Protein 6SYV (pdb70)

B-factor: mean 20.27, std 9.72, range [7.86, 78.39]

Secondary structure (DSSP, 8-state):
-----PPPTTB-TTSPBP-SHHHIIIIIHHHHHHHHIIIII-B---SSPTT-EEEEEEEEEEEGGGTEEEEEEEEESSSSTTS-EEEEEEEEEHHHHHTT-PEEEEEEEESS-GGGS---TTSPPP-S---TTSTT-BTTB--GGGTTTTGGG--HHHHHHTT-EEEEEEGGGTS-SSTTGGGGSHHHHSS--SSSSPPTTB--HHHHHHHHHHHHHHHHTT-TTEEEEEEEEEEETHHHHHHHHHHHH-TT-SEEEEES--BTTTB-GGG--SS-HHHHHHH-TTTS-GGGGGGTT-GGG-S--HHHHHHTTTTS-EEEEEETT-GGG-HHHHHHHHHHHHHHHHHTT----SSSSPPPTT--B-SSEEEEEESSSSS--HHHHHHHHHHHHHH-PPP---

Nearest PDB structures (foldseek):
  6syv-assembly1_A  TM=1.002E+00  e=1.118E-93  Opitutus terrae PB90-1
  6syr-assembly1_A  TM=9.988E-01  e=2.246E-89  Opitutus terrae PB90-1
  6grw-assembly1_A  TM=9.996E-01  e=5.288E-89  Opitutus terrae PB90-1
  6sz0-assembly1_A  TM=9.994E-01  e=6.900E-88  Opitutus terrae PB90-1
  6szo-assembly1_A  TM=9.961E-01  e=2.233E-75  Opitutus terrae PB90-1

InterPro domains:
  IPR029058 Alpha/Beta hydrolase fold [G3DSA:3.40.50.1820] (14-435)
  IPR029058 Alpha/Beta hydrolase fold [SSF53474] (236-431)
  IPR054579 4-O-methyl-glucuronoyl methylesterase-like domain [PF22244] (233-379)

Organism: Opitutus terrae (strain DSM 11246 / JCM 15787 / PB90-1) (NCBI:txid452637)

Solvent-accessible surface area: 15807 Å² total; per-residue (Å²): 168,75,98,55,122,47,39,59,7,21,42,9,84,94,52,85,115,9,138,60,120,62,43,1,72,141,130,11,32,58,44,0,33,105,27,0,10,107,20,1,0,0,113,41,33,52,40,124,8,169,15,14,25,51,109,76,84,58,80,66,122,63,5,38,93,33,52,0,2,16,12,14,2,27,0,37,1,8,172,78,116,122,8,40,17,0,62,1,1,0,0,0,3,30,69,9,47,87,138,96,93,160,0,11,0,0,0,0,6,0,30,44,0,13,1,1,0,28,86,14,103,55,1,64,55,23,92,77,45,4,16,81,135,8,52,89,39,48,144,74,114,18,34,108,69,5,40,16,36,11,35,151,50,15,26,0,92,69,0,8,91,98,19,8,0,2,0,0,0,4,3,2,14,0,0,10,23,49,89,84,0,20,125,64,7,4,15,61,122,11,92,58,92,93,79,126,149,54,50,72,41,20,12,0,0,0,0,0,0,1,6,0,0,11,10,0,0,4,7,1,89,77,5,105,33,5,27,17,77,27,0,0,0,4,1,12,12,68,1,0,9,0,0,0,2,1,0,0,54,19,89,83,0,20,0,0,0,0,0,2,1,2,6,0,0,0,4,7,9,12,31,95,69,14,19,17,0,17,120,0,7,104,91,41,42,5,6,1,1,72,21,1,96,161,10,37,110,99,9,127,61,9,55,1,0,3,0,1,0,0,0,0,0,7,48,31,13,0,0,0,0,0,0,92,95,11,84,131,7,3,14,71,0,0,0,34,0,0,31,23,0,19,40,0,0,132,42,14,58,36,82,7,2,93,42,135,94,42,27,194,53,54,98,49,20,23,16,0,0,31,0,0,13,7,60,19,94,87,12,11,50,60,70,0,1,40,35,0,0,49,0,0,60,87,77,8,155,65,89,150,134,168

Foldseek 3Di:
DPPADADALQQAPVGRGNQADVCCVPPSLVVVLVLCLQFKFFPPPDAQAPAWDKAWPDWDCQPPNRQWIKIKIWTFRHNPPPGATWIKIKTFGVVQVVVVHAFFAEEFEDQFFPQQQALRQPPDFDQFFGDPPQPPDDPRGDDNVNGNVQNQQHVQSVCSVLGYMYMYIHLVSAFNQDLPRCCVHPLNVVDPPDPDDDDQSHGFSLSRSLSVRSSVLVVQVVDSRHDSQRYEYEYAASRLLSQLSNLLVDVSHQAYERHLNADSRQFWQRPPWAAHLQNCCVRRVRRHGNSNCVCNVNSNPRNHTNLSSVLSNPPHFYEYEEEPVARNRPRFRNVQSLVSSQVSNVSVVFWEFDDDGADDALDWGGQSYIYHYHYDYGDRHPSNVVVVSVNSVVRRDDDDDD

Sequence (402 aa):
HSAYTLPDPLVGADGTRVHDRATWQQHRRRRRPELLQLFAREVYGRRTPLGRPEGMMVFKVTTMEHAALGGAATRKEVTVRFGRDPNAPSMQLLLYVPNAVIARAERAPVFLGLNFYGNHTVHTDPAIALSARWIIPAEAPNGANHRATEAARGSDAQKWPVEQILARGYAVATVYCGDLCPDRPDGLNASVASWWLLDDAAAAAGDQRAPDAWGAIGVWAWGLSRALDYLETDPLVDASRVAVHGHARLGKAALWAGAQDDRFALVISNESGCGGAALSKRRIIHGETVARINTVFPHWFARNFRRYDDHEEALPVDQHELLALVAPRPLYVASAEDDDWADPRRGEFLAVKAAEPVFRLFGQTTGPSGEDVPRRVNEPSGGALRYHIRPGPHGMTAQDWAFYLAFADEWLKSALPA

Structure (mmCIF, N/CA/C/O backbone):
data_6SYV
#
_entry.id   6SYV
#
_cell.length_a   43.507
_cell.length_b   44.497
_cell.length_c   50.367
_cell.angle_alpha   76.433
_cell.angle_beta   66.963
_cell.angle_gamma   70.218
#
_symmetry.space_group_name_H-M   'P 1'
#
loop_
_entity.id
_entity.type
_entity.pdbx_description
1 polymer 'glucuronoyl esterase OtCE15A'
2 non-polymer 'MAGNESIUM ION'
3 non-polymer 1,2-ETHANEDIOL
4 non-polymer 'alpha-D-glucopyranuronic acid'
5 non-polymer 'beta-D-glucopyranuronic acid'
6 non-polymer DI(HYDROXYETHYL)ETHER
7 water water
#
loop_
_atom_site.group_PDB
_atom_site.id
_atom_site.type_symbol
_atom_site.label_atom_id
_atom_site.label_alt_id
_atom_site.label_comp_id
_atom_site.label_asym_id
_atom_site.label_entity_id
_atom_site.label_seq_id
_atom_site.pdbx_PDB_ins_code
_atom_site.Cartn_x
_atom_site.Cartn_y
_atom_site.Cartn_z
_atom_site.occupancy
_atom_site.B_iso_or_equiv
_atom_site.auth_seq_id
_atom_site.auth_comp_id
_atom_site.auth_asym_id
_atom_site.auth_atom_id
_atom_site.pdbx_PDB_model_num
ATOM 1 N N . HIS A 1 20 ? 22.66300 16.19100 -4.71500 1.000 43.75000 31 HIS A N 1
ATOM 2 C CA . HIS A 1 20 ? 23.28900 14.88200 -4.59800 1.000 40.06000 31 HIS A CA 1
ATOM 3 C C . HIS A 1 20 ? 24.68500 14.99000 -4.00000 1.000 41.77000 31 HIS A C 1
ATOM 4 O O . HIS A 1 20 ? 25.02000 14.27600 -3.05500 1.000 40.25000 31 HIS A O 1
ATOM 11 N N . SER A 1 21 ? 25.50000 15.87600 -4.56200 1.000 26.95000 32 SER A N 1
ATOM 12 C CA . SER A 1 21 ? 26.83100 16.18000 -4.05400 1.000 29.02000 32 SER A CA 1
ATOM 13 C C . SER A 1 21 ? 26.97800 17.68100 -3.83200 1.000 23.40000 32 SER A C 1
ATOM 14 O O . SER A 1 21 ? 27.90400 18.31900 -4.33700 1.000 21.78000 32 SER A O 1
ATOM 21 N N . ALA A 1 22 ? 26.08100 18.26200 -3.04000 1.000 21.40000 33 ALA A N 1
ATOM 22 C CA . ALA A 1 22 ? 26.01300 19.71900 -2.91200 1.000 20.12000 33 ALA A CA 1
ATOM 23 C C . ALA A 1 22 ? 26.78500 20.25000 -1.71200 1.000 23.92000 33 ALA A C 1
ATOM 24 O O . ALA A 1 22 ? 26.27000 21.05500 -0.93400 1.000 23.46000 33 ALA A O 1
ATOM 31 N N . TYR A 1 23 ? 28.04100 19.84000 -1.57700 1.000 21.06000 34 TYR A N 1
ATOM 32 C CA . TYR A 1 23 ? 28.86300 20.25800 -0.44900 1.000 27.06000 34 TYR A CA 1
ATOM 33 C C . TYR A 1 23 ? 30.32000 20.08500 -0.84700 1.000 23.14000 34 TYR A C 1
ATOM 34 O O . TYR A 1 23 ? 30.64200 19.39700 -1.82200 1.000 22.61000 34 TYR A O 1
ATOM 52 N N . THR A 1 24 ? 31.20500 20.68100 -0.04900 1.000 24.75000 35 THR A N 1
ATOM 53 C CA . THR A 1 24 ? 32.63800 20.49600 -0.23400 1.000 23.42000 35 THR A CA 1
ATOM 54 C C . THR A 1 24 ? 33.28600 20.31200 1.12400 1.000 18.48000 35 THR A C 1
ATOM 55 O O . THR A 1 24 ? 33.04800 21.10200 2.04100 1.000 21.01000 35 THR A O 1
ATOM 66 N N . LEU A 1 25 ? 34.09800 19.27400 1.25000 1.000 18.98000 36 LEU A N 1
ATOM 67 C CA . LEU A 1 25 ? 34.62600 18.94600 2.56800 1.000 15.88000 36 LEU A CA 1
ATOM 68 C C . LEU A 1 25 ? 35.96500 19.63300 2.81200 1.000 16.84000 36 LEU A C 1
ATOM 69 O O . LEU A 1 25 ? 36.77300 19.75500 1.88800 1.000 17.68000 36 LEU A O 1
ATOM 85 N N . PRO A 1 26 ? 36.23100 20.04200 4.06000 1.000 15.57000 37 PRO A N 1
ATOM 86 C CA . PRO A 1 26 ? 37.59000 20.47400 4.41500 1.000 16.19000 37 PRO A CA 1
ATOM 87 C C . PRO A 1 26 ? 38.54300 19.29200 4.31500 1.000 16.66000 37 PRO A C 1
ATOM 88 O O . PRO A 1 26 ? 38.15500 18.14300 4.55000 1.000 16.44000 37 PRO A O 1
ATOM 99 N N . ASP A 1 27 ? 39.76900 19.56700 3.88700 1.000 17.51000 38 ASP A N 1
ATOM 100 C CA . ASP A 1 27 ? 40.78400 18.52300 3.73600 1.000 16.09000 38 ASP A CA 1
ATOM 101 C C . ASP A 1 27 ? 41.43300 18.22000 5.08600 1.000 13.99000 38 ASP A C 1
ATOM 102 O O . ASP A 1 27 ? 42.02300 19.12000 5.69700 1.000 15.85000 38 ASP A O 1
ATOM 111 N N . PRO A 1 28 ? 41.34700 16.98100 5.59400 1.000 14.33000 39 PRO A N 1
ATOM 112 C CA . PRO A 1 28 ? 42.01800 16.69000 6.87400 1.000 13.87000 39 PRO A CA 1
ATOM 113 C C . PRO A 1 28 ? 43.50500 16.98700 6.85000 1.000 13.69000 39 PRO A C 1
ATOM 114 O O . PRO A 1 28 ? 44.08600 17.27700 7.90400 1.000 13.87000 39 PRO A O 1
ATOM 125 N N . LEU A 1 29 ? 44.14900 16.87000 5.68400 1.000 12.94000 40 LEU A N 1
ATOM 126 C CA . LEU A 1 29 ? 45.58800 17.05300 5.53300 1.000 12.33000 40 LEU A CA 1
ATOM 127 C C . LEU A 1 29 ? 45.97900 18.47200 5.12400 1.000 15.88000 40 LEU A C 1
ATOM 128 O O . LEU A 1 29 ? 47.10900 18.70100 4.67900 1.000 16.41000 40 LEU A O 1
ATOM 144 N N . VAL A 1 30 ? 45.08300 19.43000 5.29100 1.000 13.59000 41 VAL A N 1
ATOM 145 C CA . VAL A 1 30 ? 45.44100 20.83400 5.18000 1.000 13.87000 41 VAL A CA 1
ATOM 146 C C . VAL A 1 30 ? 45.21900 21.46000 6.54900 1.000 13.45000 41 VAL A C 1
ATOM 147 O O . VAL A 1 30 ? 44.10900 21.40700 7.09500 1.000 13.49000 41 VAL A O 1
ATOM 160 N N . GLY A 1 31 ? 46.29100 21.99600 7.12700 1.000 13.28000 42 GLY A N 1
ATOM 161 C CA . GLY A 1 31 ? 46.18700 22.65100 8.41000 1.000 15.53000 42 GLY A CA 1
ATOM 162 C C . GLY A 1 31 ? 45.28400 23.87200 8.38400 1.000 13.52000 42 GLY A C 1
ATOM 163 O O . GLY A 1 31 ? 44.95700 24.44200 7.33800 1.000 13.86000 42 GLY A O 1
ATOM 167 N N . ALA A 1 32 ? 44.90800 24.29900 9.59400 1.000 15.60000 43 ALA A N 1
ATOM 168 C CA . ALA A 1 32 ? 44.03800 25.46600 9.71800 1.000 16.11000 43 ALA A CA 1
ATOM 169 C C . ALA A 1 32 ? 44.64700 26.70600 9.07000 1.000 16.13000 43 ALA A C 1
ATOM 170 O O . ALA A 1 32 ? 43.90300 27.57800 8.60900 1.000 17.27000 43 ALA A O 1
ATOM 177 N N . ASP A 1 33 ? 45.98100 26.80100 9.00900 1.000 14.30000 44 ASP A N 1
ATOM 178 C CA . ASP A 1 33 ? 46.66600 27.91900 8.36300 1.000 15.49000 44 ASP A CA 1
ATOM 179 C C . ASP A 1 33 ? 46.96300 27.66900 6.88700 1.000 16.51000 44 ASP A C 1
ATOM 180 O O . ASP A 1 33 ? 47.65000 28.47400 6.24800 1.000 16.06000 44 ASP A O 1
ATOM 189 N N . GLY A 1 34 ? 46.45500 26.58200 6.32600 1.000 15.61000 45 GLY A N 1
ATOM 190 C CA . GLY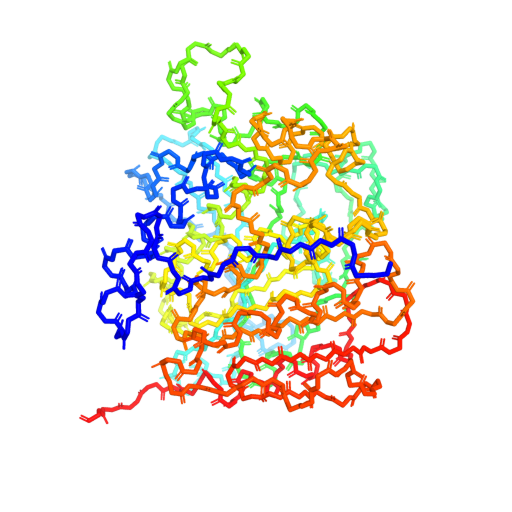 A 1 34 ? 46.61900 26.31300 4.92000 1.000 18.28000 45 GLY A CA 1
ATOM 191 C C . GLY A 1 34 ? 47.79900 25.43400 4.57400 1.000 16.61000 45 GLY A C 1
ATOM 192 O O . GLY A 1 34 ? 47.88500 24.97300 3.43400 1.000 19.49000 45 GLY A O 1
ATOM 196 N N . THR A 1 35 ? 48.67800 25.13600 5.51700 1.000 15.75000 46 THR A N 1
ATOM 197 C CA . THR A 1 35 ? 49.85600 24.32800 5.22400 1.000 16.34000 46 THR A CA 1
ATOM 198 C C . THR A 1 35 ? 49.49800 22.84400 5.16200 1.000 17.54000 46 THR A C 1
ATOM 199 O O . THR A 1 35 ? 48.81900 22.31100 6.04700 1.000 17.09000 46 THR A O 1
ATOM 210 N N . ARG A 1 36 ? 49.99400 22.16300 4.12900 1.000 17.01000 47 ARG A N 1
ATOM 211 C CA . ARG A 1 36 ? 49.68500 20.75300 3.95500 1.000 17.61000 47 ARG A CA 1
ATOM 212 C C . ARG A 1 36 ? 50.43200 19.90100 4.97400 1.000 18.80000 47 ARG A C 1
ATOM 213 O O . ARG A 1 36 ? 51.56800 20.19600 5.33600 1.000 21.73000 47 ARG A O 1
ATOM 234 N N . VAL A 1 37 ? 49.77200 18.84500 5.44800 1.000 15.69000 48 VAL A N 1
ATOM 235 C CA . VAL A 1 37 ? 50.36400 17.88700 6.37400 1.000 16.41000 48 VAL A CA 1
ATOM 236 C C . VAL A 1 37 ? 50.96300 16.76900 5.52700 1.000 17.76000 48 VAL A C 1
ATOM 237 O O . VAL A 1 37 ? 50.23800 16.08800 4.79700 1.000 20.73000 48 VAL A O 1
ATOM 250 N N . HIS A 1 38 ? 52.28900 16.60800 5.60200 1.000 20.59000 49 HIS A N 1
ATOM 251 C CA . HIS A 1 38 ? 53.02400 15.67700 4.75300 1.000 24.84000 49 HIS A CA 1
ATOM 252 C C . HIS A 1 38 ? 53.55500 14.46700 5.49800 1.000 18.09000 49 HIS A C 1
ATOM 253 O O . HIS A 1 38 ? 54.10200 13.56800 4.85500 1.000 20.46000 49 HIS A O 1
ATOM 267 N N . ASP A 1 39 ? 53.46600 14.44200 6.82400 1.000 16.27000 50 ASP A N 1
ATOM 268 C CA . ASP A 1 39 ? 54.15600 13.42300 7.58400 1.000 13.89000 50 ASP A CA 1
ATOM 269 C C . ASP A 1 39 ? 53.40200 13.11400 8.86500 1.000 14.03000 50 ASP A C 1
ATOM 270 O O . ASP A 1 39 ? 52.59600 13.91900 9.36100 1.000 13.63000 50 ASP A O 1
ATOM 279 N N . ARG A 1 40 ? 53.67000 11.92200 9.38800 1.000 13.17000 51 ARG A N 1
ATOM 280 C CA . ARG A 1 40 ? 52.94300 11.40900 10.53300 1.000 14.22000 51 ARG A CA 1
ATOM 281 C C . ARG A 1 40 ? 53.17200 12.25400 11.77800 1.000 14.16000 51 ARG A C 1
ATOM 282 O O . ARG A 1 40 ? 52.28900 12.32600 12.63700 1.000 13.76000 51 ARG A O 1
ATOM 303 N N . ALA A 1 41 ? 54.35300 12.86200 11.91900 1.000 13.75000 52 ALA A N 1
ATOM 304 C CA . ALA A 1 41 ? 54.63800 13.62700 13.12500 1.000 14.63000 52 ALA A CA 1
ATOM 305 C C . ALA A 1 41 ? 53.85300 14.93100 13.13700 1.000 13.21000 52 ALA A C 1
ATOM 306 O O . ALA A 1 41 ? 53.32300 15.33700 14.17300 1.000 14.61000 52 ALA A O 1
ATOM 313 N N . THR A 1 42 ? 53.75400 15.58700 11.99000 1.000 13.40000 53 THR A N 1
ATOM 314 C CA . THR A 1 42 ? 52.93300 16.78700 11.90700 1.000 12.72000 53 THR A CA 1
ATOM 315 C C . THR A 1 42 ? 51.46800 16.45500 12.16400 1.000 13.54000 53 THR A C 1
ATOM 316 O O . THR A 1 42 ? 50.76500 17.20700 12.85700 1.000 14.35000 53 THR A O 1
ATOM 327 N N . TRP A 1 43 ? 50.98400 15.34200 11.60300 1.000 11.99000 54 TRP A N 1
ATOM 328 C CA . TRP A 1 43 ? 49.63200 14.90400 11.92300 1.000 12.12000 54 TRP A CA 1
ATOM 329 C C . TRP A 1 43 ? 49.45600 14.72300 13.43200 1.000 13.69000 54 TRP A C 1
ATOM 330 O O . TRP A 1 43 ? 48.55000 15.30000 14.04800 1.000 13.04000 54 TRP A O 1
ATOM 351 N N A GLN A 1 44 ? 50.33800 13.95100 14.05800 0.400 12.18000 55 GLN A N 1
ATOM 352 N N B GLN A 1 44 ? 50.33400 13.94800 14.05600 0.600 12.11000 55 GLN A N 1
ATOM 353 C CA A GLN A 1 44 ? 50.07700 13.56400 15.43600 0.400 13.54000 55 GLN A CA 1
ATOM 354 C CA B GLN A 1 44 ? 50.10000 13.57200 15.44200 0.600 13.52000 55 GLN A CA 1
ATOM 355 C C A GLN A 1 44 ? 50.25300 14.72100 16.40800 0.400 15.58000 55 GLN A C 1
ATOM 356 C C B GLN A 1 44 ? 50.21100 14.76800 16.37100 0.600 15.59000 55 GLN A C 1
ATOM 357 O O A GLN A 1 44 ? 49.55000 14.78200 17.42300 0.400 15.76000 55 GLN A O 1
ATOM 358 O O B GLN A 1 44 ? 49.41900 14.91300 17.30700 0.600 15.60000 55 GLN A O 1
ATOM 385 N N . HIS A 1 45 ? 51.18800 15.62800 16.14000 1.000 14.13000 56 HIS A N 1
ATOM 386 C CA . HIS A 1 45 ? 51.52500 16.65600 17.10300 1.000 14.56000 56 HIS A CA 1
ATOM 387 C C . HIS A 1 45 ? 50.94900 18.01700 16.78800 1.000 14.04000 56 HIS A C 1
ATOM 388 O O . HIS A 1 45 ? 50.89500 18.85900 17.68400 1.000 17.20000 56 HIS A O 1
ATOM 402 N N A ARG A 1 46 ? 50.44700 18.23700 15.57400 0.440 13.49000 57 ARG A N 1
ATOM 403 N N B ARG A 1 46 ? 50.50600 18.27000 15.56500 0.560 13.26000 57 ARG A N 1
ATOM 404 C CA A ARG A 1 46 ? 49.89500 19.54200 15.21000 0.440 14.18000 57 ARG A CA 1
ATOM 405 C CA B ARG A 1 46 ? 49.84800 19.54300 15.28400 0.560 14.20000 57 ARG A CA 1
ATOM 406 C C A ARG A 1 46 ? 48.46400 19.45300 14.70000 0.440 12.85000 57 ARG A C 1
ATOM 407 C C B ARG A 1 46 ? 48.42700 19.36500 14.77100 0.560 12.87000 57 ARG A C 1
ATOM 408 O O A ARG A 1 46 ? 47.58000 20.14600 15.21000 0.440 12.48000 57 ARG A O 1
ATOM 409 O O B ARG A 1 46 ? 47.50000 19.92300 15.35800 0.560 13.99000 57 ARG A O 1
ATOM 450 N N . ARG A 1 47 ? 48.22500 18.64000 13.67100 1.000 12.01000 58 ARG A N 1
ATOM 451 C CA . ARG A 1 47 ? 46.88900 18.57300 13.09000 1.000 11.43000 58 ARG A CA 1
ATOM 452 C C . ARG A 1 47 ? 45.88600 17.87200 14.00600 1.000 12.03000 58 ARG A C 1
ATOM 453 O O . ARG A 1 47 ? 44.73900 18.32400 14.12800 1.000 11.37000 58 ARG A O 1
ATOM 474 N N A ARG A 1 48 ? 46.28200 16.78400 14.66600 0.570 11.96000 59 ARG A N 1
ATOM 475 N N B ARG A 1 48 ? 46.27300 16.77400 14.64900 0.430 12.05000 59 ARG A N 1
ATOM 476 C CA A ARG A 1 48 ? 45.35900 16.08600 15.55900 0.570 14.38000 59 ARG A CA 1
ATOM 477 C CA B ARG A 1 48 ? 45.32900 16.11600 15.54800 0.430 14.35000 59 ARG A CA 1
ATOM 478 C C A ARG A 1 48 ? 44.85700 16.99200 16.67500 0.570 13.17000 59 ARG A C 1
ATOM 479 C C B ARG A 1 48 ? 44.84200 17.05900 16.63000 0.430 13.22000 59 ARG A C 1
ATOM 480 O O A ARG A 1 48 ? 43.63700 17.04000 16.90800 0.570 12.43000 59 ARG A O 1
ATOM 481 O O B ARG A 1 48 ? 43.61600 17.19300 16.80100 0.430 12.26000 59 ARG A O 1
ATOM 522 N N . PRO A 1 49 ? 45.71800 17.72400 17.38800 1.000 13.25000 60 PRO A N 1
ATOM 523 C CA . PRO A 1 49 ? 45.22600 18.67100 18.39800 1.000 14.76000 60 PRO A CA 1
ATOM 524 C C . PRO A 1 49 ? 44.32200 19.71900 17.80700 1.000 11.48000 60 PRO A C 1
ATOM 525 O O . PRO A 1 49 ? 43.30400 20.05800 18.42200 1.000 13.78000 60 PRO A O 1
ATOM 536 N N . GLU A 1 50 ? 44.63200 20.22900 16.61300 1.000 12.57000 61 GLU A N 1
ATOM 537 C CA . GLU A 1 50 ? 43.75300 21.20800 15.96900 1.000 14.84000 61 GLU A CA 1
ATOM 538 C C . GLU A 1 50 ? 42.35100 20.64700 15.80500 1.000 12.24000 61 GLU A C 1
ATOM 539 O O . GLU A 1 50 ? 41.34500 21.31000 16.11100 1.000 12.63000 61 GLU A O 1
ATOM 551 N N . LEU A 1 51 ? 42.26800 19.44800 15.23900 1.000 11.70000 62 LEU A N 1
ATOM 552 C CA . LEU A 1 51 ? 40.97300 18.86400 14.95900 1.000 11.83000 62 LEU A CA 1
ATOM 553 C C . LEU A 1 51 ? 40.23200 18.50500 16.23000 1.000 10.61000 62 LEU A C 1
ATOM 554 O O . LEU A 1 51 ? 39.01900 18.72700 16.31500 1.000 11.52000 62 LEU A O 1
ATOM 570 N N . LEU A 1 52 ? 40.92800 17.97800 17.23500 1.000 11.62000 63 LEU A N 1
ATOM 571 C CA . LEU A 1 52 ? 40.28200 17.65300 18.50700 1.000 13.68000 63 LEU A CA 1
ATOM 572 C C . LEU A 1 52 ? 39.65400 18.89300 19.13000 1.000 12.69000 63 LEU A C 1
ATOM 573 O O . LEU A 1 52 ? 38.52200 18.85000 19.62000 1.000 12.89000 63 LEU A O 1
ATOM 589 N N . GLN A 1 53 ? 40.35100 20.02600 19.06100 1.000 11.08000 64 GLN A N 1
ATOM 590 C CA . GLN A 1 53 ? 39.81700 21.27600 19.59100 1.000 13.13000 64 GLN A CA 1
ATOM 591 C C . GLN A 1 53 ? 38.61800 21.75900 18.79000 1.000 13.90000 64 GLN A C 1
ATOM 592 O O . GLN A 1 53 ? 37.65500 22.27500 19.36500 1.000 13.25000 64 GLN A O 1
ATOM 606 N N . LEU A 1 54 ? 38.64400 21.58900 17.46800 1.000 13.45000 65 LEU A N 1
ATOM 607 C CA . LEU A 1 54 ? 37.48900 21.96200 16.66100 1.000 14.18000 65 LEU A CA 1
ATOM 608 C C . LEU A 1 54 ? 36.27200 21.11900 17.00400 1.000 13.37000 65 LEU A C 1
ATOM 609 O O . LEU A 1 54 ? 35.17500 21.65900 17.18300 1.000 11.94000 65 LEU A O 1
ATOM 625 N N . PHE A 1 55 ? 36.43500 19.80100 17.14200 1.000 11.54000 66 PHE A N 1
ATOM 626 C CA . PHE A 1 55 ? 35.27600 18.99700 17.51200 1.000 11.25000 66 PHE A CA 1
ATOM 627 C C . PHE A 1 55 ? 34.80100 19.29400 18.92800 1.000 11.42000 66 PHE A C 1
ATOM 628 O O . PHE A 1 55 ? 33.58900 19.26100 19.19700 1.000 10.99000 66 PHE A O 1
ATOM 645 N N . ALA A 1 56 ? 35.72500 19.57000 19.83700 1.000 11.11000 67 ALA A N 1
ATOM 646 C CA . ALA A 1 56 ? 35.33000 19.89600 21.20100 1.000 12.55000 67 ALA A CA 1
ATOM 647 C C . ALA A 1 56 ? 34.55400 21.20500 21.24000 1.000 11.43000 67 ALA A C 1
ATOM 648 O O . ALA A 1 56 ? 33.46400 21.28100 21.81400 1.000 14.06000 67 ALA A O 1
ATOM 655 N N . ARG A 1 57 ? 35.03300 22.21000 20.53300 1.000 11.17000 68 ARG A N 1
ATOM 656 C CA . ARG A 1 57 ? 34.40600 23.51500 20.64300 1.000 13.72000 68 ARG A CA 1
ATOM 657 C C . ARG A 1 57 ? 33.08400 23.56600 19.89200 1.000 13.23000 68 ARG A C 1
ATOM 658 O O . ARG A 1 57 ? 32.09900 24.13300 20.38600 1.000 14.66000 68 ARG A O 1
ATOM 679 N N . GLU A 1 58 ? 33.03500 22.96300 18.70600 1.000 12.04000 69 GLU A N 1
ATOM 680 C CA . GLU A 1 58 ? 31.96900 23.20300 17.75100 1.000 12.80000 69 GLU A CA 1
ATOM 681 C C . GLU A 1 58 ? 30.92400 22.09800 17.69900 1.000 12.89000 69 GLU A C 1
ATOM 682 O O . GLU A 1 58 ? 29.81400 22.36500 17.22300 1.000 12.94000 69 GLU A O 1
ATOM 694 N N . VAL A 1 59 ? 31.22200 20.88700 18.18300 1.000 11.93000 70 VAL A N 1
ATOM 695 C CA . VAL A 1 59 ? 30.34000 19.74400 17.97500 1.000 10.07000 70 VAL A CA 1
ATOM 696 C C . VAL A 1 59 ? 29.97600 19.11800 19.31500 1.000 9.47000 70 VAL A C 1
ATOM 697 O O . VAL A 1 59 ? 28.84500 19.28700 19.78000 1.000 10.43000 70 VAL A O 1
ATOM 710 N N . TYR A 1 60 ? 30.92500 18.46700 19.98100 1.000 9.42000 71 TYR A N 1
ATOM 711 C CA . TYR A 1 60 ? 30.60100 17.66600 21.15900 1.000 9.74000 71 TYR A CA 1
ATOM 712 C C . TYR A 1 60 ? 30.61000 18.46800 22.44700 1.000 9.90000 71 TYR A C 1
ATOM 713 O O . TYR A 1 60 ? 30.03000 18.02700 23.44000 1.000 10.68000 71 TYR A O 1
ATOM 731 N N . GLY A 1 61 ? 31.34200 19.56100 22.48300 1.000 10.19000 72 GLY A N 1
ATOM 732 C CA . GLY A 1 61 ? 31.66500 20.23000 23.72100 1.000 10.18000 72 GLY A CA 1
ATOM 733 C C . GLY A 1 61 ? 32.97000 19.73400 24.32200 1.000 11.03000 72 GLY A C 1
ATOM 734 O O . GLY A 1 61 ? 33.47200 18.65700 24.01500 1.000 11.46000 72 GLY A O 1
ATOM 738 N N A ARG A 1 62 ? 33.51700 20.55000 25.21100 0.560 11.09000 73 ARG A N 1
ATOM 739 N N B ARG A 1 62 ? 33.53600 20.54800 25.19800 0.440 11.16000 73 ARG A N 1
ATOM 740 C CA A ARG A 1 62 ? 34.80700 20.26000 25.82200 0.560 11.24000 73 ARG A CA 1
ATOM 741 C CA B ARG A 1 62 ? 34.85500 20.25700 25.73800 0.440 11.35000 73 ARG A CA 1
ATOM 742 C C A ARG A 1 62 ? 34.71300 19.10700 26.82100 0.560 11.30000 73 ARG A C 1
ATOM 743 C C B ARG A 1 62 ? 34.78000 19.20900 26.84000 0.440 11.41000 73 ARG A C 1
ATOM 744 O O A ARG A 1 62 ? 33.81100 19.05000 27.65800 0.560 13.86000 73 ARG A O 1
ATOM 745 O O B ARG A 1 62 ? 33.96900 19.31800 27.76300 0.440 14.59000 73 ARG A O 1
ATOM 786 N N . THR A 1 63 ? 35.64600 18.20200 26.74500 1.000 11.22000 74 THR A N 1
ATOM 787 C CA . THR A 1 63 ? 35.78000 17.24400 27.81800 1.000 11.46000 74 THR A CA 1
ATOM 788 C C . THR A 1 63 ? 36.60500 17.95900 28.87400 1.000 12.00000 74 THR A C 1
ATOM 789 O O . THR A 1 63 ? 37.76600 18.26700 28.60700 1.000 14.44000 74 THR A O 1
ATOM 800 N N . PRO A 1 64 ? 36.06100 18.24100 30.04800 1.000 12.07000 75 PRO A N 1
ATOM 801 C CA . PRO A 1 64 ? 36.75400 19.17800 30.94100 1.000 13.30000 75 PRO A CA 1
ATOM 802 C C . PRO A 1 64 ? 37.94000 18.57400 31.65600 1.000 16.34000 75 PRO A C 1
ATOM 803 O O . PRO A 1 64 ? 38.85300 19.31900 32.03400 1.000 18.07000 75 PRO A O 1
ATOM 814 N N . LEU A 1 65 ? 37.97400 17.26100 31.82400 1.000 13.57000 76 LEU A N 1
ATOM 815 C CA . LEU A 1 65 ? 39.11600 16.57600 32.40200 1.000 16.07000 76 LEU A CA 1
ATOM 816 C C . LEU A 1 65 ? 39.00900 15.12800 31.95700 1.000 14.16000 76 LEU A C 1
ATOM 817 O O . LEU A 1 65 ? 37.96100 14.69000 31.49500 1.000 14.18000 76 LEU A O 1
ATOM 833 N N . GLY A 1 66 ? 40.12000 14.41600 32.05300 1.000 14.44000 77 GLY A N 1
ATOM 834 C CA . GLY A 1 66 ? 40.16300 12.99200 31.79800 1.000 14.39000 77 GLY A CA 1
ATOM 835 C C . GLY A 1 66 ? 39.88000 12.22100 33.07000 1.000 13.66000 77 GLY A C 1
ATOM 836 O O . GLY A 1 66 ? 38.81200 12.37800 33.66200 1.000 13.86000 77 GLY A O 1
ATOM 840 N N . ARG A 1 67 ? 40.83400 11.43800 33.52300 1.000 14.16000 78 ARG A N 1
ATOM 841 C CA . ARG A 1 67 ? 40.65600 10.67900 34.73700 1.000 15.79000 78 ARG A CA 1
ATOM 842 C C . ARG A 1 67 ? 40.54100 11.62100 35.92700 1.000 13.83000 78 ARG A C 1
ATOM 843 O O . ARG A 1 67 ? 41.46000 12.42200 36.16400 1.000 16.54000 78 ARG A O 1
ATOM 864 N N . PRO A 1 68 ? 39.44600 11.58200 36.68200 1.000 13.82000 79 PRO A N 1
ATOM 865 C CA . PRO A 1 68 ? 39.37200 12.39200 37.90600 1.000 17.00000 79 PRO A CA 1
ATOM 866 C C . PRO A 1 68 ? 40.26100 11.81100 38.99600 1.000 17.56000 79 PRO A C 1
ATOM 867 O O . PRO A 1 68 ? 40.50600 10.60400 39.05300 1.000 17.41000 79 PRO A O 1
ATOM 878 N N . GLU A 1 69 ? 40.77600 12.68200 39.86500 1.000 17.32000 80 GLU A N 1
ATOM 879 C CA . GLU A 1 69 ? 41.53900 12.15500 40.98500 1.000 18.91000 80 GLU A CA 1
ATOM 880 C C . GLU A 1 69 ? 40.59000 11.35500 41.87800 1.000 16.65000 80 GLU A C 1
ATOM 881 O O . GLU A 1 69 ? 39.39300 11.63800 41.96500 1.000 20.82000 80 GLU A O 1
ATOM 893 N N . GLY A 1 70 ? 41.11700 10.33500 42.52300 1.000 18.86000 81 GLY A N 1
ATOM 894 C CA . GLY A 1 70 ? 40.27000 9.66700 43.48100 1.000 19.73000 81 GLY A CA 1
ATOM 895 C C . GLY A 1 70 ? 39.25600 8.73400 42.87500 1.000 16.72000 81 GLY A C 1
ATOM 896 O O . GLY A 1 70 ? 38.25500 8.41200 43.51900 1.000 14.20000 81 GLY A O 1
ATOM 900 N N . MET A 1 71 ? 39.48000 8.27200 41.65300 1.000 19.22000 82 MET A N 1
ATOM 901 C CA A MET A 1 71 ? 38.65200 7.19500 41.13900 0.490 14.04000 82 MET A CA 1
ATOM 902 C CA B MET A 1 71 ? 38.64500 7.19800 41.14400 0.510 14.03000 82 MET A CA 1
ATOM 903 C C . MET A 1 71 ? 38.85800 5.96000 42.00700 1.000 15.90000 82 MET A C 1
ATOM 904 O O . MET A 1 71 ? 39.98600 5.63500 42.40800 1.000 16.56000 82 MET A O 1
ATOM 930 N N . VAL A 1 72 ? 37.77100 5.28500 42.32700 1.000 13.90000 83 VAL A N 1
ATOM 931 C CA . VAL A 1 72 ? 37.80400 4.10300 43.17400 1.000 13.58000 83 VAL A CA 1
ATOM 932 C C . VAL A 1 72 ? 37.10300 2.98000 42.43400 1.000 14.14000 83 VAL A C 1
ATOM 933 O O . VAL A 1 72 ? 36.02100 3.18200 41.87300 1.000 13.24000 83 VAL A O 1
ATOM 946 N N . PHE A 1 73 ? 37.69600 1.79300 42.46200 1.000 13.51000 84 PHE A N 1
ATOM 947 C CA . PHE A 1 73 ? 37.15200 0.61600 41.79900 1.000 12.21000 84 PHE A CA 1
ATOM 948 C C . PHE A 1 73 ? 36.75700 -0.40300 42.85300 1.000 14.33000 84 PHE A C 1
ATOM 949 O O . PHE A 1 73 ? 37.59200 -0.78900 43.67600 1.000 17.49000 84 PHE A O 1
ATOM 966 N N . LYS A 1 74 ? 35.49900 -0.81700 42.86500 1.000 14.32000 85 LYS A N 1
ATOM 967 C CA . LYS A 1 74 ? 35.00200 -1.79200 43.83600 1.000 14.65000 85 LYS A CA 1
ATOM 968 C C . LYS A 1 74 ? 34.39300 -2.96200 43.07100 1.000 16.22000 85 LYS A C 1
ATOM 969 O O . LYS A 1 74 ? 33.38300 -2.79200 42.37800 1.000 16.99000 85 LYS A O 1
ATOM 988 N N . VAL A 1 75 ? 34.97000 -4.15200 43.20500 1.000 15.03000 86 VAL A N 1
ATOM 989 C CA . VAL A 1 75 ? 34.36300 -5.34900 42.62700 1.000 13.96000 86 VAL A CA 1
ATOM 990 C C . VAL A 1 75 ? 33.25800 -5.78600 43.57400 1.000 17.70000 86 VAL A C 1
ATOM 991 O O . VAL A 1 75 ? 33.53700 -6.16800 44.71600 1.000 26.85000 86 VAL A O 1
ATOM 1004 N N . THR A 1 76 ? 32.00400 -5.69700 43.12200 1.000 16.00000 87 THR A N 1
ATOM 1005 C CA . THR A 1 76 ? 30.84900 -6.01000 43.95100 1.000 16.84000 87 THR A CA 1
ATOM 1006 C C . THR A 1 76 ? 30.41600 -7.46800 43.85300 1.000 21.55000 87 THR A C 1
ATOM 1007 O O . THR A 1 76 ? 29.88700 -8.01700 44.82500 1.000 21.69000 87 THR A O 1
ATOM 1018 N N . THR A 1 77 ? 30.63300 -8.11700 42.71300 1.000 16.82000 88 THR A N 1
ATOM 1019 C CA . THR A 1 77 ? 30.31200 -9.53100 42.57600 1.000 17.39000 88 THR A CA 1
ATOM 1020 C C . THR A 1 77 ? 31.34100 -10.16300 41.66000 1.000 15.92000 88 THR A C 1
ATOM 1021 O O . THR A 1 77 ? 31.89300 -9.50800 40.77500 1.000 15.46000 88 THR A O 1
ATOM 1032 N N . MET A 1 78 ? 31.59400 -11.45100 41.87300 1.000 17.28000 89 MET A N 1
ATOM 1033 C CA . MET A 1 78 ? 32.56200 -12.17100 41.06100 1.000 17.56000 89 MET A CA 1
ATOM 1034 C C . MET A 1 78 ? 32.09800 -13.61600 40.99400 1.000 18.80000 89 MET A C 1
ATOM 1035 O O . MET A 1 78 ? 31.94100 -14.25300 42.03400 1.000 24.02000 89 MET A O 1
ATOM 1049 N N . GLU A 1 79 ? 31.89600 -14.13300 39.79100 1.000 16.59000 90 GLU A N 1
ATOM 1050 C CA . GLU A 1 79 ? 31.42200 -15.50200 39.58500 1.000 14.45000 90 GLU A CA 1
ATOM 1051 C C . GLU A 1 79 ? 32.36600 -16.18400 38.60400 1.000 16.51000 90 GLU A C 1
ATOM 1052 O O . GLU A 1 79 ? 32.47100 -15.74900 37.45700 1.000 18.19000 90 GLU A O 1
ATOM 1064 N N . HIS A 1 80 ? 33.03900 -17.25600 39.02700 1.000 15.61000 91 HIS A N 1
ATOM 1065 C CA . HIS A 1 80 ? 34.02300 -17.90600 38.17000 1.000 16.76000 91 HIS A CA 1
ATOM 1066 C C . HIS A 1 80 ? 33.41400 -18.94500 37.23600 1.000 16.04000 91 HIS A C 1
ATOM 1067 O O . HIS A 1 80 ? 34.12500 -19.47600 36.37600 1.000 19.29000 91 HIS A O 1
ATOM 1081 N N . ALA A 1 81 ? 32.14100 -19.26900 37.40200 1.000 15.60000 92 ALA A N 1
ATOM 1082 C CA . ALA A 1 81 ? 31.49300 -20.29300 36.59000 1.000 18.22000 92 ALA A CA 1
ATOM 1083 C C . ALA A 1 81 ? 30.19600 -19.78400 35.98600 1.000 20.29000 92 ALA A C 1
ATOM 1084 O O . ALA A 1 81 ? 29.19500 -20.50100 35.91900 1.000 20.48000 92 ALA A O 1
ATOM 1091 N N . ALA A 1 82 ? 30.19000 -18.53900 35.52800 1.000 18.55000 93 ALA A N 1
ATOM 1092 C CA . ALA A 1 82 ? 29.02000 -18.00200 34.85400 1.000 14.75000 93 ALA A CA 1
ATOM 1093 C C . ALA A 1 82 ? 28.82000 -18.64400 33.48500 1.000 14.91000 93 ALA A C 1
ATOM 1094 O O . ALA A 1 82 ? 29.72100 -19.23700 32.89300 1.000 17.00000 93 ALA A O 1
ATOM 1101 N N . LEU A 1 83 ? 27.59500 -18.49700 32.98500 1.000 18.29000 94 LEU A N 1
ATOM 1102 C CA . LEU A 1 83 ? 27.20100 -19.00700 31.67900 1.000 15.97000 94 LEU A CA 1
ATOM 1103 C C . LEU A 1 83 ? 27.56900 -20.47600 31.53800 1.000 18.87000 94 LEU A C 1
ATOM 1104 O O . LEU A 1 83 ? 28.26000 -20.87700 30.60400 1.000 18.55000 94 LEU A O 1
ATOM 1120 N N . GLY A 1 84 ? 27.14300 -21.27200 32.51600 1.000 18.98000 95 GLY A N 1
ATOM 1121 C CA . GLY A 1 84 ? 27.42100 -22.70000 32.47300 1.000 20.33000 95 GLY A CA 1
ATOM 1122 C C . GLY A 1 84 ? 28.88400 -23.07200 32.53100 1.000 24.55000 95 GLY A C 1
ATOM 1123 O O . GLY A 1 84 ? 29.24600 -24.17000 32.09500 1.000 27.54000 95 GLY A O 1
ATOM 1127 N N . GLY A 1 85 ? 29.73400 -22.20400 33.08400 1.000 20.00000 96 GLY A N 1
ATOM 1128 C CA . GLY A 1 85 ? 31.15200 -22.43500 33.18100 1.000 19.34000 96 GLY A CA 1
ATOM 1129 C C . GLY A 1 85 ? 31.97200 -21.74900 32.11500 1.000 17.32000 96 GLY A C 1
ATOM 1130 O O . GLY A 1 85 ? 33.21000 -21.80000 32.17300 1.000 19.72000 96 GLY A O 1
ATOM 1134 N N . ALA A 1 86 ? 31.32100 -21.11200 31.14200 1.000 18.65000 97 ALA A N 1
ATOM 1135 C CA . ALA A 1 86 ? 32.04500 -20.53000 30.02700 1.000 18.78000 97 ALA A CA 1
ATOM 1136 C C . ALA A 1 86 ? 32.76400 -19.24700 30.41900 1.000 18.46000 97 ALA A C 1
ATOM 1137 O O . ALA A 1 86 ? 33.74300 -18.87400 29.76200 1.000 16.90000 97 ALA A O 1
ATOM 1144 N N . ALA A 1 87 ? 32.30700 -18.55500 31.46100 1.000 17.30000 98 ALA A N 1
ATOM 1145 C CA . ALA A 1 87 ? 32.86400 -17.24600 31.73800 1.000 15.76000 98 ALA A CA 1
ATOM 1146 C C . ALA A 1 87 ? 33.04400 -16.99700 33.22300 1.000 13.80000 98 ALA A C 1
ATOM 1147 O O . ALA A 1 87 ? 32.33300 -17.54400 34.06900 1.000 14.97000 98 ALA A O 1
ATOM 1154 N N . THR A 1 88 ? 33.97900 -16.09800 33.50500 1.000 14.49000 99 THR A N 1
ATOM 1155 C CA . THR A 1 88 ? 34.04200 -15.37800 34.76800 1.000 14.10000 99 THR A CA 1
ATOM 1156 C C . THR A 1 88 ? 33.29900 -14.06000 34.58000 1.000 15.00000 99 THR A C 1
ATOM 1157 O O . THR A 1 88 ? 33.54600 -13.34400 33.60800 1.000 16.07000 99 THR A O 1
ATOM 1168 N N . ARG A 1 89 ? 32.35800 -13.78700 35.46700 1.000 14.52000 100 ARG A N 1
ATOM 1169 C CA . ARG A 1 89 ? 31.54500 -12.57600 35.40200 1.000 14.01000 100 ARG A CA 1
ATOM 1170 C C . ARG A 1 89 ? 31.89600 -11.72500 36.60600 1.000 13.90000 100 ARG A C 1
ATOM 1171 O O . ARG A 1 89 ? 31.79800 -12.18800 37.74300 1.000 14.81000 100 ARG A O 1
ATOM 1192 N N . LYS A 1 90 ? 32.29800 -10.49100 36.36700 1.000 13.20000 101 LYS A N 1
ATOM 1193 C CA . LYS A 1 90 ? 32.59400 -9.55900 37.43200 1.000 13.73000 101 LYS A CA 1
ATOM 1194 C C . LYS A 1 90 ? 31.68600 -8.34900 37.26800 1.000 14.34000 101 LYS A C 1
ATOM 1195 O O . LYS A 1 90 ? 31.47300 -7.87800 36.14000 1.000 14.52000 101 LYS A O 1
ATOM 1214 N N . GLU A 1 91 ? 31.17800 -7.82000 38.37600 1.000 14.25000 102 GLU A N 1
ATOM 1215 C CA . GLU A 1 91 ? 30.52900 -6.51500 38.38500 1.000 13.33000 102 GLU A CA 1
ATOM 1216 C C . GLU A 1 91 ? 31.37500 -5.56700 39.21800 1.000 15.19000 102 GLU A C 1
ATOM 1217 O O . GLU A 1 91 ? 31.78700 -5.91500 40.33000 1.000 14.62000 102 GLU A O 1
ATOM 1229 N N . VAL A 1 92 ? 31.65500 -4.38800 38.66600 1.000 13.24000 103 VAL A N 1
ATOM 1230 C CA . VAL A 1 92 ? 32.56200 -3.42600 39.27700 1.000 11.79000 103 VAL A CA 1
ATOM 1231 C C . VAL A 1 92 ? 31.87400 -2.07800 39.33800 1.000 14.17000 103 VAL A C 1
ATOM 1232 O O . VAL A 1 92 ? 31.41000 -1.57100 38.31000 1.000 13.01000 103 VAL A O 1
ATOM 1245 N N . THR A 1 93 ? 31.87300 -1.46300 40.50500 1.000 13.19000 104 THR A N 1
ATOM 1246 C CA . THR A 1 93 ? 31.45800 -0.07300 40.62700 1.000 13.70000 104 THR A CA 1
ATOM 1247 C C . THR A 1 93 ? 32.69400 0.79300 40.45300 1.000 12.75000 104 THR A C 1
ATOM 1248 O O . THR A 1 93 ? 33.70100 0.59300 41.14900 1.000 13.75000 104 THR A O 1
ATOM 1259 N N . VAL A 1 94 ? 32.65200 1.68600 39.47600 1.000 12.13000 105 VAL A N 1
ATOM 1260 C CA . VAL A 1 94 ? 33.71100 2.64200 39.21000 1.000 11.65000 105 VAL A CA 1
ATOM 1261 C C . VAL A 1 94 ? 33.20200 3.97200 39.74200 1.000 10.66000 105 VAL A C 1
ATOM 1262 O O . VAL A 1 94 ? 32.27500 4.55600 39.16100 1.000 11.36000 105 VAL A O 1
ATOM 1275 N N . ARG A 1 95 ? 33.72700 4.40100 40.89700 1.000 10.01000 106 ARG A N 1
ATOM 1276 C CA . ARG A 1 95 ? 33.26000 5.60000 41.56300 1.000 10.02000 106 ARG A CA 1
ATOM 1277 C C . ARG A 1 95 ? 34.23300 6.72100 41.24000 1.000 12.80000 106 ARG A C 1
ATOM 1278 O O . ARG A 1 95 ? 35.44900 6.53000 41.28000 1.000 12.01000 106 ARG A O 1
ATOM 1299 N N . PHE A 1 96 ? 33.70200 7.88300 40.88500 1.000 10.14000 107 PHE A N 1
ATOM 1300 C CA . PHE A 1 96 ? 34.53400 8.91900 40.29500 1.000 12.11000 107 PHE A CA 1
ATOM 1301 C C . PHE A 1 96 ? 35.17900 9.85600 41.30000 1.000 13.48000 107 PHE A C 1
ATOM 1302 O O . PHE A 1 96 ? 35.77200 10.85400 40.88100 1.000 18.52000 107 PHE A O 1
ATOM 1319 N N . GLY A 1 97 ? 35.10900 9.53300 42.58900 1.000 13.13000 108 GLY A N 1
ATOM 1320 C CA . GLY A 1 97 ? 35.72800 10.29000 43.66400 1.000 11.75000 108 GLY A CA 1
ATOM 1321 C C . GLY A 1 97 ? 35.77200 9.37300 44.86400 1.000 11.70000 108 GLY A C 1
ATOM 1322 O O . GLY A 1 97 ? 35.09900 8.33900 44.91800 1.000 13.29000 108 GLY A O 1
ATOM 1326 N N . ARG A 1 98 ? 36.59000 9.76300 45.84200 1.000 12.48000 109 ARG A N 1
ATOM 1327 C CA . ARG A 1 98 ? 36.79500 8.89500 46.99200 1.000 13.93000 109 ARG A CA 1
ATOM 1328 C C . ARG A 1 98 ? 35.59600 8.88000 47.92200 1.000 11.56000 109 ARG A C 1
ATOM 1329 O O . ARG A 1 98 ? 35.37100 7.89000 48.62000 1.000 13.28000 109 ARG A O 1
ATOM 1350 N N . ASP A 1 99 ? 34.89900 9.98200 48.04500 1.000 12.71000 110 ASP A N 1
ATOM 1351 C CA . ASP A 1 99 ? 33.75900 10.00300 48.94400 1.000 15.71000 110 ASP A CA 1
ATOM 1352 C C . ASP A 1 99 ? 32.73000 8.95700 48.50600 1.000 13.23000 110 ASP A C 1
ATOM 1353 O O . ASP A 1 99 ? 32.37900 8.89700 47.31800 1.000 14.89000 110 ASP A O 1
ATOM 1362 N N . PRO A 1 100 ? 32.22000 8.12900 49.42400 1.000 14.90000 111 PRO A N 1
ATOM 1363 C CA . PRO A 1 100 ? 31.23100 7.11000 49.03900 1.000 20.17000 111 PRO A CA 1
ATOM 1364 C C . PRO A 1 100 ? 30.00100 7.68500 48.38300 1.000 20.75000 111 PRO A C 1
ATOM 1365 O O . PRO A 1 100 ? 29.27100 6.93300 47.72700 1.000 22.26000 111 PRO A O 1
ATOM 1376 N N . ASN A 1 101 ? 29.76600 8.98600 48.48900 1.000 23.95000 112 ASN A N 1
ATOM 1377 C CA . ASN A 1 101 ? 28.60900 9.59600 47.84900 1.000 22.11000 112 ASN A CA 1
ATOM 1378 C C . ASN A 1 101 ? 28.88700 10.02000 46.41500 1.000 25.73000 112 ASN A C 1
ATOM 1379 O O . ASN A 1 101 ? 27.97800 10.50000 45.73000 1.000 26.93000 112 ASN A O 1
ATOM 1390 N N . ALA A 1 102 ? 30.11200 9.84700 45.93500 1.000 17.29000 113 ALA A N 1
ATOM 1391 C CA . ALA A 1 102 ? 30.44900 10.41200 44.64800 1.000 14.58000 113 ALA A CA 1
ATOM 1392 C C . ALA A 1 102 ? 29.72400 9.65000 43.54500 1.000 13.66000 113 ALA A C 1
ATOM 1393 O O . ALA A 1 102 ? 29.36900 8.48800 43.71000 1.000 15.94000 113 ALA A O 1
ATOM 1400 N N . PRO A 1 103 ? 29.51700 10.26100 42.39200 1.000 14.38000 114 PRO A N 1
ATOM 1401 C CA . PRO A 1 103 ? 28.84200 9.52800 41.31800 1.000 14.75000 114 PRO A CA 1
ATOM 1402 C C . PRO A 1 103 ? 29.65900 8.33200 40.85700 1.000 11.96000 114 PRO A C 1
ATOM 1403 O O . PRO A 1 103 ? 30.88500 8.31900 40.94100 1.000 12.09000 114 PRO A O 1
ATOM 1414 N N . SER A 1 104 ? 28.95600 7.34900 40.28900 1.000 11.39000 115 SER A N 1
ATOM 1415 C CA . SER A 1 104 ? 29.62900 6.14400 39.83400 1.000 11.07000 115 SER A CA 1
ATOM 1416 C C . SER A 1 104 ? 28.92700 5.53100 38.63800 1.000 11.37000 115 SER A C 1
ATOM 1417 O O . SER A 1 104 ? 27.82800 5.94600 38.25300 1.000 13.27000 115 SER A O 1
ATOM 1425 N N . MET A 1 105 ? 29.57200 4.51100 38.06200 1.000 11.08000 116 MET A N 1
ATOM 1426 C CA . MET A 1 105 ? 28.97900 3.70100 37.01200 1.000 11.05000 116 MET A CA 1
ATOM 1427 C C . MET A 1 105 ? 29.22700 2.24400 37.34300 1.000 12.28000 116 MET A C 1
ATOM 1428 O O . MET A 1 105 ? 30.19100 1.90600 38.03300 1.000 11.77000 116 MET A O 1
ATOM 1442 N N . GLN A 1 106 ? 28.35400 1.38900 36.83900 1.000 12.93000 117 GLN A N 1
ATOM 1443 C CA . GLN A 1 106 ? 28.40000 -0.04700 37.11100 1.000 11.89000 117 GLN A CA 1
ATOM 1444 C C . GLN A 1 106 ? 28.83900 -0.79000 35.85600 1.000 11.57000 117 GLN A C 1
ATOM 1445 O O . GLN A 1 106 ? 28.10700 -0.82300 34.86200 1.000 11.53000 117 GLN A O 1
ATOM 1459 N N . LEU A 1 107 ? 30.02200 -1.38300 35.89900 1.000 11.69000 118 LEU A N 1
ATOM 1460 C CA . LEU A 1 107 ? 30.59600 -2.09200 34.77100 1.000 12.23000 118 LEU A CA 1
ATOM 1461 C C . LEU A 1 107 ? 30.34500 -3.58300 34.92400 1.000 10.20000 118 LEU A C 1
ATOM 1462 O O . LEU A 1 107 ? 30.52600 -4.13100 36.01600 1.000 12.96000 118 LEU A O 1
ATOM 1478 N N . LEU A 1 108 ? 29.88000 -4.21600 33.85200 1.000 10.71000 119 LEU A N 1
ATOM 1479 C CA . LEU A 1 108 ? 29.71400 -5.66300 33.78700 1.000 11.43000 119 LEU A CA 1
ATOM 1480 C C . LEU A 1 108 ? 30.76000 -6.21900 32.84500 1.000 11.92000 119 LEU A C 1
ATOM 1481 O O . LEU A 1 108 ? 30.93200 -5.71100 31.73600 1.000 11.44000 119 LEU A O 1
ATOM 1497 N N . LEU A 1 109 ? 31.45500 -7.26100 33.28000 1.000 11.66000 120 LEU A N 1
ATOM 1498 C CA . LEU A 1 109 ? 32.55000 -7.85400 32.52900 1.000 11.83000 120 LEU A CA 1
ATOM 1499 C C . LEU A 1 109 ? 32.37500 -9.36200 32.52800 1.000 11.49000 120 LEU A C 1
ATOM 1500 O O . LEU A 1 109 ? 32.27300 -9.99200 33.58800 1.000 13.57000 120 LEU A O 1
ATOM 1516 N N . TYR A 1 110 ? 32.30300 -9.93900 31.34400 1.000 11.76000 121 TYR A N 1
ATOM 1517 C CA . TYR A 1 110 ? 32.41900 -11.37100 31.16800 1.000 11.82000 121 TYR A CA 1
ATOM 1518 C C . TYR A 1 110 ? 33.77100 -11.65600 30.51200 1.000 11.05000 121 TYR A C 1
ATOM 1519 O O . TYR A 1 110 ? 34.10400 -11.01300 29.50200 1.000 12.24000 121 TYR A O 1
ATOM 1537 N N . VAL A 1 111 ? 34.51200 -12.57400 31.05900 1.000 12.14000 122 VAL A N 1
ATOM 1538 C CA . VAL A 1 111 ? 35.84600 -12.94700 30.56600 1.000 13.30000 122 VAL A CA 1
ATOM 1539 C C . VAL A 1 111 ? 35.78900 -14.42600 30.23000 1.000 12.22000 122 VAL A C 1
ATOM 1540 O O . VAL A 1 111 ? 35.31300 -15.21900 31.04600 1.000 13.16000 122 VAL A O 1
ATOM 1553 N N . PRO A 1 112 ? 36.26600 -14.85200 29.05600 1.000 12.45000 123 PRO A N 1
ATOM 1554 C CA . PRO A 1 112 ? 36.18800 -16.28100 28.68900 1.000 13.88000 123 PRO A CA 1
ATOM 1555 C C . PRO A 1 112 ? 37.09900 -17.11400 29.58300 1.000 14.40000 123 PRO A C 1
ATOM 1556 O O . PRO A 1 112 ? 38.29300 -16.85100 29.67800 1.000 14.13000 123 PRO A O 1
ATOM 1567 N N . ASN A 1 113 ? 36.53700 -18.14800 30.21400 1.000 15.58000 124 ASN A N 1
ATOM 1568 C CA . ASN A 1 113 ? 37.31800 -18.97800 31.13100 1.000 16.66000 124 ASN A CA 1
ATOM 1569 C C . ASN A 1 113 ? 38.38800 -19.78300 30.41200 1.000 16.18000 124 ASN A C 1
ATOM 1570 O O . ASN A 1 113 ? 39.40500 -20.13200 31.01800 1.000 17.51000 124 ASN A O 1
ATOM 1581 N N . ALA A 1 114 ? 38.19100 -20.08200 29.13100 1.000 16.50000 125 ALA A N 1
ATOM 1582 C CA . ALA A 1 114 ? 39.22800 -20.78100 28.38500 1.000 15.95000 125 ALA A CA 1
ATOM 1583 C C . ALA A 1 114 ? 40.51100 -19.96200 28.32400 1.000 19.81000 125 ALA A C 1
ATOM 1584 O O . ALA A 1 114 ? 41.61000 -20.51700 28.37000 1.000 22.22000 125 ALA A O 1
ATOM 1591 N N . VAL A 1 115 ? 40.39700 -18.63800 28.26300 1.000 15.50000 126 VAL A N 1
ATOM 1592 C CA . VAL A 1 115 ? 41.58100 -17.79200 28.18300 1.000 16.05000 126 VAL A CA 1
ATOM 1593 C C . VAL A 1 115 ? 42.21500 -17.63800 29.55700 1.000 16.34000 126 VAL A C 1
ATOM 1594 O O . VAL A 1 115 ? 43.43800 -17.75900 29.70600 1.000 16.34000 126 VAL A O 1
ATOM 1607 N N . ILE A 1 116 ? 41.37900 -17.40700 30.57300 1.000 15.23000 127 ILE A N 1
ATOM 1608 C CA . ILE A 1 116 ? 41.83800 -17.30100 31.96000 1.000 17.29000 127 ILE A CA 1
ATOM 1609 C C . ILE A 1 116 ? 42.57100 -18.57100 32.36200 1.000 20.14000 127 ILE A C 1
ATOM 1610 O O . ILE A 1 116 ? 43.61200 -18.52600 33.02200 1.000 18.70000 127 ILE A O 1
ATOM 1626 N N . ALA A 1 117 ? 41.98700 -19.72300 32.03600 1.000 18.49000 128 ALA A N 1
ATOM 1627 C CA . ALA A 1 117 ? 42.57400 -20.99800 32.44100 1.000 21.79000 128 ALA A CA 1
ATOM 1628 C C . ALA A 1 117 ? 43.97100 -21.17800 31.86800 1.000 19.96000 128 ALA A C 1
ATOM 1629 O O . ALA A 1 117 ? 44.81300 -21.84300 32.48100 1.000 19.67000 128 ALA A O 1
ATOM 1636 N N . ARG A 1 118 ? 44.22200 -20.65000 30.67500 1.000 19.71000 129 ARG A N 1
ATOM 1637 C CA . ARG A 1 118 ? 45.54300 -20.71000 30.07300 1.000 20.11000 129 ARG A CA 1
ATOM 1638 C C . ARG A 1 118 ? 46.49100 -19.69400 30.66800 1.000 21.11000 129 ARG A C 1
ATOM 1639 O O . ARG A 1 118 ? 47.61700 -19.56400 30.18100 1.000 20.55000 129 ARG A O 1
ATOM 1660 N N . ALA A 1 119 ? 46.04000 -18.92400 31.65700 1.000 19.17000 130 ALA A N 1
ATOM 1661 C CA . ALA A 1 119 ? 46.84300 -17.85700 32.24700 1.000 19.75000 130 ALA A CA 1
ATOM 1662 C C . ALA A 1 119 ? 47.28500 -16.83600 31.20200 1.000 18.25000 130 ALA A C 1
ATOM 1663 O O . ALA A 1 119 ? 48.45600 -16.47300 31.11300 1.000 18.70000 130 ALA A O 1
ATOM 1670 N N . GLU A 1 120 ? 46.33700 -16.40000 30.38200 1.000 15.58000 131 GLU A N 1
ATOM 1671 C CA . GLU A 1 120 ? 46.56300 -15.34800 29.41200 1.000 16.78000 131 GLU A CA 1
ATOM 1672 C C . GLU A 1 120 ? 45.53900 -14.26100 29.67500 1.000 15.12000 131 GLU A C 1
ATOM 1673 O O . GLU A 1 120 ? 44.40100 -14.53800 30.05900 1.000 19.70000 131 GLU A O 1
ATOM 1685 N N . ARG A 1 121 ? 45.94100 -13.03200 29.42900 1.000 15.11000 132 ARG A N 1
ATOM 1686 C CA . ARG A 1 121 ? 45.01600 -11.91500 29.52500 1.000 15.41000 132 ARG A CA 1
ATOM 1687 C C . ARG A 1 121 ? 44.18200 -11.79600 28.25500 1.000 14.24000 132 ARG A C 1
ATOM 1688 O O . ARG A 1 121 ? 44.69400 -11.86700 27.14000 1.000 17.53000 132 ARG A O 1
ATOM 1709 N N . ALA A 1 122 ? 42.89800 -11.57700 28.43000 1.000 13.72000 133 ALA A N 1
ATOM 1710 C CA . ALA A 1 122 ? 42.00200 -11.55100 27.28400 1.000 14.16000 133 ALA A CA 1
ATOM 1711 C C . ALA A 1 122 ? 41.87300 -10.13800 26.70000 1.000 12.09000 133 ALA A C 1
ATOM 1712 O O . ALA A 1 122 ? 41.81300 -9.16100 27.45500 1.000 12.68000 133 ALA A O 1
ATOM 1719 N N . PRO A 1 123 ? 41.81700 -10.02300 25.36900 1.000 13.02000 134 PRO A N 1
ATOM 1720 C CA . PRO A 1 123 ? 41.40500 -8.75700 24.73900 1.000 14.62000 134 PRO A CA 1
ATOM 1721 C C . PRO A 1 123 ? 39.93200 -8.52500 25.03000 1.000 12.63000 134 PRO A C 1
ATOM 1722 O O . PRO A 1 123 ? 39.22900 -9.41600 25.50700 1.000 11.65000 134 PRO A O 1
ATOM 1733 N N . VAL A 1 124 ? 39.47700 -7.28900 24.82000 1.000 12.70000 135 VAL A N 1
ATOM 1734 C CA . VAL A 1 124 ? 38.18000 -6.87000 25.33900 1.000 13.32000 135 VAL A CA 1
ATOM 1735 C C . VAL A 1 124 ? 37.41600 -6.11500 24.27000 1.000 10.90000 135 VAL A C 1
ATOM 1736 O O . VAL A 1 124 ? 37.96800 -5.22300 23.62300 1.000 13.00000 135 VAL A O 1
ATOM 1749 N N . PHE A 1 125 ? 36.12900 -6.41400 24.13300 1.000 10.88000 136 PHE A N 1
ATOM 1750 C CA . PHE A 1 125 ? 35.18800 -5.50700 23.48600 1.000 10.89000 136 PHE A CA 1
ATOM 1751 C C . PHE A 1 125 ? 34.47700 -4.72600 24.59300 1.000 11.90000 136 PHE A C 1
ATOM 1752 O O . PHE A 1 125 ? 33.91400 -5.33100 25.50800 1.000 12.60000 136 PHE A O 1
ATOM 1769 N N . LEU A 1 126 ? 34.49900 -3.39300 24.50900 1.000 10.38000 137 LEU A N 1
ATOM 1770 C CA . LEU A 1 126 ? 33.87400 -2.49400 25.48100 1.000 9.85000 137 LEU A CA 1
ATOM 1771 C C . LEU A 1 126 ? 32.87100 -1.59500 24.76200 1.000 8.65000 137 LEU A C 1
ATOM 1772 O O . LEU A 1 126 ? 33.23800 -0.92500 23.79700 1.000 9.81000 137 LEU A O 1
ATOM 1788 N N . GLY A 1 127 ? 31.61700 -1.54800 25.23600 1.000 10.78000 138 GLY A N 1
ATOM 1789 C CA . GLY A 1 127 ? 30.63800 -0.62900 24.67800 1.000 11.33000 138 GLY A CA 1
ATOM 1790 C C . GLY A 1 127 ? 29.55500 -0.34000 25.68400 1.000 9.05000 138 GLY A C 1
ATOM 1791 O O . GLY A 1 127 ? 29.32000 -1.13000 26.59900 1.000 10.40000 138 GLY A O 1
ATOM 1795 N N . LEU A 1 128 ? 28.91900 0.81200 25.52800 1.000 9.00000 139 LEU A N 1
ATOM 1796 C CA . LEU A 1 128 ? 27.78800 1.17800 26.35400 1.000 11.15000 139 LEU A CA 1
ATOM 1797 C C . LEU A 1 128 ? 26.54100 0.46400 25.86700 1.000 9.94000 139 LEU A C 1
ATOM 1798 O O . LEU A 1 128 ? 26.43400 0.09400 24.69300 1.000 11.68000 139 LEU A O 1
ATOM 1814 N N . ASN A 1 129 ? 25.59900 0.23800 26.77700 1.000 9.91000 140 ASN A N 1
ATOM 1815 C CA . ASN A 1 129 ? 24.30800 -0.33200 26.42900 1.000 10.39000 140 ASN A CA 1
ATOM 1816 C C . ASN A 1 129 ? 23.19300 0.67900 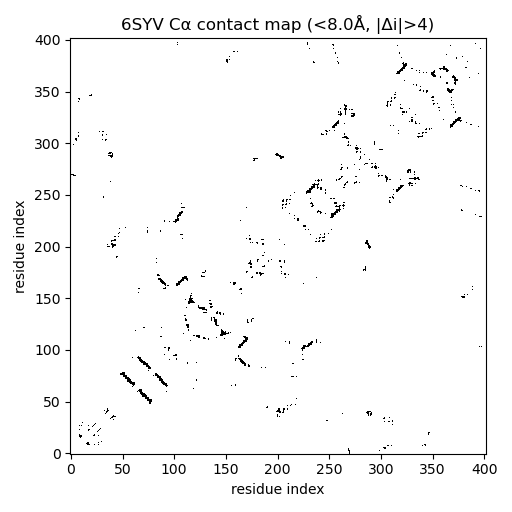26.66000 1.000 10.53000 140 ASN A C 1
ATOM 1817 O O . ASN A 1 129 ? 23.35100 1.69000 27.36700 1.000 10.37000 140 ASN A O 1
ATOM 1828 N N . PHE A 1 130 ? 22.06600 0.41600 25.98500 1.000 10.46000 141 PHE A N 1
ATOM 1829 C CA . PHE A 1 130 ? 20.97300 1.37500 25.91600 1.000 11.66000 141 PHE A CA 1
ATOM 1830 C C . PHE A 1 130 ? 20.09000 1.34900 27.15100 1.000 11.32000 141 PHE A C 1
ATOM 1831 O O . PHE A 1 130 ? 19.57000 2.39100 27.54800 1.000 11.97000 141 PHE A O 1
ATOM 1848 N N . TYR A 1 131 ? 19.85200 0.18200 27.73800 1.000 11.20000 142 TYR A N 1
ATOM 1849 C CA . TYR A 1 131 ? 18.75300 0.02400 28.67500 1.000 11.91000 142 TYR A CA 1
ATOM 1850 C C . TYR A 1 131 ? 19.13300 -0.65400 29.98700 1.000 12.82000 142 TYR A C 1
ATOM 1851 O O . TYR A 1 131 ? 18.24100 -0.90800 30.81200 1.000 13.61000 142 TYR A O 1
ATOM 1869 N N . GLY A 1 132 ? 20.40600 -0.94700 30.20100 1.000 11.71000 143 GLY A N 1
ATOM 1870 C CA . GLY A 1 132 ? 20.87000 -1.44000 31.48600 1.000 12.15000 143 GLY A CA 1
ATOM 1871 C C . GLY A 1 132 ? 21.67100 -2.71200 31.30500 1.000 11.69000 143 GLY A C 1
ATOM 1872 O O . GLY A 1 132 ? 21.46700 -3.48200 30.36400 1.000 11.26000 143 GLY A O 1
ATOM 1876 N N . ASN A 1 133 ? 22.61500 -2.93700 32.21300 1.000 11.74000 144 ASN A N 1
ATOM 1877 C CA . ASN A 1 133 ? 23.46900 -4.10600 32.05500 1.000 12.40000 144 ASN A CA 1
ATOM 1878 C C . ASN A 1 133 ? 22.63900 -5.38200 32.00800 1.000 11.25000 144 ASN A C 1
ATOM 1879 O O . ASN A 1 133 ? 23.01800 -6.35700 31.33800 1.000 12.66000 144 ASN A O 1
ATOM 1890 N N . HIS A 1 134 ? 21.53700 -5.41400 32.75400 1.000 12.40000 145 HIS A N 1
ATOM 1891 C CA . HIS A 1 134 ? 20.71800 -6.62300 32.82800 1.000 13.81000 145 HIS A CA 1
ATOM 1892 C C . HIS A 1 134 ? 20.01200 -6.93200 31.51900 1.000 12.75000 145 HIS A C 1
ATOM 1893 O O . HIS A 1 134 ? 19.50000 -8.05000 31.36400 1.000 14.42000 145 HIS A O 1
ATOM 1900 N N . THR A 1 135 ? 20.01000 -5.99900 30.57100 1.000 12.79000 146 THR A N 1
ATOM 1901 C CA . THR A 1 135 ? 19.38800 -6.24800 29.28100 1.000 13.22000 146 THR A CA 1
ATOM 1902 C C . THR A 1 135 ? 20.30500 -6.93100 28.27700 1.000 13.40000 146 THR A C 1
ATOM 1903 O O . THR A 1 135 ? 19.80100 -7.46000 27.28000 1.000 12.65000 146 THR A O 1
ATOM 1914 N N . VAL A 1 136 ? 21.61700 -6.99600 28.51500 1.000 11.90000 147 VAL A N 1
ATOM 1915 C CA . VAL A 1 136 ? 22.52100 -7.52100 27.50400 1.000 13.26000 147 VAL A CA 1
ATOM 1916 C C . VAL A 1 136 ? 22.51600 -9.04700 27.45700 1.000 12.85000 147 VAL A C 1
ATOM 1917 O O . VAL A 1 136 ? 22.96700 -9.62100 26.46600 1.000 13.98000 147 VAL A O 1
ATOM 1930 N N . HIS A 1 137 ? 22.09600 -9.70700 28.53600 1.000 12.49000 148 HIS A N 1
ATOM 1931 C CA . HIS A 1 137 ? 22.04800 -11.16400 28.64800 1.000 15.77000 148 HIS A CA 1
ATOM 1932 C C . HIS A 1 137 ? 20.94900 -11.51800 29.64500 1.000 14.40000 148 HIS A C 1
ATOM 1933 O O . HIS A 1 137 ? 20.67500 -10.75700 30.58100 1.000 14.22000 148 HIS A O 1
ATOM 1947 N N . THR A 1 138 ? 20.33400 -12.69000 29.44400 1.000 15.06000 149 THR A N 1
ATOM 1948 C CA . THR A 1 138 ? 19.28700 -13.15900 30.34200 1.000 14.52000 149 THR A CA 1
ATOM 1949 C C . THR A 1 138 ? 19.81200 -13.44000 31.74200 1.000 13.37000 149 THR A C 1
ATOM 1950 O O . THR A 1 138 ? 19.04100 -13.37700 32.70300 1.000 16.64000 149 THR A O 1
ATOM 1961 N N . ASP A 1 139 ? 21.08600 -13.76100 31.87200 1.000 13.92000 150 ASP A N 1
ATOM 1962 C CA . ASP A 1 139 ? 21.73600 -14.12900 33.12500 1.000 16.97000 150 ASP A CA 1
ATOM 1963 C C . ASP A 1 139 ? 21.07700 -13.48000 34.33600 1.000 16.32000 150 ASP A C 1
ATOM 1964 O O . ASP A 1 139 ? 21.19200 -12.26200 34.55600 1.000 16.06000 150 ASP A O 1
ATOM 1973 N N . PRO A 1 140 ? 20.39600 -14.27300 35.16900 1.000 16.03000 151 PRO A N 1
ATOM 1974 C CA . PRO A 1 140 ? 19.62400 -13.68400 36.26800 1.000 17.26000 151 PRO A CA 1
ATOM 1975 C C . PRO A 1 140 ? 20.48400 -13.12000 37.37700 1.000 16.15000 151 PRO A C 1
ATOM 1976 O O . PRO A 1 140 ? 19.94700 -12.46800 38.28100 1.000 17.74000 151 PRO A O 1
ATOM 1987 N N . ALA A 1 141 ? 21.78800 -13.35600 37.34900 1.000 17.45000 152 ALA A N 1
ATOM 1988 C CA . ALA A 1 141 ? 22.65000 -12.85600 38.40500 1.000 16.44000 152 ALA A CA 1
ATOM 1989 C C . ALA A 1 141 ? 23.13600 -11.43700 38.15500 1.000 17.32000 152 ALA A C 1
ATOM 1990 O O . ALA A 1 141 ? 23.69400 -10.82900 39.07100 1.000 20.92000 152 ALA A O 1
ATOM 1997 N N . ILE A 1 142 ? 22.95300 -10.88700 36.94900 1.000 16.70000 153 ILE A N 1
ATOM 1998 C CA . ILE A 1 142 ? 23.35500 -9.50400 36.71300 1.000 14.40000 153 ILE A CA 1
ATOM 1999 C C . ILE A 1 142 ? 22.49000 -8.59600 37.56700 1.000 15.61000 153 ILE A C 1
ATOM 2000 O O . ILE A 1 142 ? 21.27100 -8.77400 37.64900 1.000 17.71000 153 ILE A O 1
ATOM 2016 N N . ALA A 1 143 ? 23.10700 -7.60100 38.20900 1.000 15.58000 154 ALA A N 1
ATOM 2017 C CA . ALA A 1 143 ? 22.32800 -6.67700 39.02400 1.000 16.01000 154 ALA A CA 1
ATOM 2018 C C . ALA A 1 143 ? 21.34100 -5.90500 38.15400 1.000 15.00000 154 ALA A C 1
ATOM 2019 O O . ALA A 1 143 ? 21.70600 -5.38200 37.10100 1.000 15.50000 154 ALA A O 1
ATOM 2026 N N . LEU A 1 144 ? 20.08700 -5.82800 38.58400 1.000 17.89000 155 LEU A N 1
ATOM 2027 C CA . LEU A 1 144 ? 19.13800 -4.96600 37.89400 1.000 17.76000 155 LEU A CA 1
ATOM 2028 C C . LEU A 1 144 ? 19.51200 -3.51600 38.13500 1.000 20.18000 155 LEU A C 1
ATOM 2029 O O . LEU A 1 144 ? 19.69400 -3.10400 39.27500 1.000 22.92000 155 LEU A O 1
ATOM 2045 N N . SER A 1 145 ? 19.61400 -2.72800 37.07300 1.000 17.97000 156 SER A N 1
ATOM 2046 C CA . SER A 1 145 ? 19.89000 -1.31200 37.25500 1.000 18.42000 156 SER A CA 1
ATOM 2047 C C . SER A 1 145 ? 18.82800 -0.67900 38.14500 1.000 22.16000 156 SER A C 1
ATOM 2048 O O . SER A 1 145 ? 17.63800 -0.95000 37.99900 1.000 22.18000 156 SER A O 1
ATOM 2056 N N . ALA A 1 146 ? 19.27100 0.15300 39.08500 1.000 24.49000 157 ALA A N 1
ATOM 2057 C CA . ALA A 1 146 ? 18.38600 0.97800 39.90500 1.000 31.90000 157 ALA A CA 1
ATOM 2058 C C . ALA A 1 146 ? 18.21200 2.37400 39.32100 1.000 28.56000 157 ALA A C 1
ATOM 2059 O O . ALA A 1 146 ? 17.57500 3.22800 39.94800 1.000 30.26000 157 ALA A O 1
ATOM 2066 N N . ARG A 1 147 ? 18.76600 2.62800 38.14300 1.000 17.59000 158 ARG A N 1
ATOM 2067 C CA . ARG A 1 147 ? 18.76300 3.97200 37.58700 1.000 17.18000 158 ARG A CA 1
ATOM 2068 C C . ARG A 1 147 ? 17.54500 4.17100 36.70100 1.000 18.17000 158 ARG A C 1
ATOM 2069 O O . ARG A 1 147 ? 16.89400 3.21800 36.27000 1.000 17.98000 158 ARG A O 1
ATOM 2090 N N . TRP A 1 148 ? 17.27700 5.42500 36.38000 1.000 15.21000 159 TRP A N 1
ATOM 2091 C CA . TRP A 1 148 ? 16.21000 5.72000 35.43800 1.000 15.51000 159 TRP A CA 1
ATOM 2092 C C . TRP A 1 148 ? 16.47800 5.04400 34.09600 1.000 14.80000 159 TRP A C 1
ATOM 2093 O O . TRP A 1 148 ? 17.59900 5.07200 33.58400 1.000 13.74000 159 TRP A O 1
ATOM 2114 N N . ILE A 1 149 ? 15.42600 4.48800 33.50700 1.000 15.47000 160 ILE A N 1
ATOM 2115 C CA A ILE A 1 149 ? 15.47100 3.85200 32.19300 0.500 18.05000 160 ILE A CA 1
ATOM 2116 C CA B ILE A 1 149 ? 15.48400 3.86400 32.18500 0.500 18.05000 160 ILE A CA 1
ATOM 2117 C C . ILE A 1 149 ? 14.41600 4.49200 31.29900 1.000 15.22000 160 ILE A C 1
ATOM 2118 O O . ILE A 1 149 ? 13.33600 4.87000 31.78500 1.000 17.82000 160 ILE A O 1
ATOM 2147 N N . PRO A 1 150 ? 14.67900 4.66600 30.01400 1.000 17.53000 161 PRO A N 1
ATOM 2148 C CA . PRO A 1 150 ? 13.70300 5.35600 29.16900 1.000 18.21000 161 PRO A CA 1
ATOM 2149 C C . PRO A 1 150 ? 12.44700 4.52400 28.96400 1.000 19.94000 161 PRO A C 1
ATOM 2150 O O . PRO A 1 150 ? 12.43900 3.29600 29.12100 1.000 17.67000 161 PRO A O 1
ATOM 2161 N N . ALA A 1 151 ? 11.36500 5.24000 28.63400 1.000 22.98000 162 ALA A N 1
ATOM 2162 C CA . ALA A 1 151 ? 10.09200 4.59800 28.32600 1.000 26.01000 162 ALA A CA 1
ATOM 2163 C C . ALA A 1 151 ? 10.21300 3.60000 27.18400 1.000 23.93000 162 ALA A C 1
ATOM 2164 O O . ALA A 1 151 ? 9.47900 2.60800 27.14900 1.000 26.94000 162 ALA A O 1
ATOM 2171 N N . GLU A 1 152 ? 11.13600 3.83200 26.25300 1.000 26.22000 163 GLU A N 1
ATOM 2172 C CA . GLU A 1 152 ? 11.29200 2.94400 25.11100 1.000 25.83000 163 GLU A CA 1
ATOM 2173 C C . GLU A 1 152 ? 11.94700 1.61100 25.47200 1.000 28.80000 163 GLU A C 1
ATOM 2174 O O . GLU A 1 152 ? 11.93400 0.69000 24.64500 1.000 29.88000 163 GLU A O 1
ATOM 2186 N N . ALA A 1 153 ? 12.50300 1.47900 26.67300 1.000 21.51000 164 ALA A N 1
ATOM 2187 C CA . ALA A 1 153 ? 13.14100 0.23200 27.06400 1.000 19.34000 164 ALA A CA 1
ATOM 2188 C C . ALA A 1 153 ? 12.10700 -0.88600 27.14000 1.000 22.78000 164 ALA A C 1
ATOM 2189 O O . ALA A 1 153 ? 11.05200 -0.71600 27.76800 1.000 24.84000 164 ALA A O 1
ATOM 2196 N N . PRO A 1 154 ? 12.35300 -2.02800 26.51900 1.000 20.78000 165 PRO A N 1
ATOM 2197 C CA . PRO A 1 154 ? 11.39800 -3.13500 26.63500 1.000 23.46000 165 PRO A CA 1
ATOM 2198 C C . PRO A 1 154 ? 11.13600 -3.50600 28.09100 1.000 28.59000 165 PRO A C 1
ATOM 2199 O O . PRO A 1 154 ? 12.03100 -3.45800 28.93800 1.000 28.51000 165 PRO A O 1
ATOM 2210 N N . ASN A 1 155 ? 9.87300 -3.83500 28.38400 1.000 24.01000 166 ASN A N 1
ATOM 2211 C CA . ASN A 1 155 ? 9.47900 -4.43000 29.66600 1.000 30.85000 166 ASN A CA 1
ATOM 2212 C C . ASN A 1 155 ? 9.90500 -3.57700 30.85600 1.000 29.01000 166 ASN A C 1
ATOM 2213 O O . ASN A 1 155 ? 10.10500 -4.07900 31.96500 1.000 38.04000 166 ASN A O 1
ATOM 2224 N N . GLY A 1 156 ? 10.03800 -2.27400 30.63700 1.000 34.31000 167 GLY A N 1
ATOM 2225 C CA . GLY A 1 156 ? 10.21400 -1.36400 31.74500 1.000 31.46000 167 GLY A CA 1
ATOM 2226 C C . GLY A 1 156 ? 8.90400 -1.04700 32.43900 1.000 33.18000 167 GLY A C 1
ATOM 2227 O O . GLY A 1 156 ? 7.81700 -1.25500 31.90900 1.000 34.50000 167 GLY A O 1
ATOM 2231 N N . ALA A 1 157 ? 9.01000 -0.55000 33.66600 1.000 30.07000 168 ALA A N 1
ATOM 2232 C CA . ALA A 1 157 ? 7.83900 -0.18700 34.45700 1.000 36.66000 168 ALA A CA 1
ATOM 2233 C C . ALA A 1 157 ? 8.14000 1.12500 35.15700 1.000 30.66000 168 ALA A C 1
ATOM 2234 O O . ALA A 1 157 ? 9.05400 1.19000 35.98400 1.000 27.98000 168 ALA A O 1
ATOM 2241 N N . ASN A 1 158 ? 7.37600 2.16000 34.82000 1.000 26.97000 169 ASN A N 1
ATOM 2242 C CA . ASN A 1 158 ? 7.56700 3.50500 35.35500 1.000 29.75000 169 ASN A CA 1
ATOM 2243 C C . ASN A 1 158 ? 9.04300 3.87400 35.42300 1.000 25.79000 169 ASN A C 1
ATOM 2244 O O . ASN A 1 158 ? 9.56100 4.31000 36.45300 1.000 27.57000 169 ASN A O 1
ATOM 2255 N N . HIS A 1 159 ? 9.73000 3.67100 34.30300 1.000 22.59000 170 HIS A N 1
ATOM 2256 C CA . HIS A 1 159 ? 11.10700 4.10300 34.13200 1.000 18.95000 170 HIS A CA 1
ATOM 2257 C C . HIS A 1 159 ? 12.07600 3.38200 35.05600 1.000 18.92000 170 HIS A C 1
ATOM 2258 O O . HIS A 1 159 ? 13.13900 3.91800 35.37800 1.000 20.44000 170 HIS A O 1
ATOM 2272 N N . ARG A 1 160 ? 11.73300 2.19200 35.52200 1.000 20.21000 171 ARG A N 1
ATOM 2273 C CA . ARG A 1 160 ? 12.65400 1.39200 36.31300 1.000 21.51000 171 ARG A CA 1
ATOM 2274 C C . ARG A 1 160 ? 12.73700 -0.00900 35.72600 1.000 26.48000 171 ARG A C 1
ATOM 2275 O O . ARG A 1 160 ? 11.80300 -0.49700 35.08600 1.000 26.03000 171 ARG A O 1
ATOM 2296 N N . ALA A 1 161 ? 13.89400 -0.62500 35.91700 1.000 25.24000 172 ALA A N 1
ATOM 2297 C CA . ALA A 1 161 ? 14.12300 -1.97000 35.43300 1.000 31.33000 172 ALA A CA 1
ATOM 2298 C C . ALA A 1 161 ? 13.22800 -2.95000 36.17800 1.000 30.82000 172 ALA A C 1
ATOM 2299 O O . ALA A 1 161 ? 12.93300 -2.77700 37.36500 1.000 26.59000 172 ALA A O 1
ATOM 2306 N N . THR A 1 162 ? 12.78900 -3.97700 35.45800 1.000 31.63000 173 THR A N 1
ATOM 2307 C CA . THR A 1 162 ? 12.03600 -5.08700 36.01000 1.000 27.25000 173 THR A CA 1
ATOM 2308 C C . THR A 1 162 ? 12.75800 -6.37400 35.63900 1.000 22.66000 173 THR A C 1
ATOM 2309 O O . THR A 1 162 ? 13.58000 -6.40200 34.71300 1.000 23.02000 173 THR A O 1
ATOM 2320 N N . GLU A 1 163 ? 12.47100 -7.44200 36.38900 1.000 23.49000 174 GLU A N 1
ATOM 2321 C CA . GLU A 1 163 ? 13.02200 -8.73600 36.01100 1.000 24.82000 174 GLU A CA 1
ATOM 2322 C C . GLU A 1 163 ? 12.60500 -9.13300 34.59300 1.000 21.49000 174 GLU A C 1
ATOM 2323 O O . GLU A 1 163 ? 13.33300 -9.86500 33.91300 1.000 21.92000 174 GLU A O 1
ATOM 2335 N N . ALA A 1 164 ? 11.45900 -8.64200 34.10900 1.000 22.85000 175 ALA A N 1
ATOM 2336 C CA . ALA A 1 164 ? 11.04100 -8.97200 32.75500 1.000 24.42000 175 ALA A CA 1
ATOM 2337 C C . ALA A 1 164 ? 11.96000 -8.37000 31.70000 1.000 19.54000 175 ALA A C 1
ATOM 2338 O O . ALA A 1 164 ? 11.92900 -8.81200 30.54400 1.000 21.74000 175 ALA A O 1
ATOM 2345 N N . ALA A 1 165 ? 12.76400 -7.36800 32.06400 1.000 17.41000 176 ALA A N 1
ATOM 2346 C CA . ALA A 1 165 ? 13.66100 -6.71400 31.12400 1.000 15.44000 176 ALA A CA 1
ATOM 2347 C C . ALA A 1 165 ? 14.96800 -7.47900 30.94400 1.000 16.55000 176 ALA A C 1
ATOM 2348 O O . ALA A 1 165 ? 15.78400 -7.10700 30.09100 1.000 15.47000 176 ALA A O 1
ATOM 2355 N N . ARG A 1 166 ? 15.19300 -8.53500 31.71100 1.000 14.68000 177 ARG A N 1
ATOM 2356 C CA . ARG A 1 166 ? 16.45300 -9.25500 31.56400 1.000 15.00000 177 ARG A CA 1
ATOM 2357 C C . ARG A 1 166 ? 16.58500 -9.84300 30.16500 1.000 16.07000 177 ARG A C 1
ATOM 2358 O O . ARG A 1 166 ? 15.66400 -10.48600 29.64500 1.000 15.86000 177 ARG A O 1
ATOM 2379 N N . GLY A 1 167 ? 17.75500 -9.63800 29.56300 1.000 14.01000 178 GLY A N 1
ATOM 2380 C CA . GLY A 1 167 ? 18.02300 -10.10200 28.22900 1.000 14.49000 178 GLY A CA 1
ATOM 2381 C C . GLY A 1 167 ? 17.22200 -9.42200 27.14900 1.000 13.97000 178 GLY A C 1
ATOM 2382 O O . GLY A 1 167 ? 17.22000 -9.90200 26.01400 1.000 15.93000 178 GLY A O 1
ATOM 2386 N N . SER A 1 168 ? 16.53900 -8.31800 27.45800 1.000 14.33000 179 SER A N 1
ATOM 2387 C CA . SER A 1 168 ? 15.65900 -7.69600 26.47400 1.000 13.61000 179 SER A CA 1
ATOM 2388 C C . SER A 1 168 ? 16.39800 -7.05000 25.30600 1.000 16.02000 179 SER A C 1
ATOM 2389 O O . SER A 1 168 ? 15.74500 -6.73500 24.30600 1.000 15.98000 179 SER A O 1
ATOM 2397 N N . ASP A 1 169 ? 17.72500 -6.85800 25.39000 1.000 13.56000 180 ASP A N 1
ATOM 2398 C CA . ASP A 1 169 ? 18.53600 -6.30700 24.30600 1.000 13.25000 180 ASP A CA 1
ATOM 2399 C C . ASP A 1 169 ? 19.63900 -7.27900 23.90200 1.000 12.73000 180 ASP A C 1
ATOM 2400 O O . ASP A 1 169 ? 20.65400 -6.89400 23.31600 1.000 14.96000 180 ASP A O 1
ATOM 2409 N N . ALA A 1 170 ? 19.40300 -8.57400 24.11000 1.000 14.16000 181 ALA A N 1
ATOM 2410 C CA . ALA A 1 170 ? 20.47800 -9.53700 23.92800 1.000 13.91000 181 ALA A CA 1
ATOM 2411 C C . ALA A 1 170 ? 20.85600 -9.74400 22.46500 1.000 14.81000 181 ALA A C 1
ATOM 2412 O O . ALA A 1 170 ? 21.98100 -10.17300 22.19000 1.000 14.72000 181 ALA A O 1
ATOM 2419 N N . GLN A 1 171 ? 19.97600 -9.43300 21.51000 1.000 15.18000 182 GLN A N 1
ATOM 2420 C CA . GLN A 1 171 ? 20.36000 -9.64300 20.11900 1.000 18.42000 182 GLN A CA 1
ATOM 2421 C C . GLN A 1 171 ? 21.53500 -8.75800 19.72500 1.000 17.34000 182 GLN A C 1
ATOM 2422 O O . GLN A 1 171 ? 22.34400 -9.13000 18.86300 1.000 19.61000 182 GLN A O 1
ATOM 2436 N N . LYS A 1 172 ? 21.66600 -7.59700 20.35600 1.000 14.26000 183 LYS A N 1
ATOM 2437 C CA . LYS A 1 172 ? 22.78400 -6.71200 20.06400 1.000 14.63000 183 LYS A CA 1
ATOM 2438 C C . LYS A 1 172 ? 24.06700 -7.16800 20.73900 1.000 12.62000 183 LYS A C 1
ATOM 2439 O O . LYS A 1 172 ? 25.12800 -6.57600 20.51300 1.000 14.15000 183 LYS A O 1
ATOM 2458 N N . TRP A 1 173 ? 23.99000 -8.19800 21.56800 1.000 12.86000 184 TRP A N 1
ATOM 2459 C CA . TRP A 1 173 ? 25.09600 -8.59400 22.42900 1.000 13.08000 184 TRP A CA 1
ATOM 2460 C C . TRP A 1 173 ? 25.29500 -10.10800 22.37000 1.000 11.55000 184 TRP A C 1
ATOM 2461 O O . TRP A 1 173 ? 24.89000 -10.83400 23.28600 1.000 14.48000 184 TRP A O 1
ATOM 2482 N N . PRO A 1 174 ? 25.98100 -10.62000 21.33800 1.000 12.32000 185 PRO A N 1
ATOM 2483 C CA . PRO A 1 174 ? 26.19000 -12.09300 21.25200 1.000 15.36000 185 PRO A CA 1
ATOM 2484 C C . PRO A 1 174 ? 27.34500 -12.54400 22.14000 1.000 12.49000 185 PRO A C 1
ATOM 2485 O O . PRO A 1 174 ? 28.42500 -12.92200 21.67900 1.000 13.35000 185 PRO A O 1
ATOM 2496 N N . VAL A 1 175 ? 27.08700 -12.48900 23.45600 1.000 13.81000 186 VAL A N 1
ATOM 2497 C CA . VAL A 1 175 ? 28.13100 -12.65000 24.46800 1.000 14.75000 186 VAL A CA 1
ATOM 2498 C C . VAL A 1 175 ? 28.82600 -13.99500 24.31300 1.000 13.90000 186 VAL A C 1
ATOM 2499 O O . VAL A 1 175 ? 30.05500 -14.08200 24.30500 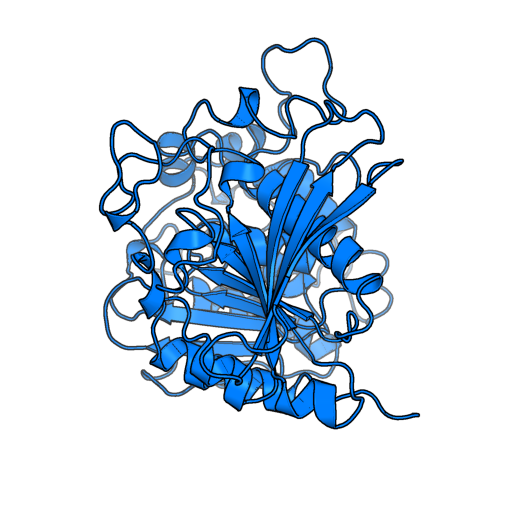1.000 12.86000 186 VAL A O 1
ATOM 2512 N N . GLU A 1 176 ? 28.04500 -15.06500 24.17200 1.000 13.37000 187 GLU A N 1
ATOM 2513 C CA . GLU A 1 176 ? 28.62900 -16.40300 24.12800 1.000 17.06000 187 GLU A CA 1
ATOM 2514 C C . GLU A 1 176 ? 29.54500 -16.56700 22.92900 1.000 14.48000 187 GLU A C 1
ATOM 2515 O O . GLU A 1 176 ? 30.62400 -17.14700 23.03700 1.000 14.46000 187 GLU A O 1
ATOM 2527 N N . GLN A 1 177 ? 29.15400 -16.02500 21.78000 1.000 13.53000 188 GLN A N 1
ATOM 2528 C CA . GLN A 1 177 ? 30.02100 -16.07600 20.60900 1.000 15.48000 188 GLN A CA 1
ATOM 2529 C C . GLN A 1 177 ? 31.29800 -15.25600 20.78000 1.000 14.79000 188 GLN A C 1
ATOM 2530 O O . GLN A 1 177 ? 32.37700 -15.70900 20.38100 1.000 13.94000 188 GLN A O 1
ATOM 2544 N N . ILE A 1 178 ? 31.19400 -14.03800 21.32300 1.000 12.87000 189 ILE A N 1
ATOM 2545 C CA . ILE A 1 178 ? 32.37900 -13.20300 21.52500 1.000 12.85000 189 ILE A CA 1
ATOM 2546 C C . ILE A 1 178 ? 33.36200 -13.91200 22.45000 1.000 11.45000 189 ILE A C 1
ATOM 2547 O O . ILE A 1 178 ? 34.56500 -13.96600 22.17800 1.000 11.83000 189 ILE A O 1
ATOM 2563 N N . LEU A 1 179 ? 32.84500 -14.50300 23.53000 1.000 10.98000 190 LEU A N 1
ATOM 2564 C CA . LEU A 1 179 ? 33.67400 -15.23400 24.47700 1.000 13.83000 190 LEU A CA 1
ATOM 2565 C C . LEU A 1 179 ? 34.30500 -16.44800 23.82500 1.000 13.53000 190 LEU A C 1
ATOM 2566 O O . LEU A 1 179 ? 35.49700 -16.71500 24.02300 1.000 15.05000 190 LEU A O 1
ATOM 2582 N N . ALA A 1 180 ? 33.52300 -17.19400 23.03400 1.000 14.43000 191 ALA A N 1
ATOM 2583 C CA . ALA A 1 180 ? 34.04600 -18.38300 22.35400 1.000 13.87000 191 ALA A CA 1
ATOM 2584 C C . ALA A 1 180 ? 35.18600 -18.01500 21.41600 1.000 16.62000 191 ALA A C 1
ATOM 2585 O O . ALA A 1 180 ? 36.10000 -18.82800 21.18500 1.000 17.91000 191 ALA A O 1
ATOM 2592 N N . ARG A 1 181 ? 35.15600 -16.79600 20.87300 1.000 13.15000 192 ARG A N 1
ATOM 2593 C CA . ARG A 1 181 ? 36.20400 -16.29800 19.99600 1.000 13.28000 192 ARG A CA 1
ATOM 2594 C C . ARG A 1 181 ? 37.39300 -15.70900 20.74700 1.000 13.09000 192 ARG A C 1
ATOM 2595 O O . ARG A 1 181 ? 38.37600 -15.32400 20.10000 1.000 14.48000 192 ARG A O 1
ATOM 2616 N N . GLY A 1 182 ? 37.36800 -15.70900 22.08000 1.000 13.09000 193 GLY A N 1
ATOM 2617 C CA . GLY A 1 182 ? 38.53000 -15.35400 22.87300 1.000 12.98000 193 GLY A CA 1
ATOM 2618 C C . GLY A 1 182 ? 38.54400 -13.94700 23.42100 1.000 11.50000 193 GLY A C 1
ATOM 2619 O O . GLY A 1 182 ? 39.58000 -13.51000 23.93000 1.000 12.43000 193 GLY A O 1
ATOM 2623 N N . TYR A 1 183 ? 37.41800 -13.24800 23.36700 1.000 12.58000 194 TYR A N 1
ATOM 2624 C CA . TYR A 1 183 ? 37.32400 -11.86700 23.80900 1.000 12.45000 194 TYR A CA 1
ATOM 2625 C C . TYR A 1 183 ? 36.43400 -11.75200 25.03600 1.000 13.53000 194 TYR A C 1
ATOM 2626 O O . TYR A 1 183 ? 35.39600 -12.41900 25.15200 1.000 13.54000 194 TYR A O 1
ATOM 2644 N N . ALA A 1 184 ? 36.84300 -10.88200 25.94300 1.000 12.59000 195 ALA A N 1
ATOM 2645 C CA . ALA A 1 184 ? 35.98100 -10.45900 27.02300 1.000 11.45000 195 ALA A CA 1
ATOM 2646 C C . ALA A 1 184 ? 34.97800 -9.42700 26.50400 1.000 10.04000 195 ALA A C 1
ATOM 2647 O O . ALA A 1 184 ? 35.18700 -8.77200 25.47100 1.000 11.02000 195 ALA A O 1
ATOM 2654 N N . VAL A 1 185 ? 33.89600 -9.28400 27.24800 1.000 11.63000 196 VAL A N 1
ATOM 2655 C CA . VAL A 1 185 ? 32.81800 -8.34700 26.95100 1.000 11.55000 196 VAL A CA 1
ATOM 2656 C C . VAL A 1 185 ? 32.64100 -7.47200 28.18300 1.000 11.27000 196 VAL A C 1
ATOM 2657 O O . VAL A 1 185 ? 32.35100 -7.98600 29.27200 1.000 11.93000 196 VAL A O 1
ATOM 2670 N N . ALA A 1 186 ? 32.80900 -6.16400 28.01400 1.000 11.65000 197 ALA A N 1
ATOM 2671 C CA . ALA A 1 186 ? 32.59300 -5.20800 29.08200 1.000 10.65000 197 ALA A CA 1
ATOM 2672 C C . ALA A 1 186 ? 31.52300 -4.22800 28.64000 1.000 10.57000 197 ALA A C 1
ATOM 2673 O O . ALA A 1 186 ? 31.53600 -3.75400 27.50200 1.000 11.07000 197 ALA A O 1
ATOM 2680 N N . THR A 1 187 ? 30.64600 -3.85500 29.55700 1.000 11.08000 198 THR A N 1
ATOM 2681 C CA . THR A 1 187 ? 29.60700 -2.89600 29.22400 1.000 9.83000 198 THR A CA 1
ATOM 2682 C C . THR A 1 187 ? 29.22700 -2.09600 30.45800 1.000 10.91000 198 THR A C 1
ATOM 2683 O O . THR A 1 187 ? 29.37200 -2.54500 31.59500 1.000 9.98000 198 THR A O 1
ATOM 2694 N N . VAL A 1 188 ? 28.63900 -0.93600 30.19100 1.000 10.53000 199 VAL A N 1
ATOM 2695 C CA . VAL A 1 188 ? 28.08900 -0.04000 31.19000 1.000 10.09000 199 VAL A CA 1
ATOM 2696 C C . VAL A 1 188 ? 26.83300 0.56800 30.57100 1.000 9.07000 199 VAL A C 1
ATOM 2697 O O . VAL A 1 188 ? 26.82400 0.89700 29.38200 1.000 9.99000 199 VAL A O 1
ATOM 2710 N N . TYR A 1 189 ? 25.79600 0.76400 31.37800 1.000 9.99000 200 TYR A N 1
ATOM 2711 C CA . TYR A 1 189 ? 24.57500 1.43400 30.93600 1.000 10.60000 200 TYR A CA 1
ATOM 2712 C C . TYR A 1 189 ? 24.85800 2.91400 30.70400 1.000 9.93000 200 TYR A C 1
ATOM 2713 O O . TYR A 1 189 ? 25.36300 3.60500 31.59800 1.000 10.28000 200 TYR A O 1
ATOM 2731 N N . CYS A 1 190 ? 24.51300 3.42900 29.52800 1.000 9.15000 201 CYS A N 1
ATOM 2732 C CA . CYS A 1 190 ? 24.81200 4.83400 29.23500 1.000 10.60000 201 CYS A CA 1
ATOM 2733 C C . CYS A 1 190 ? 24.18200 5.77800 30.24200 1.000 11.07000 201 CYS A C 1
ATOM 2734 O O . CYS A 1 190 ? 24.76000 6.82500 30.56300 1.000 10.28000 201 CYS A O 1
ATOM 2742 N N . GLY A 1 191 ? 23.01500 5.41100 30.77700 1.000 10.82000 202 GLY A N 1
ATOM 2743 C CA . GLY A 1 191 ? 22.27900 6.21900 31.71700 1.000 11.47000 202 GLY A CA 1
ATOM 2744 C C . GLY A 1 191 ? 22.92800 6.32000 33.06600 1.000 11.82000 202 GLY A C 1
ATOM 2745 O O . GLY A 1 191 ? 22.52300 7.17300 33.86900 1.000 12.62000 202 GLY A O 1
ATOM 2749 N N . ASP A 1 192 ? 23.96700 5.51300 33.31900 1.000 10.73000 203 ASP A N 1
ATOM 2750 C CA . ASP A 1 192 ? 24.73100 5.71500 34.54300 1.000 11.50000 203 ASP A CA 1
ATOM 2751 C C . ASP A 1 192 ? 25.51600 7.00200 34.44800 1.000 11.50000 203 ASP A C 1
ATOM 2752 O O . ASP A 1 192 ? 25.81800 7.60100 35.48300 1.000 15.21000 203 ASP A O 1
ATOM 2761 N N . LEU A 1 193 ? 25.84700 7.44300 33.23400 1.000 11.22000 204 LEU A N 1
ATOM 2762 C CA . LEU A 1 193 ? 26.71200 8.57900 32.97200 1.000 12.79000 204 LEU A CA 1
ATOM 2763 C C . LEU A 1 193 ? 25.90500 9.81700 32.61400 1.000 11.11000 204 LEU A C 1
ATOM 2764 O O . LEU A 1 193 ? 26.09000 10.87700 33.21300 1.000 13.18000 204 LEU A O 1
ATOM 2780 N N . CYS A 1 194 ? 24.97200 9.68900 31.69800 1.000 12.67000 205 CYS A N 1
ATOM 2781 C CA . CYS A 1 194 ? 23.97600 10.72300 31.45200 1.000 13.44000 205 CYS A CA 1
ATOM 2782 C C . CYS A 1 194 ? 22.69700 10.01200 31.04500 1.000 12.46000 205 CYS A C 1
ATOM 2783 O O . CYS A 1 194 ? 22.67400 9.34600 29.99700 1.000 11.44000 205 CYS A O 1
ATOM 2791 N N . PRO A 1 195 ? 21.62800 10.08600 31.84900 1.000 12.35000 206 PRO A N 1
ATOM 2792 C CA . PRO A 1 195 ? 20.32400 9.54900 31.42300 1.000 11.64000 206 PRO A CA 1
ATOM 2793 C C . PRO A 1 195 ? 19.92500 10.13300 30.08600 1.000 11.42000 206 PRO A C 1
ATOM 2794 O O . PRO A 1 195 ? 20.07500 11.33300 29.85500 1.000 13.24000 206 PRO A O 1
ATOM 2805 N N . ASP A 1 196 ? 19.42100 9.28800 29.19500 1.000 11.33000 207 ASP A N 1
ATOM 2806 C CA . ASP A 1 196 ? 19.15900 9.75300 27.83200 1.000 12.52000 207 ASP A CA 1
ATOM 2807 C C . ASP A 1 196 ? 17.76100 10.34800 27.75700 1.000 14.29000 207 ASP A C 1
ATOM 2808 O O . ASP A 1 196 ? 16.81000 9.73000 27.29900 1.000 15.87000 207 ASP A O 1
ATOM 2817 N N . ARG A 1 197 ? 17.65300 11.57500 28.22500 1.000 14.88000 208 ARG A N 1
ATOM 2818 C CA . ARG A 1 197 ? 16.41400 12.33100 28.19900 1.000 16.20000 208 ARG A CA 1
ATOM 2819 C C . ARG A 1 197 ? 16.86100 13.77600 28.16100 1.000 21.26000 208 ARG A C 1
ATOM 2820 O O . ARG A 1 197 ? 17.96300 14.08000 28.63000 1.000 16.85000 208 ARG A O 1
ATOM 2841 N N . PRO A 1 198 ? 16.08600 14.67700 27.55500 1.000 21.98000 209 PRO A N 1
ATOM 2842 C CA . PRO A 1 198 ? 16.58000 16.05400 27.38300 1.000 23.90000 209 PRO A CA 1
ATOM 2843 C C . PRO A 1 198 ? 16.99300 16.74800 28.67600 1.000 20.24000 209 PRO A C 1
ATOM 2844 O O . PRO A 1 198 ? 17.79900 17.68600 28.64900 1.000 29.23000 209 PRO A O 1
ATOM 2855 N N . ASP A 1 199 ? 16.46700 16.31000 29.82000 1.000 19.91000 210 ASP A N 1
ATOM 2856 C CA . ASP A 1 199 ? 16.84900 16.85500 31.11600 1.000 25.16000 210 ASP A CA 1
ATOM 2857 C C . ASP A 1 199 ? 17.95000 16.05300 31.81300 1.000 24.71000 210 ASP A C 1
ATOM 2858 O O . ASP A 1 199 ? 18.28300 16.33700 32.97100 1.000 23.41000 210 ASP A O 1
ATOM 2867 N N . GLY A 1 200 ? 18.55600 15.08800 31.12100 1.000 20.03000 211 GLY A N 1
ATOM 2868 C CA . GLY A 1 200 ? 19.48300 14.16700 31.76300 1.000 19.16000 211 GLY A CA 1
ATOM 2869 C C . GLY A 1 200 ? 20.78600 14.78500 32.22300 1.000 17.23000 211 GLY A C 1
ATOM 2870 O O . GLY A 1 200 ? 21.41200 14.26600 33.15000 1.000 15.67000 211 GLY A O 1
ATOM 2874 N N . LEU A 1 201 ? 21.22100 15.87900 31.59700 1.000 16.08000 212 LEU A N 1
ATOM 2875 C CA . LEU A 1 201 ? 22.50500 16.45900 31.98900 1.000 15.37000 212 LEU A CA 1
ATOM 2876 C C . LEU A 1 201 ? 22.50500 16.94300 33.43100 1.000 16.81000 212 LEU A C 1
ATOM 2877 O O . LEU A 1 201 ? 23.55800 16.97000 34.07400 1.000 17.33000 212 LEU A O 1
ATOM 2893 N N . ASN A 1 202 ? 21.35200 17.34500 33.95500 1.000 17.89000 213 ASN A N 1
ATOM 2894 C CA . ASN A 1 202 ? 21.32000 17.82300 35.33200 1.000 19.33000 213 ASN A CA 1
ATOM 2895 C C . ASN A 1 202 ? 21.43300 16.69600 36.34500 1.000 20.65000 213 ASN A C 1
ATOM 2896 O O . ASN A 1 202 ? 21.78100 16.95400 37.49800 1.000 25.60000 213 ASN A O 1
ATOM 2907 N N . ALA A 1 203 ? 21.20800 15.45300 35.93100 1.000 23.01000 214 ALA A N 1
ATOM 2908 C CA . ALA A 1 203 ? 21.40400 14.28300 36.77500 1.000 26.68000 214 ALA A CA 1
ATOM 2909 C C . ALA A 1 203 ? 22.60200 13.46500 36.30600 1.000 27.39000 214 ALA A C 1
ATOM 2910 O O . ALA A 1 203 ? 22.67300 12.26000 36.54300 1.000 33.58000 214 ALA A O 1
ATOM 2917 N N . SER A 1 204 ? 23.53800 14.10100 35.62100 1.000 21.96000 215 SER A N 1
ATOM 2918 C CA . SER A 1 204 ? 24.66800 13.42600 35.00800 1.000 20.71000 215 SER A CA 1
ATOM 2919 C C . SER A 1 204 ? 25.97100 13.74000 35.74000 1.000 28.55000 215 SER A C 1
ATOM 2920 O O . SER A 1 204 ? 26.04400 14.61900 36.60400 1.000 26.02000 215 SER A O 1
ATOM 2928 N N . VAL A 1 205 ? 27.01900 12.99700 35.37700 1.000 26.31000 216 VAL A N 1
ATOM 2929 C CA . VAL A 1 205 ? 28.35900 13.29600 35.86000 1.000 25.00000 216 VAL A CA 1
ATOM 2930 C C . VAL A 1 205 ? 28.83000 14.68700 35.43100 1.000 25.62000 216 VAL A C 1
ATOM 2931 O O . VAL A 1 205 ? 29.61700 15.31200 36.15400 1.000 23.36000 216 VAL A O 1
ATOM 2944 N N . ALA A 1 206 ? 28.25400 15.25900 34.36900 1.000 23.32000 217 ALA A N 1
ATOM 2945 C CA . ALA A 1 206 ? 28.58900 16.63600 34.01100 1.000 24.90000 217 ALA A CA 1
ATOM 2946 C C . ALA A 1 206 ? 28.14400 17.61600 35.08300 1.000 30.35000 217 ALA A C 1
ATOM 2947 O O . ALA A 1 206 ? 28.80800 18.63500 35.30600 1.000 35.79000 217 ALA A O 1
ATOM 2954 N N . SER A 1 207 ? 27.03700 17.32400 35.76300 1.000 20.93000 218 SER A N 1
ATOM 2955 C CA . SER A 1 207 ? 26.54800 18.23400 36.79200 1.000 26.66000 218 SER A CA 1
ATOM 2956 C C . SER A 1 207 ? 27.51800 18.34200 37.96400 1.000 30.64000 218 SER A C 1
ATOM 2957 O O . SER A 1 207 ? 27.65700 19.42000 38.54200 1.000 31.64000 218 SER A O 1
ATOM 2965 N N A TRP A 1 208 ? 28.32700 17.29000 38.15600 0.600 31.34000 219 TRP A N 1
ATOM 2966 N N B TRP A 1 208 ? 28.05700 17.24500 38.46000 0.400 31.00000 219 TRP A N 1
ATOM 2967 C CA A TRP A 1 208 ? 29.36500 17.13700 39.17200 0.600 23.81000 219 TRP A CA 1
ATOM 2968 C CA B TRP A 1 208 ? 28.82800 17.44000 39.68000 0.400 28.94000 219 TRP A CA 1
ATOM 2969 C C A TRP A 1 208 ? 30.75400 17.55200 38.68400 0.600 28.76000 219 TRP A C 1
ATOM 2970 C C B TRP A 1 208 ? 30.26600 17.82200 39.42300 0.400 28.87000 219 TRP A C 1
ATOM 2971 O O A TRP A 1 208 ? 31.55200 18.05800 39.47900 0.600 32.54000 219 TRP A O 1
ATOM 2972 O O B TRP A 1 208 ? 30.92900 18.32700 40.33400 0.400 31.41000 219 TRP A O 1
ATOM 3013 N N A LEU A 1 209 ? 31.07100 17.38900 37.40100 0.600 28.93000 220 LEU A N 1
ATOM 3014 N N B LEU A 1 209 ? 30.77700 17.54400 38.23000 0.400 28.31000 220 LEU A N 1
ATOM 3015 C CA A LEU A 1 209 ? 32.44600 17.53000 36.92800 0.600 27.22000 220 LEU A CA 1
ATOM 3016 C CA B LEU A 1 209 ? 32.09900 18.03400 37.87800 0.400 31.04000 220 LEU A CA 1
ATOM 3017 C C A LEU A 1 209 ? 32.71300 18.93800 36.39500 0.600 33.50000 220 LEU A C 1
ATOM 3018 C C B LEU A 1 209 ? 32.10800 19.54500 37.75100 0.400 32.70000 220 LEU A C 1
ATOM 3019 O O A LEU A 1 209 ? 32.11100 19.36200 35.40000 0.600 35.53000 220 LEU A O 1
ATOM 3020 O O B LEU A 1 209 ? 33.15200 20.17900 37.94000 0.400 36.01000 220 LEU A O 1
ATOM 3051 N N A ASP A 1 210 ? 33.65500 19.63700 37.03600 0.600 32.36000 221 ASP A N 1
ATOM 3052 N N B ASP A 1 210 ? 30.96200 20.13800 37.44500 0.400 30.44000 221 ASP A N 1
ATOM 3053 C CA A ASP A 1 210 ? 34.12300 20.96700 36.61100 0.600 34.01000 221 ASP A CA 1
ATOM 3054 C CA B ASP A 1 210 ? 30.89700 21.56200 37.11600 0.400 36.11000 221 ASP A CA 1
ATOM 3055 C C A ASP A 1 210 ? 32.98500 21.91300 36.24600 0.600 33.55000 221 ASP A C 1
ATOM 3056 C C B ASP A 1 210 ? 30.85700 22.38000 38.40600 0.400 38.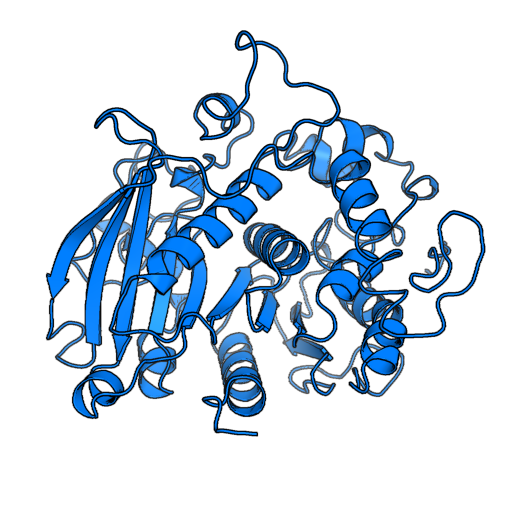38000 221 ASP A C 1
ATOM 3057 O O A ASP A 1 210 ? 33.12300 22.74800 35.34900 0.600 28.48000 221 ASP A O 1
ATOM 3058 O O B ASP A 1 210 ? 29.79700 22.57000 39.01400 0.400 36.78000 221 ASP A O 1
ATOM 3067 N N A ALA A 1 211 ? 31.85900 21.80900 36.93700 0.600 37.46000 222 ALA A N 1
ATOM 3068 N N B ALA A 1 211 ? 32.02100 22.88600 38.81600 0.400 38.88000 222 ALA A N 1
ATOM 3069 C CA A ALA A 1 211 ? 30.76000 22.72600 36.69500 0.600 41.33000 222 ALA A CA 1
ATOM 3070 C CA B ALA A 1 211 ? 32.08300 23.83000 39.92300 0.400 42.04000 222 ALA A CA 1
ATOM 3071 C C A ALA A 1 211 ? 30.85400 23.91700 37.64300 0.600 40.39000 222 ALA A C 1
ATOM 3072 C C B ALA A 1 211 ? 31.36200 25.13400 39.61400 0.400 42.41000 222 ALA A C 1
ATOM 3073 O O A ALA A 1 211 ? 31.41000 23.82000 38.74100 0.600 40.59000 222 ALA A O 1
ATOM 3074 O O B ALA A 1 211 ? 31.09800 25.90900 40.53900 0.400 38.47000 222 ALA A O 1
ATOM 3077 N N A ALA A 1 212 ? 30.33000 25.05400 37.19300 0.600 42.81000 223 ALA A N 1
ATOM 3078 N N B ALA A 1 212 ? 31.03300 25.39200 38.34900 0.400 42.06000 223 ALA A N 1
ATOM 3079 C CA A ALA A 1 212 ? 30.17400 26.22500 38.04100 0.600 46.00000 223 ALA A CA 1
ATOM 3080 C CA B ALA A 1 212 ? 30.24800 26.57000 37.99400 0.400 45.98000 223 ALA A CA 1
ATOM 3081 C C A ALA A 1 212 ? 28.80300 26.15400 38.71200 0.600 49.33000 223 ALA A C 1
ATOM 3082 C C B ALA A 1 212 ? 28.81300 26.37600 38.46600 0.400 48.95000 223 ALA A C 1
ATOM 3083 O O A ALA A 1 212 ? 28.11000 25.13500 38.62400 0.600 48.86000 223 ALA A O 1
ATOM 3084 O O B ALA A 1 212 ? 28.11000 25.47300 37.99800 0.400 48.80000 223 ALA A O 1
ATOM 3087 N N . ALA A 1 213 ? 28.39000 27.22900 39.39700 1.000 51.97000 224 ALA A N 1
ATOM 3088 C CA . ALA A 1 213 ? 27.05400 27.23500 39.99300 1.000 59.63000 224 ALA A CA 1
ATOM 3089 C C . ALA A 1 213 ? 25.97100 26.73800 39.03600 1.000 63.55000 224 ALA A C 1
ATOM 3090 O O . ALA A 1 213 ? 25.62100 27.42600 38.06800 1.000 60.78000 224 ALA A O 1
ATOM 3092 N N . GLY A 1 214 ? 25.42100 25.55300 39.32700 1.000 61.35000 225 GLY A N 1
ATOM 3093 C CA . GLY A 1 214 ? 24.49600 24.83400 38.45100 1.000 57.01000 225 GLY A CA 1
ATOM 3094 C C . GLY A 1 214 ? 23.38700 25.69200 37.84200 1.000 67.46000 225 GLY A C 1
ATOM 3095 O O . GLY A 1 214 ? 22.30500 25.83200 38.42700 1.000 60.92000 225 GLY A O 1
ATOM 3096 N N . ASP A 1 215 ? 23.63700 26.23100 36.64500 1.000 63.95000 226 ASP A N 1
ATOM 3097 C CA . ASP A 1 215 ? 22.63100 26.96700 35.88400 1.000 54.81000 226 ASP A CA 1
ATOM 3098 C C . ASP A 1 215 ? 22.62800 26.48000 34.43200 1.000 42.80000 226 ASP A C 1
ATOM 3099 O O . ASP A 1 215 ? 22.72800 25.27200 34.19500 1.000 44.87000 226 ASP A O 1
ATOM 3104 N N . GLN A 1 216 ? 22.50700 27.38200 33.45200 1.000 31.14000 227 GLN A N 1
ATOM 3105 C CA . GLN A 1 216 ? 22.53200 26.97200 32.04500 1.000 27.29000 227 GLN A CA 1
ATOM 3106 C C . GLN A 1 216 ? 23.96000 26.61400 31.64500 1.000 17.38000 227 GLN A C 1
ATOM 3107 O O . GLN A 1 216 ? 24.89700 27.34400 31.97000 1.000 20.31000 227 GLN A O 1
ATOM 3121 N N . ARG A 1 217 ? 24.15100 25.49500 30.94600 1.000 15.45000 228 ARG A N 1
ATOM 3122 C CA . ARG A 1 217 ? 25.52200 25.11300 30.60700 1.000 16.47000 228 ARG A CA 1
ATOM 3123 C C . ARG A 1 217 ? 26.11200 26.08800 29.58100 1.000 14.49000 228 ARG A C 1
ATOM 3124 O O . ARG A 1 217 ? 25.40200 26.75500 28.82100 1.000 16.61000 228 ARG A O 1
ATOM 3145 N N . ALA A 1 218 ? 27.43600 26.16600 29.57800 1.000 15.82000 229 ALA A N 1
ATOM 3146 C CA . ALA A 1 218 ? 28.14800 27.09600 28.73800 1.000 17.58000 229 ALA A CA 1
ATOM 3147 C C . ALA A 1 218 ? 28.02300 26.70900 27.27100 1.000 13.37000 229 ALA A C 1
ATOM 3148 O O . ALA A 1 218 ? 27.71500 25.55900 26.93700 1.000 14.23000 229 ALA A O 1
ATOM 3155 N N . PRO A 1 219 ? 28.31900 27.62600 26.36500 1.000 13.44000 230 PRO A N 1
ATOM 3156 C CA . PRO A 1 219 ? 28.15300 27.30500 24.93700 1.000 15.05000 230 PRO A CA 1
ATOM 3157 C C . PRO A 1 219 ? 28.97600 26.11400 24.44600 1.000 12.02000 230 PRO A C 1
ATOM 3158 O O . PRO A 1 219 ? 28.53400 25.36400 23.56500 1.000 12.98000 230 PRO A O 1
ATOM 3169 N N . ASP A 1 220 ? 30.18000 25.94400 24.99400 1.000 12.21000 231 ASP A N 1
ATOM 3170 C CA . ASP A 1 220 ? 31.09300 24.87600 24.61400 1.000 13.30000 231 ASP A CA 1
ATOM 3171 C C . ASP A 1 220 ? 31.06500 23.73400 25.60300 1.000 12.26000 231 ASP A C 1
ATOM 3172 O O . ASP A 1 220 ? 31.95800 22.88100 25.55900 1.000 12.82000 231 ASP A O 1
ATOM 3181 N N . ALA A 1 221 ? 30.04200 23.65900 26.44300 1.000 11.99000 232 ALA A N 1
ATOM 3182 C CA . ALA A 1 221 ? 29.98700 22.60400 27.43800 1.000 14.49000 232 ALA A CA 1
ATOM 3183 C C . ALA A 1 221 ? 29.54600 21.30100 26.79000 1.000 13.87000 232 ALA A C 1
ATOM 3184 O O . ALA A 1 221 ? 28.70300 21.28900 25.90000 1.000 11.56000 232 ALA A O 1
ATOM 3191 N N . TRP A 1 222 ? 30.14000 20.21100 27.24300 1.000 11.60000 233 TRP A N 1
ATOM 3192 C CA . TRP A 1 222 ? 29.78100 18.92200 26.71300 1.000 11.50000 233 TRP A CA 1
ATOM 3193 C C . TRP A 1 222 ? 28.35100 18.54000 27.04500 1.000 11.06000 233 TRP A C 1
ATOM 3194 O O . TRP A 1 222 ? 27.70200 19.08700 27.93800 1.000 12.29000 233 TRP A O 1
ATOM 3215 N N . GLY A 1 223 ? 27.84600 17.61200 26.25300 1.000 10.90000 234 GLY A N 1
ATOM 3216 C CA . GLY A 1 223 ? 26.54700 17.04500 26.46400 1.000 12.40000 234 GLY A CA 1
ATOM 3217 C C . GLY A 1 223 ? 26.66400 15.54900 26.60200 1.000 11.54000 234 GLY A C 1
ATOM 3218 O O . GLY A 1 223 ? 27.73300 15.04400 26.95300 1.000 10.13000 234 GLY A O 1
ATOM 3222 N N . ALA A 1 224 ? 25.57800 14.83900 26.31200 1.000 10.08000 235 ALA A N 1
ATOM 3223 C CA . ALA A 1 224 ? 25.53300 13.41900 26.60200 1.000 9.74000 235 ALA A CA 1
ATOM 3224 C C . ALA A 1 224 ? 26.59600 12.64900 25.84600 1.000 10.23000 235 ALA A C 1
ATOM 3225 O O . ALA A 1 224 ? 27.16800 11.72100 26.40800 1.000 10.31000 235 ALA A O 1
ATOM 3232 N N . ILE A 1 225 ? 26.82800 12.96800 24.56700 1.000 9.22000 236 ILE A N 1
ATOM 3233 C CA . ILE A 1 225 ? 27.79100 12.17200 23.80800 1.000 9.04000 236 ILE A CA 1
ATOM 3234 C C . ILE A 1 225 ? 29.18100 12.29700 24.42100 1.000 10.96000 236 ILE A C 1
ATOM 3235 O O . ILE A 1 225 ? 29.90400 11.31200 24.56800 1.000 9.75000 236 ILE A O 1
ATOM 3251 N N . GLY A 1 226 ? 29.55900 13.51500 24.79800 1.000 9.79000 237 GLY A N 1
ATOM 3252 C CA . GLY A 1 226 ? 30.83400 13.70200 25.45700 1.000 9.36000 237 GLY A CA 1
ATOM 3253 C C . GLY A 1 226 ? 30.91600 12.95800 26.77700 1.000 9.01000 237 GLY A C 1
ATOM 3254 O O . GLY A 1 226 ? 31.94500 12.35500 27.10300 1.000 9.68000 237 GLY A O 1
ATOM 3258 N N . VAL A 1 227 ? 29.84700 13.00800 27.56800 1.000 8.83000 238 VAL A N 1
ATOM 3259 C CA . VAL A 1 227 ? 29.83600 12.31900 28.85500 1.000 8.96000 238 VAL A CA 1
ATOM 3260 C C . VAL A 1 227 ? 29.90500 10.80400 28.67000 1.000 9.34000 238 VAL A C 1
ATOM 3261 O O . VAL A 1 227 ? 30.64900 10.12300 29.37200 1.000 9.84000 238 VAL A O 1
ATOM 3274 N N . TRP A 1 228 ? 29.11200 10.26000 27.74900 1.000 9.82000 239 TRP A N 1
ATOM 3275 C CA . TRP A 1 228 ? 29.14200 8.82200 27.46100 1.000 9.05000 239 TRP A CA 1
ATOM 3276 C C . TRP A 1 228 ? 30.53500 8.39700 27.00000 1.000 9.16000 239 TRP A C 1
ATOM 3277 O O . TRP A 1 228 ? 31.06900 7.38100 27.44900 1.000 10.67000 239 TRP A O 1
ATOM 3298 N N . ALA A 1 229 ? 31.15600 9.22100 26.15600 1.000 9.12000 240 ALA A N 1
ATOM 3299 C CA . ALA A 1 229 ? 32.50500 8.92900 25.68500 1.000 9.37000 240 ALA A CA 1
ATOM 3300 C C . ALA A 1 229 ? 33.50200 8.92800 26.84600 1.000 10.49000 240 ALA A C 1
ATOM 3301 O O . ALA A 1 229 ? 34.38100 8.07200 26.92400 1.000 10.83000 240 ALA A O 1
ATOM 3308 N N . TRP A 1 230 ? 33.41700 9.90100 27.73900 1.000 10.14000 241 TRP A N 1
ATOM 3309 C CA . TRP A 1 230 ? 34.28100 9.93600 28.91900 1.000 10.04000 241 TRP A CA 1
ATOM 3310 C C . TRP A 1 230 ? 34.10000 8.68800 29.77500 1.000 10.12000 241 TRP A C 1
ATOM 3311 O O . TRP A 1 230 ? 35.07500 8.12400 30.28400 1.000 10.45000 241 TRP A O 1
ATOM 3332 N N . GLY A 1 231 ? 32.86400 8.22800 29.93300 1.000 10.13000 242 GLY A N 1
ATOM 3333 C CA . GLY A 1 231 ? 32.63700 7.01500 30.68800 1.000 9.74000 242 GLY A CA 1
ATOM 3334 C C . GLY A 1 231 ? 33.34300 5.81800 30.09000 1.000 10.74000 242 GLY A C 1
ATOM 3335 O O . GLY A 1 231 ? 33.82800 4.95300 30.81600 1.000 10.52000 242 GLY A O 1
ATOM 3339 N N . LEU A 1 232 ? 33.41900 5.76300 28.76000 1.000 8.97000 243 LEU A N 1
ATOM 3340 C CA . LEU A 1 232 ? 34.15400 4.67700 28.12000 1.000 9.89000 243 LEU A CA 1
ATOM 3341 C C . LEU A 1 232 ? 35.63400 4.71900 28.47700 1.000 11.54000 243 LEU A C 1
ATOM 3342 O O . LEU A 1 232 ? 36.24600 3.68400 28.76000 1.000 10.84000 243 LEU A O 1
ATOM 3358 N N . SER A 1 233 ? 36.21300 5.90600 28.50200 1.000 9.40000 244 SER A N 1
ATOM 3359 C CA . SER A 1 233 ? 37.60600 6.03700 28.91900 1.000 10.51000 244 SER A CA 1
ATOM 3360 C C . SER A 1 233 ? 37.79200 5.69000 30.39600 1.000 10.91000 244 SER A C 1
ATOM 3361 O O . SER A 1 233 ? 38.82800 5.12700 30.75200 1.000 10.84000 244 SER A O 1
ATOM 3369 N N . ARG A 1 234 ? 36.81500 5.99300 31.26100 1.000 11.51000 245 ARG A N 1
ATOM 3370 C CA . ARG A 1 234 ? 36.92100 5.57200 32.66500 1.000 10.71000 245 ARG A CA 1
ATOM 3371 C C . ARG A 1 234 ? 36.82400 4.06200 32.80400 1.000 12.30000 245 ARG A C 1
ATOM 3372 O O . ARG A 1 234 ? 37.49600 3.47300 33.65400 1.000 11.59000 245 ARG A O 1
ATOM 3393 N N . ALA A 1 235 ? 36.01600 3.41800 31.96800 1.000 11.60000 246 ALA A N 1
ATOM 3394 C CA . ALA A 1 235 ? 35.99000 1.96400 31.96000 1.000 12.21000 246 ALA A CA 1
ATOM 3395 C C . ALA A 1 235 ? 37.34100 1.40700 31.55000 1.000 11.40000 246 ALA A C 1
ATOM 3396 O O . ALA A 1 235 ? 37.80800 0.42700 32.12900 1.000 12.09000 246 ALA A O 1
ATOM 3403 N N . LEU A 1 236 ? 37.97200 2.01400 30.55300 1.000 10.77000 247 LEU A N 1
ATOM 3404 C CA . LEU A 1 236 ? 39.32500 1.61100 30.19200 1.000 10.07000 247 LEU A CA 1
ATOM 3405 C C . LEU A 1 236 ? 40.28400 1.78100 31.38000 1.000 13.53000 247 LEU A C 1
ATOM 3406 O O . LEU A 1 236 ? 41.11900 0.90700 31.63000 1.000 13.09000 247 LEU A O 1
ATOM 3422 N N . ASP A 1 237 ? 40.16700 2.87400 32.14800 1.000 11.37000 248 ASP A N 1
ATOM 3423 C CA . ASP A 1 237 ? 41.00100 3.03300 33.34100 1.000 13.00000 248 ASP A CA 1
ATOM 3424 C C . ASP A 1 237 ? 40.83700 1.83200 34.27000 1.000 13.83000 248 ASP A C 1
ATOM 3425 O O . ASP A 1 237 ? 41.82400 1.31600 34.82700 1.000 14.46000 248 ASP A O 1
ATOM 3434 N N . TYR A 1 238 ? 39.60500 1.36400 34.44800 1.000 11.96000 249 TYR A N 1
ATOM 3435 C CA . TYR A 1 238 ? 39.38900 0.19300 35.28900 1.000 13.09000 249 TYR A CA 1
ATOM 3436 C C . TYR A 1 238 ? 40.04400 -1.04700 34.68200 1.000 14.91000 249 TYR A C 1
ATOM 3437 O O . TYR A 1 238 ? 40.73300 -1.81300 35.38000 1.000 13.31000 249 TYR A O 1
ATOM 3455 N N . LEU A 1 239 ? 39.83900 -1.26200 33.37700 1.000 12.62000 250 LEU A N 1
ATOM 3456 C CA . LEU A 1 239 ? 40.38800 -2.44200 32.73300 1.000 13.77000 250 LEU A CA 1
ATOM 3457 C C . LEU A 1 239 ? 41.90200 -2.50700 32.86600 1.000 15.07000 250 LEU A C 1
ATOM 3458 O O . LEU A 1 239 ? 42.47200 -3.60600 32.89900 1.000 14.71000 250 LEU A O 1
ATOM 3474 N N . GLU A 1 240 ? 42.57500 -1.36100 32.94200 1.000 12.60000 251 GLU A N 1
ATOM 3475 C CA . GLU A 1 240 ? 44.02000 -1.38000 33.12400 1.000 14.69000 251 GLU A CA 1
ATOM 3476 C C . GLU A 1 240 ? 44.43700 -1.99200 34.45600 1.000 16.38000 251 GLU A C 1
ATOM 3477 O O . GLU A 1 240 ? 45.58500 -2.42500 34.58600 1.000 22.20000 251 GLU A O 1
ATOM 3489 N N . THR A 1 241 ? 43.55300 -2.02300 35.44600 1.000 14.37000 252 THR A N 1
ATOM 3490 C CA . THR A 1 241 ? 43.84500 -2.61500 36.74800 1.000 14.51000 252 THR A CA 1
ATOM 3491 C C . THR A 1 241 ? 43.37700 -4.06200 36.88500 1.000 16.42000 252 THR A C 1
ATOM 3492 O O . THR A 1 241 ? 43.71400 -4.69900 37.88700 1.000 18.04000 252 THR A O 1
ATOM 3503 N N . ASP A 1 242 ? 42.60600 -4.59300 35.93700 1.000 15.34000 253 ASP A N 1
ATOM 3504 C CA . ASP A 1 242 ? 42.01900 -5.92000 36.08700 1.000 15.54000 253 ASP A CA 1
ATOM 3505 C C . ASP A 1 242 ? 42.98200 -6.96700 35.54300 1.000 14.45000 253 ASP A C 1
ATOM 3506 O O . ASP A 1 242 ? 43.30400 -6.94000 34.34300 1.000 16.07000 253 ASP A O 1
ATOM 3515 N N . PRO A 1 243 ? 43.46100 -7.89400 36.37400 1.000 14.41000 254 PRO A N 1
ATOM 3516 C CA . PRO A 1 243 ? 44.49000 -8.83600 35.91300 1.000 15.65000 254 PRO A CA 1
ATOM 3517 C C . PRO A 1 243 ? 44.00500 -9.82800 34.87200 1.000 15.28000 254 PRO A C 1
ATOM 3518 O O . PRO A 1 243 ? 44.84300 -10.51100 34.26500 1.000 16.60000 254 PRO A O 1
ATOM 3529 N N . LEU A 1 244 ? 42.69900 -9.92600 34.62600 1.000 13.65000 255 LEU A N 1
ATOM 3530 C CA . LEU A 1 244 ? 42.19300 -10.91400 33.68600 1.000 14.01000 255 LEU A CA 1
ATOM 3531 C C . LEU A 1 244 ? 42.23200 -10.42500 32.24900 1.000 14.64000 255 LEU A C 1
ATOM 3532 O O . LEU A 1 244 ? 42.03400 -11.23100 31.33900 1.000 15.06000 255 LEU A O 1
ATOM 3548 N N . VAL A 1 245 ? 42.46400 -9.13900 32.01700 1.000 13.27000 256 VAL A N 1
ATOM 3549 C CA . VAL A 1 245 ? 42.32300 -8.58400 30.68200 1.000 12.56000 256 VAL A CA 1
ATOM 3550 C C . VAL A 1 245 ? 43.59100 -7.86000 30.25800 1.000 14.67000 256 VAL A C 1
ATOM 3551 O O . VAL A 1 245 ? 44.40700 -7.43300 31.07600 1.000 16.01000 256 VAL A O 1
ATOM 3564 N N . ASP A 1 246 ? 43.71600 -7.69100 28.94800 1.000 13.49000 257 ASP A N 1
ATOM 3565 C CA . ASP A 1 246 ? 44.79300 -6.93000 28.33000 1.000 15.08000 257 ASP A CA 1
ATOM 3566 C C . ASP A 1 246 ? 44.20500 -5.59000 27.90900 1.000 15.07000 257 ASP A C 1
ATOM 3567 O O . ASP A 1 246 ? 43.53700 -5.47500 26.87200 1.000 15.15000 257 ASP A O 1
ATOM 3576 N N . ALA A 1 247 ? 44.45100 -4.57600 28.72400 1.000 16.22000 258 ALA A N 1
ATOM 3577 C CA . ALA A 1 247 ? 43.90900 -3.25900 28.45200 1.000 14.88000 258 ALA A CA 1
ATOM 3578 C C . ALA A 1 247 ? 44.60200 -2.54200 27.30500 1.000 14.36000 258 ALA A C 1
ATOM 3579 O O . ALA A 1 247 ? 44.12600 -1.47100 26.91000 1.000 16.19000 258 ALA A O 1
ATOM 3586 N N . SER A 1 248 ? 45.68100 -3.09100 26.74400 1.000 13.62000 259 SER A N 1
ATOM 3587 C CA . SER A 1 248 ? 46.21200 -2.57500 25.49400 1.000 13.67000 259 SER A CA 1
ATOM 3588 C C . SER A 1 248 ? 45.48900 -3.12300 24.27200 1.000 12.72000 259 SER A C 1
ATOM 3589 O O . SER A 1 248 ? 45.82500 -2.72400 23.15700 1.000 14.00000 259 SER A O 1
ATOM 3597 N N . ARG A 1 249 ? 44.51000 -4.01000 24.44200 1.000 12.31000 260 ARG A N 1
ATOM 3598 C CA . ARG A 1 249 ? 43.77200 -4.60100 23.32500 1.000 12.69000 260 ARG A CA 1
ATOM 3599 C C . ARG A 1 249 ? 42.28200 -4.47600 23.58500 1.000 12.70000 260 ARG A C 1
ATOM 3600 O O . ARG A 1 249 ? 41.55300 -5.46000 23.63000 1.000 13.45000 260 ARG A O 1
ATOM 3621 N N . VAL A 1 250 ? 41.82400 -3.24000 23.70600 1.000 13.43000 261 VAL A N 1
ATOM 3622 C CA . VAL A 1 250 ? 40.41900 -2.94000 23.90300 1.000 12.82000 261 VAL A CA 1
ATOM 3623 C C . VAL A 1 250 ? 39.85500 -2.33000 22.62800 1.000 12.11000 261 VAL A C 1
ATOM 3624 O O . VAL A 1 250 ? 40.34300 -1.30000 22.13500 1.000 14.08000 261 VAL A O 1
ATOM 3637 N N . ALA A 1 251 ? 38.83300 -2.99500 22.09600 1.000 11.84000 262 ALA A N 1
ATOM 3638 C CA . ALA A 1 251 ? 38.01500 -2.51200 20.99800 1.000 12.02000 262 ALA A CA 1
ATOM 3639 C C . ALA A 1 251 ? 36.80400 -1.81700 21.60000 1.000 11.53000 262 ALA A C 1
ATOM 3640 O O . ALA A 1 251 ? 36.00000 -2.45200 22.30600 1.000 13.80000 262 ALA A O 1
ATOM 3647 N N . VAL A 1 252 ? 36.70500 -0.52300 21.36000 1.000 11.33000 263 VAL A N 1
ATOM 3648 C CA . VAL A 1 252 ? 35.56200 0.26100 21.79700 1.000 11.17000 263 VAL A CA 1
ATOM 3649 C C . VAL A 1 252 ? 34.56300 0.30100 20.65800 1.000 10.48000 263 VAL A C 1
ATOM 3650 O O . VAL A 1 252 ? 34.91800 0.62500 19.52000 1.000 11.66000 263 VAL A O 1
ATOM 3663 N N . HIS A 1 253 ? 33.31200 -0.00100 20.96900 1.000 9.57000 264 HIS A N 1
ATOM 3664 C CA . HIS A 1 253 ? 32.28800 -0.12400 19.94400 1.000 10.35000 264 HIS A CA 1
ATOM 3665 C C . HIS A 1 253 ? 31.02300 0.53700 20.45900 1.000 10.93000 264 HIS A C 1
ATOM 3666 O O . HIS A 1 253 ? 30.82200 0.66500 21.66900 1.000 10.25000 264 HIS A O 1
ATOM 3680 N N . GLY A 1 254 ? 30.14600 0.90400 19.53200 1.000 9.60000 265 GLY A N 1
ATOM 3681 C CA . GLY A 1 254 ? 28.81600 1.31600 19.92500 1.000 9.45000 265 GLY A CA 1
ATOM 3682 C C . GLY A 1 254 ? 27.86800 1.25400 18.75700 1.000 9.51000 265 GLY A C 1
ATOM 3683 O O . GLY A 1 254 ? 28.27700 1.35600 17.59900 1.000 10.98000 265 GLY A O 1
ATOM 3687 N N . HIS A 1 255 ? 26.58700 1.19900 19.07900 1.000 9.62000 266 HIS A N 1
ATOM 3688 C CA . HIS A 1 255 ? 25.51400 1.24600 18.10100 1.000 9.88000 266 HIS A CA 1
ATOM 3689 C C . HIS A 1 255 ? 24.82300 2.60200 18.15000 1.000 10.65000 266 HIS A C 1
ATOM 3690 O O . HIS A 1 255 ? 24.44300 3.08600 19.22000 1.000 11.13000 266 HIS A O 1
ATOM 3704 N N . ALA A 1 256 ? 24.68200 3.22100 16.99400 1.000 11.09000 267 ALA A N 1
ATOM 3705 C CA . ALA A 1 256 ? 23.80400 4.37700 16.83200 1.000 10.46000 267 ALA A CA 1
ATOM 3706 C C . ALA A 1 256 ? 24.30700 5.47900 17.75800 1.000 10.22000 267 ALA A C 1
ATOM 3707 O O . ALA A 1 256 ? 25.49500 5.82000 17.70000 1.000 10.45000 267 ALA A O 1
ATOM 3714 N N . ARG A 1 257 ? 23.45800 6.09400 18.57600 1.000 10.92000 268 ARG A N 1
ATOM 3715 C CA . ARG A 1 257 ? 23.92300 7.15300 19.46300 1.000 10.56000 268 ARG A CA 1
ATOM 3716 C C . ARG A 1 257 ? 25.09000 6.71900 20.34700 1.000 9.92000 268 ARG A C 1
ATOM 3717 O O . ARG A 1 257 ? 25.94500 7.54200 20.68900 1.000 11.39000 268 ARG A O 1
ATOM 3738 N N . LEU A 1 258 ? 25.14500 5.45200 20.72500 1.000 9.58000 269 LEU A N 1
ATOM 3739 C CA . LEU A 1 258 ? 26.27800 4.97200 21.50300 1.000 9.09000 269 LEU A CA 1
ATOM 3740 C C . LEU A 1 258 ? 27.50300 4.68600 20.64200 1.000 9.31000 269 LEU A C 1
ATOM 3741 O O . LEU A 1 258 ? 28.61100 4.62200 21.17200 1.000 10.67000 269 LEU A O 1
ATOM 3757 N N . GLY A 1 259 ? 27.30900 4.57000 19.32800 1.000 9.94000 270 GLY A N 1
ATOM 3758 C CA . GLY A 1 259 ? 28.41900 4.58300 18.39500 1.000 11.48000 270 GLY A CA 1
ATOM 3759 C C . GLY A 1 259 ? 28.95400 5.97100 18.14600 1.000 11.00000 270 GLY A C 1
ATOM 3760 O O . GLY A 1 259 ? 30.14600 6.12500 17.86400 1.000 10.73000 270 GLY A O 1
ATOM 3764 N N . LYS A 1 260 ? 28.10600 6.99400 18.25000 1.000 10.16000 271 LYS A N 1
ATOM 3765 C CA . LYS A 1 260 ? 28.62500 8.35900 18.20300 1.000 11.34000 271 LYS A CA 1
ATOM 3766 C C . LYS A 1 260 ? 29.56800 8.57100 19.36800 1.000 9.37000 271 LYS A C 1
ATOM 3767 O O . LYS A 1 260 ? 30.68000 9.10300 19.21600 1.000 10.71000 271 LYS A O 1
ATOM 3786 N N . ALA A 1 261 ? 29.19000 8.03900 20.52400 1.000 9.77000 272 ALA A N 1
ATOM 3787 C CA . ALA A 1 261 ? 30.03400 8.14500 21.69400 1.000 9.44000 272 ALA A CA 1
ATOM 3788 C C . ALA A 1 261 ? 31.28800 7.29900 21.55400 1.000 10.31000 272 ALA A C 1
ATOM 3789 O O . ALA A 1 261 ? 32.36200 7.72000 21.98900 1.000 10.43000 272 ALA A O 1
ATOM 3796 N N . ALA A 1 262 ? 31.18000 6.07500 21.02900 1.000 9.89000 273 ALA A N 1
ATOM 3797 C CA . ALA A 1 262 ? 32.37500 5.26100 20.83500 1.000 10.46000 273 ALA A CA 1
ATOM 3798 C C . ALA A 1 262 ? 33.37600 5.94200 19.90700 1.000 8.68000 273 ALA A C 1
ATOM 3799 O O . ALA A 1 262 ? 34.59900 5.87500 20.13100 1.000 10.32000 273 ALA A O 1
ATOM 3806 N N . LEU A 1 263 ? 32.90500 6.59700 18.84900 1.000 9.55000 274 LEU A N 1
ATOM 3807 C CA . LEU A 1 263 ? 33.83600 7.28500 17.96600 1.000 10.47000 274 LEU A CA 1
ATOM 3808 C C . LEU A 1 263 ? 34.54300 8.43900 18.68200 1.000 9.73000 274 LEU A C 1
ATOM 3809 O O . LEU A 1 263 ? 35.75800 8.63200 18.54700 1.000 10.05000 274 LEU A O 1
ATOM 3825 N N . TRP A 1 264 ? 33.78700 9.26800 19.38200 1.000 9.21000 275 TRP A N 1
ATOM 3826 C CA . TRP A 1 264 ? 34.38700 10.39700 20.09300 1.000 9.33000 275 TRP A CA 1
ATOM 3827 C C . TRP A 1 264 ? 35.32500 9.90500 21.19200 1.000 10.44000 275 TRP A C 1
ATOM 3828 O O . TRP A 1 264 ? 36.37600 10.51900 21.43300 1.000 10.37000 275 TRP A O 1
ATOM 3849 N N . ALA A 1 265 ? 35.00700 8.78000 21.83900 1.000 9.33000 276 ALA A N 1
ATOM 3850 C CA . ALA A 1 265 ? 35.92900 8.22300 22.82700 1.000 11.09000 276 ALA A CA 1
ATOM 3851 C C . ALA A 1 265 ? 37.21500 7.74900 22.17100 1.000 10.96000 276 ALA A C 1
ATOM 3852 O O . ALA A 1 265 ? 38.32300 8.05200 22.63800 1.000 11.47000 276 ALA A O 1
ATOM 3859 N N . GLY A 1 266 ? 37.07800 7.01300 21.07500 1.000 10.13000 277 GLY A N 1
ATOM 3860 C CA . GLY A 1 266 ? 38.23600 6.47300 20.40300 1.000 11.30000 277 GLY A CA 1
ATOM 3861 C C . GLY A 1 266 ? 39.09100 7.53400 19.76100 1.000 13.91000 277 GLY A C 1
ATOM 3862 O O . GLY A 1 266 ? 40.31300 7.37100 19.68300 1.000 13.42000 277 GLY A O 1
ATOM 3866 N N . ALA A 1 267 ? 38.47900 8.64400 19.32000 1.000 11.77000 278 ALA A N 1
ATOM 3867 C CA . ALA A 1 267 ? 39.24200 9.74200 18.73400 1.000 12.49000 278 ALA A CA 1
ATOM 3868 C C . ALA A 1 267 ? 40.02100 10.46400 19.81900 1.000 12.03000 278 ALA A C 1
ATOM 3869 O O . ALA A 1 267 ? 41.19100 10.80500 19.63300 1.000 13.46000 278 ALA A O 1
ATOM 3876 N N . GLN A 1 268 ? 39.39000 10.70100 20.96800 1.000 11.01000 279 GLN A N 1
ATOM 3877 C CA . GLN A 1 268 ? 40.06100 11.43900 22.01500 1.000 10.79000 279 GLN A CA 1
ATOM 3878 C C . GLN A 1 268 ? 41.09800 10.61600 22.75800 1.000 13.30000 279 GLN A C 1
ATOM 3879 O O . GLN A 1 268 ? 42.08400 11.18900 23.23500 1.000 15.01000 279 GLN A O 1
ATOM 3893 N N . ASP A 1 269 ? 40.87400 9.31800 22.94900 1.000 12.63000 280 ASP A N 1
ATOM 3894 C CA . ASP A 1 269 ? 41.70300 8.50400 23.83300 1.000 12.80000 280 ASP A CA 1
ATOM 3895 C C . ASP A 1 269 ? 42.40100 7.47300 22.96500 1.000 12.28000 280 ASP A C 1
ATOM 3896 O O . ASP A 1 269 ? 41.82000 6.45600 22.59200 1.000 12.84000 280 ASP A O 1
ATOM 3905 N N . ASP A 1 270 ? 43.65600 7.74400 22.62900 1.000 14.13000 281 ASP A N 1
ATOM 3906 C CA . ASP A 1 270 ? 44.36200 6.84800 21.74300 1.000 14.88000 281 ASP A CA 1
ATOM 3907 C C . ASP A 1 270 ? 44.85000 5.59700 22.43400 1.000 13.94000 281 ASP A C 1
ATOM 3908 O O . ASP A 1 270 ? 45.52100 4.80300 21.78200 1.000 15.44000 281 ASP A O 1
ATOM 3917 N N . ARG A 1 271 ? 44.50500 5.35600 23.70100 1.000 13.21000 282 ARG A N 1
ATOM 3918 C CA . ARG A 1 271 ? 44.75100 4.04400 24.28600 1.000 13.47000 282 ARG A CA 1
ATOM 3919 C C . ARG A 1 271 ? 43.83700 2.97800 23.69900 1.000 14.44000 282 ARG A C 1
ATOM 3920 O O . ARG A 1 271 ? 44.19100 1.79700 23.70800 1.000 13.44000 282 ARG A O 1
ATOM 3941 N N . PHE A 1 272 ? 42.64500 3.33900 23.25000 1.000 11.81000 283 PHE A N 1
ATOM 3942 C CA . PHE A 1 272 ? 41.78100 2.33500 22.65500 1.000 12.84000 283 PHE A CA 1
ATOM 3943 C C . PHE A 1 272 ? 42.42600 1.76600 21.40400 1.000 12.64000 283 PHE A C 1
ATOM 3944 O O . PHE A 1 272 ? 42.83700 2.50900 20.51000 1.000 13.66000 283 PHE A O 1
ATOM 3961 N N . ALA A 1 273 ? 42.48800 0.43700 21.31600 1.000 12.31000 284 ALA A N 1
ATOM 3962 C CA . ALA A 1 273 ? 43.25800 -0.20100 20.25900 1.000 12.85000 284 ALA A CA 1
ATOM 3963 C C . ALA A 1 273 ? 42.51300 -0.28000 18.93400 1.000 11.91000 284 ALA A C 1
ATOM 3964 O O . ALA A 1 273 ? 43.14300 -0.34400 17.87700 1.000 13.93000 284 ALA A O 1
ATOM 3971 N N . LEU A 1 274 ? 41.19900 -0.23700 18.96800 1.000 11.27000 285 LEU A N 1
ATOM 3972 C CA . LEU A 1 274 ? 40.38500 -0.39700 17.78100 1.000 10.66000 285 LEU A CA 1
ATOM 3973 C C . LEU A 1 274 ? 39.03500 0.23300 18.09200 1.000 10.93000 285 LEU A C 1
ATOM 3974 O O . LEU A 1 274 ? 38.57700 0.20200 19.23400 1.000 10.81000 285 LEU A O 1
ATOM 3990 N N . VAL A 1 275 ? 38.41700 0.79700 17.07800 1.000 9.65000 286 VAL A N 1
ATOM 3991 C CA . VAL A 1 275 ? 37.16100 1.50900 17.22600 1.000 9.32000 286 VAL A CA 1
ATOM 3992 C C . VAL A 1 275 ? 36.16900 0.98000 16.20400 1.000 11.64000 286 VAL A C 1
ATOM 3993 O O . VAL A 1 275 ? 36.50100 0.83700 15.02100 1.000 11.52000 286 VAL A O 1
ATOM 4006 N N . ILE A 1 276 ? 34.92600 0.76900 16.64500 1.000 8.53000 287 ILE A N 1
ATOM 4007 C CA . ILE A 1 276 ? 33.83300 0.26400 15.81800 1.000 10.31000 287 ILE A CA 1
ATOM 4008 C C . I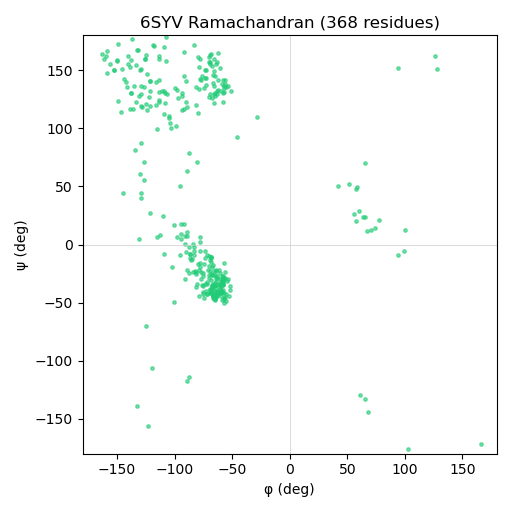LE A 1 276 ? 32.61900 1.17100 15.96900 1.000 12.10000 287 ILE A C 1
ATOM 4009 O O . ILE A 1 276 ? 32.08000 1.32300 17.07800 1.000 12.60000 287 ILE A O 1
ATOM 4025 N N . SER A 1 277 ? 32.18900 1.77000 14.85100 1.000 9.47000 288 SER A N 1
ATOM 4026 C CA . SER A 1 277 ? 30.95400 2.55200 14.74200 1.000 10.26000 288 SER A CA 1
ATOM 4027 C C . SER A 1 277 ? 29.90700 1.72400 13.99800 1.000 10.31000 288 SER A C 1
ATOM 4028 O O . SER A 1 277 ? 29.98200 1.56500 12.77500 1.000 12.56000 288 SER A O 1
ATOM 4036 N N . ASN A 1 278 ? 28.89300 1.25000 14.69400 1.000 10.31000 289 ASN A N 1
ATOM 4037 C CA . ASN A 1 278 ? 27.79700 0.50400 14.06300 1.000 10.23000 289 ASN A CA 1
ATOM 4038 C C . ASN A 1 278 ? 26.65100 1.48500 13.86700 1.000 9.87000 289 ASN A C 1
ATOM 4039 O O . ASN A 1 278 ? 25.95600 1.84800 14.82300 1.000 10.99000 289 ASN A O 1
ATOM 4050 N N . GLU A 1 279 ? 26.48600 1.96800 12.63500 1.000 9.17000 290 GLU A N 1
ATOM 4051 C CA . GLU A 1 279 ? 25.33200 2.76700 12.24400 1.000 11.81000 290 GLU A CA 1
ATOM 4052 C C . GLU A 1 279 ? 25.17200 4.02300 13.08200 1.000 11.26000 290 GLU A C 1
ATOM 4053 O O . GLU A 1 279 ? 24.06900 4.34000 13.53200 1.000 11.24000 290 GLU A O 1
ATOM 4065 N N . SER A 1 280 ? 26.25400 4.78800 13.22800 1.000 10.21000 291 SER A N 1
ATOM 4066 C CA . SER A 1 280 ? 26.22100 5.91500 14.13500 1.000 10.80000 291 SER A CA 1
ATOM 4067 C C . SER A 1 280 ? 25.60100 7.14200 13.52100 1.000 12.18000 291 SER A C 1
ATOM 4068 O O . SER A 1 280 ? 25.15800 8.00300 14.28200 1.000 12.11000 291 SER A O 1
ATOM 4076 N N . GLY A 1 281 ? 25.57700 7.26200 12.20000 1.000 10.71000 292 GLY A N 1
ATOM 4077 C CA . GLY A 1 281 ? 24.73800 8.26800 11.58100 1.000 11.11000 292 GLY A CA 1
ATOM 4078 C C . GLY A 1 281 ? 25.19100 9.68200 11.86000 1.000 10.78000 292 GLY A C 1
ATOM 4079 O O . GLY A 1 281 ? 26.39000 9.99100 11.92500 1.000 11.10000 292 GLY A O 1
ATOM 4083 N N . CYS A 1 282 ? 24.21200 10.55500 12.01200 1.000 10.97000 293 CYS A N 1
ATOM 4084 C CA . CYS A 1 282 ? 24.47000 11.98300 12.09500 1.000 11.70000 293 CYS A CA 1
ATOM 4085 C C . CYS A 1 282 ? 25.25800 12.33200 13.35200 1.000 10.73000 293 CYS A C 1
ATOM 4086 O O . CYS A 1 282 ? 24.88600 11.94100 14.46300 1.000 11.53000 293 CYS A O 1
ATOM 4094 N N . GLY A 1 283 ? 26.33700 13.08100 13.17200 1.000 10.81000 294 GLY A N 1
ATOM 4095 C CA . GLY A 1 283 ? 27.18400 13.40800 14.28700 1.000 11.81000 294 GLY A CA 1
ATOM 4096 C C . GLY A 1 283 ? 27.96300 12.22200 14.79100 1.000 12.42000 294 GLY A C 1
ATOM 4097 O O . GLY A 1 283 ? 28.54300 12.28900 15.88100 1.000 12.89000 294 GLY A O 1
ATOM 4101 N N . GLY A 1 284 ? 27.98200 11.13500 14.02500 1.000 12.17000 295 GLY A N 1
ATOM 4102 C CA . GLY A 1 284 ? 28.87100 10.01300 14.23400 1.000 13.01000 295 GLY A CA 1
ATOM 4103 C C . GLY A 1 284 ? 29.73200 9.86300 13.00400 1.000 12.26000 295 GLY A C 1
ATOM 4104 O O . GLY A 1 284 ? 30.60300 10.70000 12.74700 1.000 12.11000 295 GLY A O 1
ATOM 4108 N N . ALA A 1 285 ? 29.46000 8.84300 12.19200 1.000 11.11000 296 ALA A N 1
ATOM 4109 C CA . ALA A 1 285 ? 30.25400 8.61100 10.99700 1.000 12.16000 296 ALA A CA 1
ATOM 4110 C C . ALA A 1 285 ? 29.74200 9.34200 9.77000 1.000 10.72000 296 ALA A C 1
ATOM 4111 O O . ALA A 1 285 ? 30.51100 9.54500 8.83100 1.000 13.18000 296 ALA A O 1
ATOM 4118 N N . ALA A 1 286 ? 28.47400 9.72300 9.73100 1.000 10.87000 297 ALA A N 1
ATOM 4119 C CA . ALA A 1 286 ? 27.91600 10.27100 8.49800 1.000 11.21000 297 ALA A CA 1
ATOM 4120 C C . ALA A 1 286 ? 28.36500 11.71000 8.29500 1.000 11.38000 297 ALA A C 1
ATOM 4121 O O . ALA A 1 286 ? 28.44100 12.47600 9.24200 1.000 12.15000 297 ALA A O 1
ATOM 4128 N N . LEU A 1 287 ? 28.65100 12.09300 7.05500 1.000 12.81000 298 LEU A N 1
ATOM 4129 C CA . LEU A 1 287 ? 28.97800 13.48600 6.77400 1.000 12.80000 298 LEU A CA 1
ATOM 4130 C C . LEU A 1 287 ? 27.78200 14.39400 7.04000 1.000 13.31000 298 LEU A C 1
ATOM 4131 O O . LEU A 1 287 ? 26.69900 14.18100 6.48500 1.000 14.76000 298 LEU A O 1
ATOM 4147 N N . SER A 1 288 ? 27.98800 15.45500 7.83600 1.000 12.80000 299 SER A N 1
ATOM 4148 C CA . SER A 1 288 ? 26.91100 16.41800 8.08100 1.000 14.65000 299 SER A CA 1
ATOM 4149 C C . SER A 1 288 ? 26.62200 17.27600 6.86000 1.000 14.98000 299 SER A C 1
ATOM 4150 O O . SER A 1 288 ? 25.46300 17.65900 6.63400 1.000 15.84000 299 SER A O 1
ATOM 4158 N N . LYS A 1 289 ? 27.65900 17.58900 6.07500 1.000 14.01000 300 LYS A N 1
ATOM 4159 C CA . LYS A 1 289 ? 27.51300 18.46300 4.91500 1.000 14.43000 300 LYS A CA 1
ATOM 4160 C C . LYS A 1 289 ? 26.69900 17.81900 3.80200 1.000 17.33000 300 LYS A C 1
ATOM 4161 O O . LYS A 1 289 ? 26.20300 18.53100 2.93100 1.000 19.64000 300 LYS A O 1
ATOM 4180 N N A ARG A 1 290 ? 26.31800 16.54400 3.93400 0.540 14.70000 301 ARG A N 1
ATOM 4181 N N B ARG A 1 290 ? 26.75900 16.50400 3.69300 0.460 15.28000 301 ARG A N 1
ATOM 4182 C CA A ARG A 1 290 ? 25.49800 15.89900 2.91300 0.540 17.37000 301 ARG A CA 1
ATOM 4183 C CA B ARG A 1 290 ? 25.78700 15.76600 2.91800 0.460 20.00000 301 ARG A CA 1
ATOM 4184 C C A ARG A 1 290 ? 23.99500 16.12000 3.06700 0.540 14.04000 301 ARG A C 1
ATOM 4185 C C B ARG A 1 290 ? 24.46300 15.94400 3.63200 0.460 15.13000 301 ARG A C 1
ATOM 4186 O O A ARG A 1 290 ? 23.25200 15.87900 2.10500 0.540 16.00000 301 ARG A O 1
ATOM 4187 O O B ARG A 1 290 ? 24.31000 15.49900 4.77200 0.460 20.89000 301 ARG A O 1
ATOM 4228 N N A ILE A 1 291 ? 23.51200 16.50100 4.25000 0.540 12.25000 302 ILE A N 1
ATOM 4229 N N B ILE A 1 291 ? 23.53000 16.65500 3.00500 0.460 17.47000 302 ILE A N 1
ATOM 4230 C CA A ILE A 1 291 ? 22.12800 16.93500 4.36300 0.540 18.86000 302 ILE A CA 1
ATOM 4231 C CA B ILE A 1 291 ? 22.22000 16.87400 3.60000 0.460 15.96000 302 ILE A CA 1
ATOM 4232 C C A ILE A 1 291 ? 21.17900 15.79300 4.00700 0.540 19.02000 302 ILE A C 1
ATOM 4233 C C B ILE A 1 291 ? 21.37200 15.66600 3.26800 0.460 19.05000 302 ILE A C 1
ATOM 4234 O O A ILE A 1 291 ? 20.01400 16.03400 3.73900 0.540 14.82000 302 ILE A O 1
ATOM 4235 O O B ILE A 1 291 ? 20.64800 15.67300 2.26300 0.460 22.49000 302 ILE A O 1
ATOM 4266 N N . HIS A 1 292 ? 21.62800 14.56000 3.95200 1.000 18.48000 303 HIS A N 1
ATOM 4267 C CA . HIS A 1 292 ? 20.73300 13.40600 3.88000 1.000 12.18000 303 HIS A CA 1
ATOM 4268 C C . HIS A 1 292 ? 20.26500 12.73700 5.18400 1.000 13.32000 303 HIS A C 1
ATOM 4269 O O . HIS A 1 292 ? 21.04600 12.51100 6.11400 1.000 15.09000 303 HIS A O 1
ATOM 4283 N N . GLY A 1 293 ? 18.98800 12.31700 5.21400 1.000 12.75000 304 GLY A N 1
ATOM 4284 C CA . GLY A 1 293 ? 18.45400 11.63800 6.39800 1.000 11.67000 304 GLY A CA 1
ATOM 4285 C C . GLY A 1 293 ? 18.43400 12.61300 7.54500 1.000 12.54000 304 GLY A C 1
ATOM 4286 O O . GLY A 1 293 ? 17.97100 13.74900 7.41400 1.000 13.62000 304 GLY A O 1
ATOM 4290 N N . GLU A 1 294 ? 18.92200 12.18000 8.70100 1.000 11.46000 305 GLU A N 1
ATOM 4291 C CA . GLU A 1 294 ? 18.96400 13.08100 9.82900 1.000 13.30000 305 GLU A CA 1
ATOM 4292 C C . GLU A 1 294 ? 19.95200 14.20600 9.54500 1.000 12.29000 305 GLU A C 1
ATOM 4293 O O . GLU A 1 294 ? 21.05200 13.97800 9.02600 1.000 14.22000 305 GLU A O 1
ATOM 4305 N N . THR A 1 295 ? 19.57500 15.41700 9.92700 1.000 12.34000 306 THR A N 1
ATOM 4306 C CA . THR A 1 295 ? 20.40600 16.59300 9.75100 1.000 12.58000 306 THR A CA 1
ATOM 4307 C C . THR A 1 295 ? 20.76000 17.21200 11.10400 1.000 11.37000 306 THR A C 1
ATOM 4308 O O . THR A 1 295 ? 20.23500 16.82200 12.14700 1.000 11.95000 306 THR A O 1
ATOM 4319 N N . VAL A 1 296 ? 21.68300 18.18100 11.06900 1.000 13.26000 307 VAL A N 1
ATOM 4320 C CA . VAL A 1 296 ? 22.10000 18.87100 12.29500 1.000 10.65000 307 VAL A CA 1
ATOM 4321 C C . VAL A 1 296 ? 20.89700 19.49200 13.00900 1.000 11.12000 307 VAL A C 1
ATOM 4322 O O . VAL A 1 296 ? 20.71600 19.32500 14.21900 1.000 12.54000 307 VAL A O 1
ATOM 4335 N N . ALA A 1 297 ? 20.02400 20.15700 12.27400 1.000 12.51000 308 ALA A N 1
ATOM 4336 C CA . ALA A 1 297 ? 18.87100 20.76300 12.92600 1.000 14.03000 308 ALA A CA 1
ATOM 4337 C C . ALA A 1 297 ? 17.96100 19.71300 13.55100 1.000 12.80000 308 ALA A C 1
ATOM 4338 O O . ALA A 1 297 ? 17.41700 19.91100 14.64700 1.000 13.31000 308 ALA A O 1
ATOM 4345 N N . ARG A 1 298 ? 17.76300 18.59300 12.85600 1.000 12.82000 309 ARG A N 1
ATOM 4346 C CA . ARG A 1 298 ? 16.88300 17.55500 13.37500 1.000 12.07000 309 ARG A CA 1
ATOM 4347 C C . ARG A 1 298 ? 17.45800 16.91000 14.63000 1.000 12.43000 309 ARG A C 1
ATOM 4348 O O . ARG A 1 298 ? 16.73000 16.65700 15.59500 1.000 12.82000 309 ARG A O 1
ATOM 4369 N N . ILE A 1 299 ? 18.76400 16.61200 14.62700 1.000 11.16000 310 ILE A N 1
ATOM 4370 C CA . ILE A 1 299 ? 19.35700 15.93500 15.77400 1.000 11.13000 310 ILE A CA 1
ATOM 4371 C C . ILE A 1 299 ? 19.36700 16.86900 16.98300 1.000 9.79000 310 ILE A C 1
ATOM 4372 O O . ILE A 1 299 ? 19.05500 16.44000 18.09800 1.000 11.85000 310 ILE A O 1
ATOM 4388 N N . ASN A 1 300 ? 19.67700 18.15100 16.78200 1.000 10.88000 311 ASN A N 1
ATOM 4389 C CA . ASN A 1 300 ? 19.74600 19.07900 17.91200 1.000 11.85000 311 ASN A CA 1
ATOM 4390 C C . ASN A 1 300 ? 18.36900 19.40600 18.46700 1.000 12.45000 311 ASN A C 1
ATOM 4391 O O . ASN A 1 300 ? 18.22300 19.63400 19.67500 1.000 15.39000 311 ASN A O 1
ATOM 4402 N N . THR A 1 301 ? 17.35300 19.43500 17.60400 1.000 12.60000 312 THR A N 1
ATOM 4403 C CA . THR A 1 301 ? 15.99800 19.75700 18.04200 1.000 13.38000 312 THR A CA 1
ATOM 4404 C C . THR A 1 301 ? 15.40600 18.61600 18.84900 1.000 13.30000 312 THR A C 1
ATOM 4405 O O . THR A 1 301 ? 14.75800 18.83600 19.87600 1.000 15.08000 312 THR A O 1
ATOM 4416 N N . VAL A 1 302 ? 15.60200 17.38900 18.39700 1.000 11.71000 313 VAL A N 1
ATOM 4417 C CA . VAL A 1 302 ? 15.02200 16.26000 19.10300 1.000 13.19000 313 VAL A CA 1
ATOM 4418 C C . VAL A 1 302 ? 15.85300 15.86400 20.32200 1.000 11.10000 313 VAL A C 1
ATOM 4419 O O . VAL A 1 302 ? 15.31000 15.38800 21.32700 1.000 12.93000 313 VAL A O 1
ATOM 4432 N N . PHE A 1 303 ? 17.17300 16.01000 20.23300 1.000 11.36000 314 PHE A N 1
ATOM 4433 C CA . PHE A 1 303 ? 18.10200 15.63100 21.29600 1.000 11.99000 314 PHE A CA 1
ATOM 4434 C C . PHE A 1 303 ? 18.99800 16.80400 21.65600 1.000 10.48000 314 PHE A C 1
ATOM 4435 O O . PHE A 1 303 ? 20.21800 16.79000 21.40900 1.000 11.25000 314 PHE A O 1
ATOM 4452 N N . PRO A 1 304 ? 18.42700 17.82400 22.29700 1.000 11.02000 315 PRO A N 1
ATOM 4453 C CA . PRO A 1 304 ? 19.19300 19.03900 22.58300 1.000 12.61000 315 PRO A CA 1
ATOM 4454 C C . PRO A 1 304 ? 20.28600 18.83200 23.59900 1.000 11.26000 315 PRO A C 1
ATOM 4455 O O . PRO A 1 304 ? 21.13700 19.71500 23.72800 1.000 12.95000 315 PRO A O 1
ATOM 4466 N N . HIS A 1 305 ? 20.27500 17.73200 24.33900 1.000 10.61000 316 HIS A N 1
ATOM 4467 C CA . HIS A 1 305 ? 21.31000 17.44000 25.31000 1.000 11.35000 316 HIS A CA 1
ATOM 4468 C C . HIS A 1 305 ? 22.47700 16.65500 24.73500 1.000 10.70000 316 HIS A C 1
ATOM 4469 O O . HIS A 1 305 ? 23.46800 16.45600 25.44700 1.000 10.87000 316 HIS A O 1
ATOM 4483 N N . TRP A 1 306 ? 22.40400 16.20400 23.47500 1.000 9.30000 317 TRP A N 1
ATOM 4484 C CA . TRP A 1 306 ? 23.44100 15.30700 22.98200 1.000 9.44000 317 TRP A CA 1
ATOM 4485 C C . TRP A 1 306 ? 24.76000 16.02400 22.69200 1.000 10.09000 317 TRP A C 1
ATOM 4486 O O . TRP A 1 306 ? 25.84000 15.48300 22.98400 1.000 9.89000 317 TRP A O 1
ATOM 4507 N N . PHE A 1 307 ? 24.71900 17.16300 22.02500 1.000 9.94000 318 PHE A N 1
ATOM 4508 C CA . PHE A 1 307 ? 25.88500 17.88100 21.57200 1.000 10.00000 318 PHE A CA 1
ATOM 4509 C C . PHE A 1 307 ? 26.06800 19.12900 22.42900 1.000 11.34000 318 PHE A C 1
ATOM 4510 O O . PHE A 1 307 ? 25.25200 19.45400 23.29900 1.000 11.40000 318 PHE A O 1
ATOM 4527 N N . ALA A 1 308 ? 27.12700 19.87300 22.14500 1.000 9.15000 319 ALA A N 1
ATOM 4528 C CA . ALA A 1 308 ? 27.30400 21.19200 22.72300 1.000 10.95000 319 ALA A CA 1
ATOM 4529 C C . ALA A 1 308 ? 26.23800 22.13900 22.17900 1.000 11.23000 319 ALA A C 1
ATOM 4530 O O . ALA A 1 308 ? 25.74800 21.97700 21.06300 1.000 11.81000 319 ALA A O 1
ATOM 4537 N N . ARG A 1 309 ? 25.91000 23.17300 22.95900 1.000 10.90000 320 ARG A N 1
ATOM 4538 C CA . ARG A 1 309 ? 25.04100 24.22700 22.42100 1.000 11.59000 320 ARG A CA 1
ATOM 4539 C C . ARG A 1 309 ? 25.65500 24.88000 21.19000 1.000 11.84000 320 ARG A C 1
ATOM 4540 O O . ARG A 1 309 ? 24.94000 25.28900 20.26300 1.000 12.18000 320 ARG A O 1
ATOM 4561 N N . ASN A 1 310 ? 26.98300 24.94800 21.14500 1.000 10.80000 321 ASN A N 1
ATOM 4562 C CA . ASN A 1 310 ? 27.63600 25.53800 19.99100 1.000 10.63000 321 ASN A CA 1
ATOM 4563 C C . ASN A 1 310 ? 27.30300 24.82600 18.67500 1.000 11.64000 321 ASN A C 1
ATOM 4564 O O . ASN A 1 310 ? 27.43500 25.43000 17.60500 1.000 12.27000 321 ASN A O 1
ATOM 4575 N N . PHE A 1 311 ? 26.96400 23.52900 18.71500 1.000 10.57000 322 PHE A N 1
ATOM 4576 C CA . PHE A 1 311 ? 26.63400 22.77500 17.49700 1.000 10.70000 322 PHE A CA 1
ATOM 4577 C C . PHE A 1 311 ? 25.35600 23.27600 16.83800 1.000 11.44000 322 PHE A C 1
ATOM 4578 O O . PHE A 1 311 ? 25.18900 23.15200 15.61400 1.000 12.29000 322 PHE A O 1
ATOM 4595 N N . ARG A 1 312 ? 24.49000 23.93500 17.61900 1.000 10.90000 323 ARG A N 1
ATOM 4596 C CA . ARG A 1 312 ? 23.24900 24.48900 17.09200 1.000 12.50000 323 ARG A CA 1
ATOM 4597 C C . ARG A 1 312 ? 23.49500 25.64200 16.12700 1.000 12.32000 323 ARG A C 1
ATOM 4598 O O . ARG A 1 312 ? 22.60800 25.95700 15.32800 1.000 14.58000 323 ARG A O 1
ATOM 4619 N N . ARG A 1 313 ? 24.67600 26.26400 16.16400 1.000 13.34000 324 ARG A N 1
ATOM 4620 C CA . ARG A 1 313 ? 25.03000 27.26700 15.16700 1.000 13.08000 324 ARG A CA 1
ATOM 4621 C C . ARG A 1 313 ? 24.86700 26.73500 13.74700 1.000 14.42000 324 ARG A C 1
ATOM 4622 O O . ARG A 1 313 ? 24.59100 27.50700 12.81700 1.000 16.07000 324 ARG A O 1
ATOM 4643 N N . TYR A 1 314 ? 25.03900 25.42700 13.55200 1.000 12.79000 325 TYR A N 1
ATOM 4644 C CA . TYR A 1 314 ? 25.04800 24.80000 12.23800 1.000 14.22000 325 TYR A CA 1
ATOM 4645 C C . TYR A 1 314 ? 23.70400 24.19000 11.87200 1.000 14.59000 325 TYR A C 1
ATOM 4646 O O . TYR A 1 314 ? 23.58600 23.55600 10.81800 1.000 13.40000 325 TYR A O 1
ATOM 4664 N N . ASP A 1 315 ? 22.67900 24.39600 12.69400 1.000 13.79000 326 ASP A N 1
ATOM 4665 C CA . ASP A 1 315 ? 21.33000 23.98300 12.31300 1.000 14.60000 326 ASP A CA 1
ATOM 4666 C C . ASP A 1 315 ? 20.96200 24.67400 10.99700 1.000 15.44000 326 ASP A C 1
ATOM 4667 O O . ASP A 1 315 ? 20.98500 25.90900 10.91700 1.000 15.57000 326 ASP A O 1
ATOM 4676 N N . ASP A 1 316 ? 20.62900 23.89200 9.96700 1.000 13.64000 327 ASP A N 1
ATOM 4677 C CA . ASP A 1 316 ? 20.30900 24.42100 8.64100 1.000 17.17000 327 ASP A CA 1
ATOM 4678 C C . ASP A 1 316 ? 21.43800 25.25100 8.03600 1.000 19.48000 327 ASP A C 1
ATOM 4679 O O . ASP A 1 316 ? 21.19700 26.05800 7.13200 1.000 19.51000 327 ASP A O 1
ATOM 4688 N N . HIS A 1 317 ? 22.67100 25.07500 8.52300 1.000 16.32000 328 HIS A N 1
ATOM 4689 C CA . HIS A 1 317 ? 23.82700 25.84100 8.07700 1.000 16.09000 328 HIS A CA 1
ATOM 4690 C C . HIS A 1 317 ? 25.06300 24.94700 8.09100 1.000 15.03000 328 HIS A C 1
ATOM 4691 O O . HIS A 1 317 ? 26.13600 25.34600 8.55300 1.000 15.21000 328 HIS A O 1
ATOM 4705 N N . GLU A 1 318 ? 24.91400 23.72000 7.59600 1.000 15.60000 329 GLU A N 1
ATOM 4706 C CA . GLU A 1 318 ? 26.02100 22.77000 7.63200 1.000 14.75000 329 GLU A CA 1
ATOM 4707 C C . GLU A 1 318 ? 27.18000 23.25600 6.78300 1.000 16.51000 329 GLU A C 1
ATOM 4708 O O . GLU A 1 318 ? 28.32300 22.84700 6.99700 1.000 15.99000 329 GLU A O 1
ATOM 4720 N N . GLU A 1 319 ? 26.91400 24.12200 5.81200 1.000 17.97000 330 GLU A N 1
ATOM 4721 C CA . GLU A 1 319 ? 27.99100 24.65000 4.98900 1.000 18.16000 330 GLU A CA 1
ATOM 4722 C C . GLU A 1 319 ? 29.01800 25.41300 5.82200 1.000 16.96000 330 GLU A C 1
ATOM 4723 O O . GLU A 1 319 ? 30.18100 25.51300 5.42500 1.000 21.60000 330 GLU A O 1
ATOM 4735 N N . ALA A 1 320 ? 28.62500 25.94200 6.98000 1.000 15.34000 331 ALA A N 1
ATOM 4736 C CA . ALA A 1 320 ? 29.51900 26.72700 7.81200 1.000 17.56000 331 ALA A CA 1
ATOM 4737 C C . ALA A 1 320 ? 30.34800 25.87800 8.76000 1.000 15.47000 331 ALA A C 1
ATOM 4738 O O . ALA A 1 320 ? 31.24400 26.41400 9.40400 1.000 15.07000 331 ALA A O 1
ATOM 4745 N N . LEU A 1 321 ? 30.07400 24.57500 8.85600 1.000 15.11000 332 LEU A N 1
ATOM 4746 C CA . LEU A 1 321 ? 30.85800 23.70300 9.72200 1.000 13.71000 332 LEU A CA 1
ATOM 4747 C C . LEU A 1 321 ? 32.32000 23.77300 9.30500 1.000 14.51000 332 LEU A C 1
ATOM 4748 O O . LEU A 1 321 ? 32.61700 23.67700 8.11200 1.000 16.19000 332 LEU A O 1
ATOM 4764 N N . PRO A 1 322 ? 33.25700 23.98000 10.23800 1.000 13.58000 333 PRO A N 1
ATOM 4765 C CA . PRO A 1 322 ? 34.68800 24.00700 9.86900 1.000 14.07000 333 PRO A CA 1
ATOM 4766 C C . PRO A 1 322 ? 35.32300 22.63900 9.78000 1.000 14.30000 333 PRO A C 1
ATOM 4767 O O . PRO A 1 322 ? 36.48500 22.54000 9.35400 1.000 16.08000 333 PRO A O 1
ATOM 4778 N N . VAL A 1 323 ? 34.60000 21.61400 10.22000 1.000 13.54000 334 VAL A N 1
ATOM 4779 C CA . VAL A 1 323 ? 35.01200 20.22100 10.12100 1.000 12.37000 334 VAL A CA 1
ATOM 4780 C C . VAL A 1 323 ? 33.84500 19.41600 9.57100 1.000 11.93000 334 VAL A C 1
ATOM 4781 O O . VAL A 1 323 ? 32.70800 19.88800 9.53100 1.000 15.03000 334 VAL A O 1
ATOM 4794 N N . ASP A 1 324 ? 34.12600 18.17400 9.16300 1.000 12.16000 335 ASP A N 1
ATOM 4795 C CA . ASP A 1 324 ? 33.05900 17.20900 9.01500 1.000 13.66000 335 ASP A CA 1
ATOM 4796 C C . ASP A 1 324 ? 33.52600 15.89300 9.59900 1.000 12.85000 335 ASP A C 1
ATOM 4797 O O . ASP A 1 324 ? 34.67100 15.76600 10.03800 1.000 11.29000 335 ASP A O 1
ATOM 4806 N N . GLN A 1 325 ? 32.61900 14.91000 9.59000 1.000 11.61000 336 GLN A N 1
ATOM 4807 C CA . GLN A 1 325 ? 32.82300 13.70600 10.37300 1.000 10.78000 336 GLN A CA 1
ATOM 4808 C C . GLN A 1 325 ? 33.93900 12.83400 9.81400 1.000 11.76000 336 GLN A C 1
ATOM 4809 O O . GLN A 1 325 ? 34.45200 11.98600 10.54300 1.000 10.48000 336 GLN A O 1
ATOM 4823 N N . HIS A 1 326 ? 34.33500 13.02100 8.55200 1.000 9.94000 337 HIS A N 1
ATOM 4824 C CA . HIS A 1 326 ? 35.51400 12.32200 8.04700 1.000 11.83000 337 HIS A CA 1
ATOM 4825 C C . HIS A 1 326 ? 36.73900 12.66500 8.88100 1.000 10.88000 337 HIS A C 1
ATOM 4826 O O . HIS A 1 326 ? 37.66000 11.85000 9.01700 1.000 11.56000 337 HIS A O 1
ATOM 4840 N N . GLU A 1 327 ? 36.78000 13.87500 9.42500 1.000 10.35000 338 GLU A N 1
ATOM 4841 C CA . GLU A 1 327 ? 37.91600 14.25800 10.25100 1.000 11.40000 338 GLU A CA 1
ATOM 4842 C C . GLU A 1 327 ? 37.84700 13.61400 11.62500 1.000 10.52000 338 GLU A C 1
ATOM 4843 O O . GLU A 1 327 ? 38.89100 13.41700 12.24900 1.000 12.65000 338 GLU A O 1
ATOM 4855 N N . LEU A 1 328 ? 36.65400 13.29200 12.12400 1.000 9.80000 339 LEU A N 1
ATOM 4856 C CA . LEU A 1 328 ? 36.54900 12.52200 13.35700 1.000 9.57000 339 LEU A CA 1
ATOM 4857 C C . LEU A 1 328 ? 37.09300 11.12200 13.13800 1.000 11.32000 339 LEU A C 1
ATOM 4858 O O . LEU A 1 328 ? 37.85300 10.58900 13.94900 1.000 11.21000 339 LEU A O 1
ATOM 4874 N N . LEU A 1 329 ? 36.68900 10.49800 12.04000 1.000 10.30000 340 LEU A N 1
ATOM 4875 C CA . LEU A 1 329 ? 37.23400 9.20100 11.68900 1.000 10.35000 340 LEU A CA 1
ATOM 4876 C C . LEU A 1 329 ? 38.74300 9.27400 11.56600 1.000 11.59000 340 LEU A C 1
ATOM 4877 O O . LEU A 1 329 ? 39.45200 8.36100 12.00700 1.000 11.47000 340 LEU A O 1
ATOM 4893 N N . ALA A 1 330 ? 39.25000 10.35000 10.95800 1.000 10.59000 341 ALA A N 1
ATOM 4894 C CA . ALA A 1 330 ? 40.68700 10.44800 10.75900 1.000 10.83000 341 ALA A CA 1
ATOM 4895 C C . ALA A 1 330 ? 41.43500 10.50000 12.08100 1.000 11.57000 341 ALA A C 1
ATOM 4896 O O . ALA A 1 330 ? 42.60300 10.09400 12.14500 1.000 12.78000 341 ALA A O 1
ATOM 4903 N N . LEU A 1 331 ? 40.79400 10.99300 13.13800 1.000 11.13000 342 LEU A N 1
ATOM 4904 C CA . LEU A 1 331 ? 41.41500 11.06500 14.45700 1.000 11.47000 342 LEU A CA 1
ATOM 4905 C C . LEU A 1 331 ? 41.65300 9.69600 15.08000 1.000 12.88000 342 LEU A C 1
ATOM 4906 O O . LEU A 1 331 ? 42.40800 9.60300 16.05500 1.000 13.70000 342 LEU A O 1
ATOM 4922 N N . VAL A 1 332 ? 41.10300 8.63000 14.50900 1.000 11.42000 343 VAL A N 1
ATOM 4923 C CA . VAL A 1 332 ? 41.43000 7.28500 14.99900 1.000 12.03000 343 VAL A CA 1
ATOM 4924 C C . VAL A 1 332 ? 42.76200 6.79100 14.41600 1.000 11.38000 343 VAL A C 1
ATOM 4925 O O . VAL A 1 332 ? 43.45600 5.98300 15.05200 1.000 12.65000 343 VAL A O 1
ATOM 4938 N N . ALA A 1 333 ? 43.15600 7.30400 13.25000 1.000 11.01000 344 ALA A N 1
ATOM 4939 C CA . ALA A 1 333 ? 44.36600 6.82100 12.59400 1.000 10.58000 344 ALA A CA 1
ATOM 4940 C C . ALA A 1 333 ? 45.56800 6.98800 13.52300 1.000 14.20000 344 ALA A C 1
ATOM 4941 O O . ALA A 1 333 ? 45.69500 8.01000 14.19700 1.000 13.95000 344 ALA A O 1
ATOM 4948 N N . PRO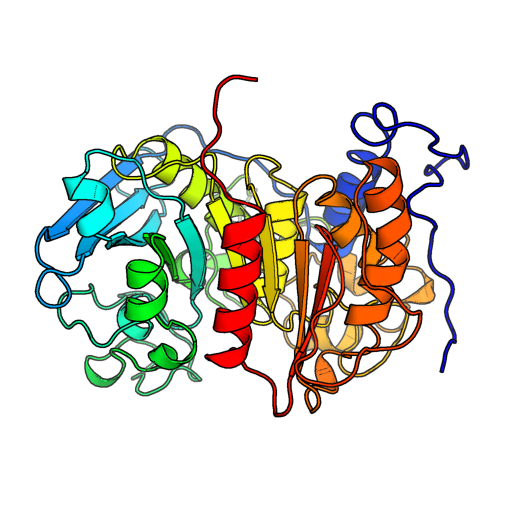 A 1 334 ? 46.50300 6.02600 13.54100 1.000 14.94000 345 PRO A N 1
ATOM 4949 C CA . PRO A 1 334 ? 46.61300 4.83100 12.69000 1.000 15.93000 345 PRO A CA 1
ATOM 4950 C C . PRO A 1 334 ? 45.88700 3.59800 13.21400 1.000 14.55000 345 PRO A C 1
ATOM 4951 O O . PRO A 1 334 ? 46.05100 2.52600 12.63100 1.000 16.01000 345 PRO A O 1
ATOM 4962 N N . ARG A 1 335 ? 45.11500 3.71800 14.28600 1.000 14.70000 346 ARG A N 1
ATOM 4963 C CA . ARG A 1 335 ? 44.48800 2.55800 14.89000 1.000 12.44000 346 ARG A CA 1
ATOM 4964 C C . ARG A 1 335 ? 43.33500 2.07800 14.01700 1.000 13.42000 346 ARG A C 1
ATOM 4965 O O . ARG A 1 335 ? 42.70000 2.86300 13.31100 1.000 12.11000 346 ARG A O 1
ATOM 4986 N N . PRO A 1 336 ? 43.05400 0.78500 14.03500 1.000 10.90000 347 PRO A N 1
ATOM 4987 C CA . PRO A 1 336 ? 41.97400 0.27000 13.19100 1.000 12.08000 347 PRO A CA 1
ATOM 4988 C C . PRO A 1 336 ? 40.62400 0.85400 13.56400 1.000 11.41000 347 PRO A C 1
ATOM 4989 O O . PRO A 1 336 ? 40.27000 0.96400 14.73600 1.000 12.40000 347 PRO A O 1
ATOM 5000 N N . LEU A 1 337 ? 39.83800 1.11100 12.52700 1.000 10.64000 348 LEU A N 1
ATOM 5001 C CA . LEU A 1 337 ? 38.52700 1.71700 12.60200 1.000 10.66000 348 LEU A CA 1
ATOM 5002 C C . LEU A 1 337 ? 37.59100 0.99300 11.64300 1.000 11.31000 348 LEU A C 1
ATOM 5003 O O . LEU A 1 337 ? 37.90600 0.84200 10.45500 1.000 11.93000 348 LEU A O 1
ATOM 5019 N N . TYR A 1 338 ? 36.42900 0.60100 12.15700 1.000 10.60000 349 TYR A N 1
ATOM 5020 C CA . TYR A 1 338 ? 35.40500 -0.07900 11.37600 1.000 10.99000 349 TYR A CA 1
ATOM 5021 C C . TYR A 1 338 ? 34.14700 0.76400 11.45400 1.000 10.10000 349 TYR A C 1
ATOM 5022 O O . TYR A 1 338 ? 33.62600 1.01000 12.54500 1.000 13.17000 349 TYR A O 1
ATOM 5040 N N . VAL A 1 339 ? 33.67900 1.22400 10.30400 1.000 9.57000 350 VAL A N 1
ATOM 5041 C CA . VAL A 1 339 ? 32.41200 1.92600 10.16900 1.000 10.40000 350 VAL A CA 1
ATOM 5042 C C . VAL A 1 339 ? 31.47000 0.99600 9.40600 1.000 11.53000 350 VAL A C 1
ATOM 5043 O O . VAL A 1 339 ? 31.84400 0.44500 8.36800 1.000 11.52000 350 VAL A O 1
ATOM 5056 N N . ALA A 1 340 ? 30.24000 0.82000 9.89200 1.000 10.46000 351 ALA A N 1
ATOM 5057 C CA . ALA A 1 340 ? 29.29200 -0.06200 9.21400 1.000 10.36000 351 ALA A CA 1
ATOM 5058 C C . ALA A 1 340 ? 27.90000 0.54800 9.20100 1.000 9.74000 351 ALA A C 1
ATOM 5059 O O . ALA A 1 340 ? 27.54200 1.36500 10.06400 1.000 10.84000 351 ALA A O 1
ATOM 5066 N N . SER A 1 341 ? 27.12000 0.16000 8.18400 1.000 10.62000 352 SER A N 1
ATOM 5067 C CA . SER A 1 341 ? 25.80400 0.70700 7.91600 1.000 10.16000 352 SER A CA 1
ATOM 5068 C C . SER A 1 341 ? 24.81500 -0.43200 7.69200 1.000 10.30000 352 SER A C 1
ATOM 5069 O O . SER A 1 341 ? 25.20600 -1.58300 7.47200 1.000 11.44000 352 SER A O 1
ATOM 5077 N N . ALA A 1 342 ? 23.53300 -0.08000 7.69100 1.000 10.77000 353 ALA A N 1
ATOM 5078 C CA . ALA A 1 342 ? 22.44600 -0.96400 7.28600 1.000 11.18000 353 ALA A CA 1
ATOM 5079 C C . ALA A 1 342 ? 21.75400 -0.40600 6.05100 1.000 12.77000 353 ALA A C 1
ATOM 5080 O O . ALA A 1 342 ? 21.54400 0.80100 5.93100 1.000 12.07000 353 ALA A O 1
ATOM 5087 N N . GLU A 1 343 ? 21.40600 -1.30400 5.14100 1.000 11.64000 354 GLU A N 1
ATOM 5088 C CA . GLU A 1 343 ? 20.97900 -0.89900 3.81000 1.000 12.96000 354 GLU A CA 1
ATOM 5089 C C . GLU A 1 343 ? 19.71700 -0.04900 3.83700 1.000 12.84000 354 GLU A C 1
ATOM 5090 O O . GLU A 1 343 ? 19.57700 0.86900 3.02000 1.000 13.60000 354 GLU A O 1
ATOM 5102 N N . ASP A 1 344 ? 18.78000 -0.34700 4.75400 1.000 12.05000 355 ASP A N 1
ATOM 5103 C CA . ASP A 1 344 ? 17.49300 0.34700 4.81800 1.000 13.06000 355 ASP A CA 1
ATOM 5104 C C . ASP A 1 344 ? 17.53600 1.56300 5.74800 1.000 10.86000 355 ASP A C 1
ATOM 5105 O O . ASP A 1 344 ? 16.51600 2.24000 5.92100 1.000 13.29000 355 ASP A O 1
ATOM 5114 N N . ASP A 1 345 ? 18.68300 1.85400 6.36000 1.000 12.79000 356 ASP A N 1
ATOM 5115 C CA . ASP A 1 345 ? 18.80900 2.85600 7.42400 1.000 11.13000 356 ASP A CA 1
ATOM 5116 C C . ASP A 1 345 ? 19.11500 4.23100 6.83000 1.000 11.41000 356 ASP A C 1
ATOM 5117 O O . ASP A 1 345 ? 20.14600 4.85300 7.10500 1.000 13.09000 356 ASP A O 1
ATOM 5126 N N . ASP A 1 346 ? 18.16000 4.72400 6.03800 1.000 12.17000 357 ASP A N 1
ATOM 5127 C CA . ASP A 1 346 ? 18.34500 5.98400 5.34300 1.000 11.31000 357 ASP A CA 1
ATOM 5128 C C . ASP A 1 346 ? 18.62100 7.12000 6.31800 1.000 13.56000 357 ASP A C 1
ATOM 5129 O O . ASP A 1 346 ? 19.36000 8.04600 5.98700 1.000 12.43000 357 ASP A O 1
ATOM 5138 N N . TRP A 1 347 ? 18.00900 7.07200 7.50200 1.000 11.41000 358 TRP A N 1
ATOM 5139 C CA . TRP A 1 347 ? 18.17000 8.17000 8.45600 1.000 10.41000 358 TRP A CA 1
ATOM 5140 C C . TRP A 1 347 ? 19.62800 8.35700 8.84900 1.000 12.82000 358 TRP A C 1
ATOM 5141 O O . TRP A 1 347 ? 20.06000 9.48000 9.14400 1.000 11.85000 358 TRP A O 1
ATOM 5162 N N . ALA A 1 348 ? 20.38200 7.26400 8.94400 1.000 11.80000 359 ALA A N 1
ATOM 5163 C CA . ALA A 1 348 ? 21.79600 7.34100 9.28900 1.000 12.74000 359 ALA A CA 1
ATOM 5164 C C . ALA A 1 348 ? 22.66800 7.76900 8.12100 1.000 11.23000 359 ALA A C 1
ATOM 5165 O O . ALA A 1 348 ? 23.83600 8.13600 8.33100 1.000 14.83000 359 ALA A O 1
ATOM 5172 N N . ASP A 1 349 ? 22.14000 7.70600 6.90800 1.000 11.20000 360 ASP A N 1
ATOM 5173 C CA . ASP A 1 349 ? 22.80100 8.06900 5.66300 1.000 11.73000 360 ASP A CA 1
ATOM 5174 C C . ASP A 1 349 ? 23.97500 7.12800 5.39100 1.000 11.76000 360 ASP A C 1
ATOM 5175 O O . ASP A 1 349 ? 25.15800 7.51200 5.48800 1.000 11.29000 360 ASP A O 1
ATOM 5184 N N . PRO A 1 350 ? 23.69100 5.87000 5.07200 1.000 11.40000 361 PRO A N 1
ATOM 5185 C CA . PRO A 1 350 ? 24.77500 4.92600 4.75700 1.000 10.91000 361 PRO A CA 1
ATOM 5186 C C . PRO A 1 350 ? 25.78800 5.42400 3.74100 1.000 11.52000 361 PRO A C 1
ATOM 5187 O O . PRO A 1 350 ? 27.00000 5.21600 3.92700 1.000 11.36000 361 PRO A O 1
ATOM 5198 N N A ARG A 1 351 ? 25.35800 6.07300 2.66200 0.480 11.18000 362 ARG A N 1
ATOM 5199 N N B ARG A 1 351 ? 25.33700 6.06000 2.66100 0.520 11.20000 362 ARG A N 1
ATOM 5200 C CA A ARG A 1 351 ? 26.35400 6.56400 1.71700 0.480 11.96000 362 ARG A CA 1
ATOM 5201 C CA B ARG A 1 351 ? 26.28900 6.59400 1.70000 0.520 11.88000 362 ARG A CA 1
ATOM 5202 C C A ARG A 1 351 ? 27.20100 7.67500 2.32900 0.480 11.63000 362 ARG A C 1
ATOM 5203 C C B ARG A 1 351 ? 27.18900 7.62800 2.36000 0.520 11.52000 362 ARG A C 1
ATOM 5204 O O A ARG A 1 351 ? 28.38800 7.80700 2.00400 0.480 11.48000 362 ARG A O 1
ATOM 5205 O O B ARG A 1 351 ? 28.40400 7.63700 2.13500 0.520 11.72000 362 ARG A O 1
ATOM 5246 N N . GLY A 1 352 ? 26.59400 8.51700 3.16200 1.000 11.85000 363 GLY A N 1
ATOM 5247 C CA . GLY A 1 352 ? 27.35900 9.51800 3.89500 1.000 11.88000 363 GLY A CA 1
ATOM 5248 C C . GLY A 1 352 ? 28.37400 8.91800 4.85400 1.000 11.41000 363 GLY A C 1
ATOM 5249 O O . GLY A 1 352 ? 29.44100 9.50300 5.07400 1.000 12.46000 363 GLY A O 1
ATOM 5253 N N . GLU A 1 353 ? 28.03800 7.78000 5.47700 1.000 11.04000 364 GLU A N 1
ATOM 5254 C CA . GLU A 1 353 ? 28.97700 7.06600 6.35300 1.000 10.78000 364 GLU A CA 1
ATOM 5255 C C . GLU A 1 353 ? 30.13400 6.51000 5.54000 1.000 11.24000 364 GLU A C 1
ATOM 5256 O O . GLU A 1 353 ? 31.30500 6.64600 5.91500 1.000 11.20000 364 GLU A O 1
ATOM 5268 N N . PHE A 1 354 ? 29.82100 5.94000 4.37300 1.000 10.35000 365 PHE A N 1
ATOM 5269 C CA . PHE A 1 354 ? 30.85800 5.41600 3.49100 1.000 9.96000 365 PHE A CA 1
ATOM 5270 C C . PHE A 1 354 ? 31.73800 6.53400 2.93500 1.000 11.85000 365 PHE A C 1
ATOM 5271 O O . PHE A 1 354 ? 32.96500 6.41000 2.89700 1.000 11.48000 365 PHE A O 1
ATOM 5288 N N . LEU A 1 355 ? 31.13200 7.63500 2.49200 1.000 11.26000 366 LEU A N 1
ATOM 5289 C CA . LEU A 1 355 ? 31.91500 8.73400 1.94400 1.000 12.21000 366 LEU A CA 1
ATOM 5290 C C . LEU A 1 355 ? 32.77300 9.40100 3.01100 1.000 11.41000 366 LEU A C 1
ATOM 5291 O O . LEU A 1 355 ? 33.85900 9.90600 2.71600 1.000 12.56000 366 LEU A O 1
ATOM 5307 N N . ALA A 1 356 ? 32.36700 9.33000 4.27200 1.000 9.94000 367 ALA A N 1
ATOM 5308 C CA . ALA A 1 356 ? 33.23000 9.82400 5.33800 1.000 10.96000 367 ALA A CA 1
ATOM 5309 C C . ALA A 1 356 ? 34.45500 8.95200 5.50700 1.000 11.71000 367 ALA A C 1
ATOM 5310 O O . ALA A 1 356 ? 35.56600 9.46500 5.68800 1.000 11.35000 367 ALA A O 1
ATOM 5317 N N . VAL A 1 357 ? 34.26200 7.63700 5.42900 1.000 10.12000 368 VAL A N 1
ATOM 5318 C CA . VAL A 1 357 ? 35.38100 6.72100 5.41400 1.000 11.22000 368 VAL A CA 1
ATOM 5319 C C . VAL A 1 357 ? 36.32100 7.04600 4.26200 1.000 11.27000 368 VAL A C 1
ATOM 5320 O O . VAL A 1 357 ? 37.53800 7.12300 4.44900 1.000 11.94000 368 VAL A O 1
ATOM 5333 N N . LYS A 1 358 ? 35.78200 7.25400 3.06200 1.000 12.05000 369 LYS A N 1
ATOM 5334 C CA . LYS A 1 358 ? 36.65600 7.52200 1.92800 1.000 14.10000 369 LYS A CA 1
ATOM 5335 C C . LYS A 1 358 ? 37.41600 8.83000 2.09400 1.000 13.10000 369 LYS A C 1
ATOM 5336 O O . LYS A 1 358 ? 38.56400 8.95100 1.64800 1.000 13.12000 369 LYS A O 1
ATOM 5355 N N . ALA A 1 359 ? 36.78900 9.82500 2.69200 1.000 12.16000 370 ALA A N 1
ATOM 5356 C CA . ALA A 1 359 ? 37.47000 11.10300 2.87500 1.000 13.66000 370 ALA A CA 1
ATOM 5357 C C . ALA A 1 359 ? 38.45600 11.09300 4.03700 1.000 11.58000 370 ALA A C 1
ATOM 5358 O O . ALA A 1 359 ? 39.32600 11.96600 4.10600 1.000 14.32000 370 ALA A O 1
ATOM 5365 N N . ALA A 1 360 ? 38.32200 10.15700 4.96100 1.000 11.12000 371 ALA A N 1
ATOM 5366 C CA . ALA A 1 360 ? 39.31200 9.96900 5.99900 1.000 11.44000 371 ALA A CA 1
ATOM 5367 C C . ALA A 1 360 ? 40.47000 9.10500 5.53200 1.000 12.37000 371 ALA A C 1
ATOM 5368 O O . ALA A 1 360 ? 41.55000 9.14300 6.12800 1.000 13.97000 371 ALA A O 1
ATOM 5375 N N . GLU A 1 361 ? 40.24900 8.27800 4.51600 1.000 11.71000 372 GLU A N 1
ATOM 5376 C CA . GLU A 1 361 ? 41.26300 7.32800 4.07100 1.000 12.99000 372 GLU A CA 1
ATOM 5377 C C . GLU A 1 361 ? 42.63500 7.94600 3.79900 1.000 12.92000 372 GLU A C 1
ATOM 5378 O O . GLU A 1 361 ? 43.65000 7.29500 4.10800 1.000 13.06000 372 GLU A O 1
ATOM 5390 N N . PRO A 1 362 ? 42.75800 9.14300 3.21600 1.000 12.80000 373 PRO A N 1
ATOM 5391 C CA . PRO A 1 362 ? 44.11100 9.69000 3.01000 1.000 13.96000 373 PRO A CA 1
ATOM 5392 C C . PRO A 1 362 ? 44.92000 9.79200 4.28500 1.000 14.39000 373 PRO A C 1
ATOM 5393 O O . PRO A 1 362 ? 46.15400 9.69900 4.23600 1.000 13.41000 373 PRO A O 1
ATOM 5404 N N . VAL A 1 363 ? 44.28200 9.97300 5.44000 1.000 11.82000 374 VAL A N 1
ATOM 5405 C CA . VAL A 1 363 ? 45.04500 10.02900 6.67800 1.000 12.18000 374 VAL A CA 1
ATOM 5406 C C . VAL A 1 363 ? 45.49800 8.63400 7.07500 1.000 13.23000 374 VAL A C 1
ATOM 5407 O O . VAL A 1 363 ? 46.63600 8.43300 7.51900 1.000 12.78000 374 VAL A O 1
ATOM 5420 N N . PHE A 1 364 ? 44.60800 7.65800 6.93600 1.000 12.16000 375 PHE A N 1
ATOM 5421 C CA . PHE A 1 364 ? 45.00300 6.27700 7.16100 1.000 13.51000 375 PHE A CA 1
ATOM 5422 C C . PHE A 1 364 ? 46.14400 5.88500 6.23600 1.000 12.38000 375 PHE A C 1
ATOM 5423 O O . PHE A 1 364 ? 47.10300 5.25200 6.68500 1.000 14.34000 375 PHE A O 1
ATOM 5440 N N . ARG A 1 365 ? 46.11200 6.34600 4.98400 1.000 12.71000 376 ARG A N 1
ATOM 5441 C CA . ARG A 1 365 ? 47.17900 6.03200 4.03800 1.000 16.04000 376 ARG A CA 1
ATOM 5442 C C . ARG A 1 365 ? 48.49400 6.69900 4.42400 1.000 15.12000 376 ARG A C 1
ATOM 5443 O O . ARG A 1 365 ? 49.57000 6.10200 4.26300 1.000 17.09000 376 ARG A O 1
ATOM 5464 N N . LEU A 1 366 ? 48.44400 7.92300 4.94100 1.000 15.65000 377 LEU A N 1
ATOM 5465 C CA . LEU A 1 366 ? 49.64900 8.54400 5.47500 1.000 15.50000 377 LEU A CA 1
ATOM 5466 C C . LEU A 1 366 ? 50.33900 7.62900 6.47000 1.000 18.82000 377 LEU A C 1
ATOM 5467 O O . LEU A 1 366 ? 51.57300 7.59600 6.54600 1.000 17.58000 377 LEU A O 1
ATOM 5483 N N . PHE A 1 367 ? 49.55900 6.88200 7.25000 1.000 17.01000 378 PHE A N 1
ATOM 5484 C CA . PHE A 1 367 ? 50.05400 5.93700 8.23900 1.000 17.82000 378 PHE A CA 1
ATOM 5485 C C . PHE A 1 367 ? 50.21700 4.52700 7.68000 1.000 20.00000 378 PHE A C 1
ATOM 5486 O O . PHE A 1 367 ? 50.32700 3.57200 8.45200 1.000 25.80000 378 PHE A O 1
ATOM 5503 N N . GLY A 1 368 ? 50.25600 4.37900 6.36500 1.000 17.51000 379 GLY A N 1
ATOM 5504 C CA . GLY A 1 368 ? 50.53300 3.08000 5.78100 1.000 20.63000 379 GLY A CA 1
ATOM 5505 C C . GLY A 1 368 ? 49.41000 2.07200 5.85600 1.000 22.30000 379 GLY A C 1
ATOM 5506 O O . GLY A 1 368 ? 49.65600 0.87800 5.61400 1.000 21.01000 379 GLY A O 1
ATOM 5510 N N . GLN A 1 369 ? 48.19100 2.50200 6.17100 1.000 17.70000 380 GLN A N 1
ATOM 5511 C CA . GLN A 1 369 ? 47.03500 1.62000 6.16800 1.000 18.01000 380 GLN A CA 1
ATOM 5512 C C . GLN A 1 369 ? 46.23300 1.81900 4.89300 1.000 19.80000 380 GLN A C 1
ATOM 5513 O O . GLN A 1 369 ? 46.45700 2.75300 4.11900 1.000 20.87000 380 GLN A O 1
ATOM 5527 N N A THR A 1 370 ? 45.27600 0.92600 4.67700 0.640 17.36000 381 THR A N 1
ATOM 5528 N N B THR A 1 370 ? 45.27800 0.91500 4.67700 0.360 17.34000 381 THR A N 1
ATOM 5529 C CA A THR A 1 370 ? 44.44900 0.99600 3.49100 0.640 18.25000 381 THR A CA 1
ATOM 5530 C CA B THR A 1 370 ? 44.44600 0.92500 3.48600 0.360 18.27000 381 THR A CA 1
ATOM 5531 C C A THR A 1 370 ? 42.98300 0.95100 3.88900 0.640 15.63000 381 THR A C 1
ATOM 5532 C C B THR A 1 370 ? 42.97800 0.93700 3.88900 0.360 15.62000 381 THR A C 1
ATOM 5533 O O A THR A 1 370 ? 42.60500 0.31400 4.87700 0.640 16.5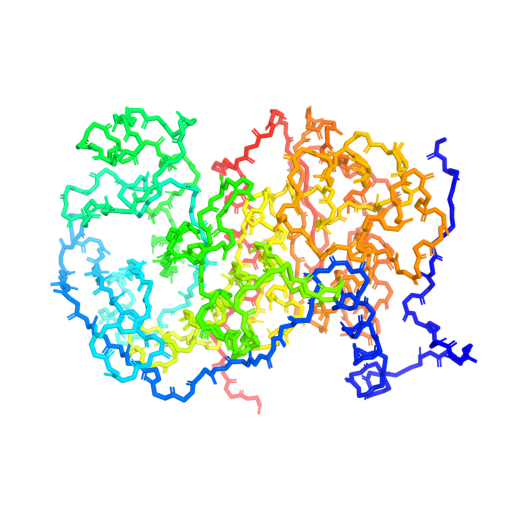4000 381 THR A O 1
ATOM 5534 O O B THR A 1 370 ? 42.59200 0.32100 4.88900 0.360 16.56000 381 THR A O 1
ATOM 5555 N N . GLY A 1 371 ? 42.16800 1.63400 3.10000 1.000 16.26000 382 GLY A N 1
ATOM 5556 C CA . GLY A 1 371 ? 40.74100 1.67200 3.31000 1.000 15.91000 382 GLY A CA 1
ATOM 5557 C C . GLY A 1 371 ? 39.97800 0.91800 2.23300 1.000 15.17000 382 GLY A C 1
ATOM 5558 O O . GLY A 1 371 ? 40.55200 0.16400 1.44300 1.000 16.76000 382 GLY A O 1
ATOM 5562 N N . PRO A 1 372 ? 38.66800 1.10600 2.18600 1.000 13.95000 383 PRO A N 1
ATOM 5563 C CA . PRO A 1 372 ? 37.85400 0.38300 1.20500 1.000 17.65000 383 PRO A CA 1
ATOM 5564 C C . PRO A 1 372 ? 38.35300 0.59600 -0.21200 1.000 22.90000 383 PRO A C 1
ATOM 5565 O O . PRO A 1 372 ? 38.68100 1.71200 -0.62100 1.000 21.37000 383 PRO A O 1
ATOM 5576 N N . SER A 1 373 ? 38.40700 -0.50100 -0.96200 1.000 25.02000 384 SER A N 1
ATOM 5577 C CA . SER A 1 373 ? 38.62200 -0.40300 -2.39100 1.000 35.82000 384 SER A CA 1
ATOM 5578 C C . SER A 1 373 ? 37.34400 0.11200 -3.03100 1.000 37.62000 384 SER A C 1
ATOM 5579 O O . SER A 1 373 ? 36.23300 -0.23000 -2.60900 1.000 46.51000 384 SER A O 1
ATOM 5587 N N . GLY A 1 374 ? 37.49500 0.92800 -4.04800 1.000 42.77000 385 GLY A N 1
ATOM 5588 C CA . GLY A 1 374 ? 36.28400 1.42100 -4.68100 1.000 35.35000 385 GLY A CA 1
ATOM 5589 C C . GLY A 1 374 ? 35.84800 2.75600 -4.12300 1.000 35.98000 385 GLY A C 1
ATOM 5590 O O . GLY A 1 374 ? 36.12000 3.10600 -2.97400 1.000 34.18000 385 GLY A O 1
ATOM 5594 N N . GLU A 1 375 ? 35.16000 3.52200 -4.97000 1.000 36.48000 386 GLU A N 1
ATOM 5595 C CA . GLU A 1 375 ? 34.68000 4.85000 -4.61100 1.000 37.84000 386 GLU A CA 1
ATOM 5596 C C . GLU A 1 375 ? 33.15800 4.91100 -4.52200 1.000 35.14000 386 GLU A C 1
ATOM 5597 O O . GLU A 1 375 ? 32.59100 6.00200 -4.38200 1.000 43.23000 386 GLU A O 1
ATOM 5609 N N . ASP A 1 376 ? 32.48200 3.76400 -4.59900 1.000 33.16000 387 ASP A N 1
ATOM 5610 C CA . ASP A 1 376 ? 31.07100 3.66300 -4.26800 1.000 35.43000 387 ASP A CA 1
ATOM 5611 C C . ASP A 1 376 ? 30.86500 2.58900 -3.20400 1.000 22.70000 387 ASP A C 1
ATOM 5612 O O . ASP A 1 376 ? 31.74700 1.76700 -2.92800 1.000 20.98000 387 ASP A O 1
ATOM 5621 N N . VAL A 1 377 ? 29.69200 2.65200 -2.58600 1.000 21.85000 388 VAL A N 1
ATOM 5622 C CA . VAL A 1 377 ? 29.33300 1.77100 -1.47400 1.000 20.84000 388 VAL A CA 1
ATOM 5623 C C . VAL A 1 377 ? 29.46100 0.32800 -1.93000 1.000 21.56000 388 VAL A C 1
ATOM 5624 O O . VAL A 1 377 ? 28.93900 -0.02800 -3.00700 1.000 23.62000 388 VAL A O 1
ATOM 5637 N N . PRO A 1 378 ? 30.12200 -0.54200 -1.17400 1.000 19.79000 389 PRO A N 1
ATOM 5638 C CA . PRO A 1 378 ? 30.24500 -1.94000 -1.59500 1.000 19.26000 389 PRO A CA 1
ATOM 5639 C C . PRO A 1 378 ? 28.89100 -2.63100 -1.57100 1.000 21.36000 389 PRO A C 1
ATOM 5640 O O . PRO A 1 378 ? 27.90900 -2.14200 -1.01900 1.000 21.84000 389 PRO A O 1
ATOM 5651 N N A ARG A 1 379 ? 28.84500 -3.79900 -2.20200 0.530 24.35000 390 ARG A N 1
ATOM 5652 N N B ARG A 1 379 ? 28.85300 -3.80000 -2.20000 0.470 24.35000 390 ARG A N 1
ATOM 5653 C CA A ARG A 1 379 ? 27.64100 -4.61000 -2.14800 0.530 25.93000 390 ARG A CA 1
ATOM 5654 C CA B ARG A 1 379 ? 27.65000 -4.61100 -2.15000 0.470 25.93000 390 ARG A CA 1
ATOM 5655 C C A ARG A 1 379 ? 27.44300 -5.15200 -0.73500 0.530 21.89000 390 ARG A C 1
ATOM 5656 C C B ARG A 1 379 ? 27.43900 -5.13400 -0.73100 0.470 21.91000 390 ARG A C 1
ATOM 5657 O O A ARG A 1 379 ? 28.36400 -5.17700 0.09000 0.530 20.06000 390 ARG A O 1
ATOM 5658 O O B ARG A 1 379 ? 28.35500 -5.14600 0.09800 0.470 20.07000 390 ARG A O 1
ATOM 5699 N N . VAL A 1 380 ? 26.20600 -5.57100 -0.45400 1.000 19.33000 391 VAL A N 1
ATOM 5700 C CA . VAL A 1 380 ? 25.83800 -5.91100 0.91200 1.000 15.74000 391 VAL A CA 1
ATOM 5701 C C . VAL A 1 380 ? 26.61600 -7.13000 1.36800 1.000 17.79000 391 VAL A C 1
ATOM 5702 O O . VAL A 1 380 ? 26.88200 -8.06000 0.58800 1.000 16.46000 391 VAL A O 1
ATOM 5715 N N . ASN A 1 381 ? 26.96600 -7.14100 2.65100 1.000 16.08000 392 ASN A N 1
ATOM 5716 C CA . ASN A 1 381 ? 27.65200 -8.26700 3.27700 1.000 16.24000 392 ASN A CA 1
ATOM 5717 C C . ASN A 1 381 ? 29.01200 -8.57700 2.64100 1.000 17.12000 392 ASN A C 1
ATOM 5718 O O . ASN A 1 381 ? 29.49900 -9.71200 2.69800 1.000 18.90000 392 ASN A O 1
ATOM 5729 N N . GLU A 1 382 ? 29.67400 -7.57000 2.07900 1.000 16.77000 393 GLU A N 1
ATOM 5730 C CA . GLU A 1 382 ? 31.01300 -7.71300 1.50400 1.000 16.96000 393 GLU A CA 1
ATOM 5731 C C . GLU A 1 382 ? 31.85500 -6.59800 2.11400 1.000 15.17000 393 GLU A C 1
ATOM 5732 O O . GLU A 1 382 ? 31.96200 -5.51000 1.54300 1.000 17.24000 393 GLU A O 1
ATOM 5744 N N . PRO A 1 383 ? 32.45100 -6.83500 3.27700 1.000 14.00000 394 PRO A N 1
ATOM 5745 C CA . PRO A 1 383 ? 33.28700 -5.79300 3.89200 1.000 15.17000 394 PRO A CA 1
ATOM 5746 C C . PRO A 1 383 ? 34.43900 -5.43400 2.97600 1.000 15.30000 394 PRO A C 1
ATOM 5747 O O . PRO A 1 383 ? 34.89900 -6.25600 2.17800 1.000 16.98000 394 PRO A O 1
ATOM 5758 N N . SER A 1 384 ? 34.90600 -4.19400 3.08300 1.000 14.76000 395 SER A N 1
ATOM 5759 C CA . SER A 1 384 ? 36.01400 -3.73400 2.26300 1.000 15.68000 395 SER A CA 1
ATOM 5760 C C . SER A 1 384 ? 36.92600 -2.84000 3.09000 1.000 12.90000 395 SER A C 1
ATOM 5761 O O . SER A 1 384 ? 36.44600 -1.95300 3.81000 1.000 13.47000 395 SER A O 1
ATOM 5769 N N . GLY A 1 385 ? 38.22900 -3.05300 2.95700 1.000 12.84000 396 GLY A N 1
ATOM 5770 C CA . GLY A 1 385 ? 39.22400 -2.21000 3.59000 1.000 13.59000 396 GLY A CA 1
ATOM 5771 C C . GLY A 1 385 ? 40.19600 -3.01000 4.42500 1.000 15.68000 396 GLY A C 1
ATOM 5772 O O . GLY A 1 385 ? 39.91400 -4.16800 4.77100 1.000 17.66000 396 GLY A O 1
ATOM 5776 N N . GLY A 1 386 ? 41.34500 -2.40100 4.74300 1.000 15.36000 397 GLY A N 1
ATOM 5777 C CA . GLY A 1 386 ? 42.32000 -2.99200 5.63600 1.000 15.73000 397 GLY A CA 1
ATOM 5778 C C . GLY A 1 386 ? 42.00400 -2.64500 7.07600 1.000 14.52000 397 GLY A C 1
ATOM 5779 O O . GLY A 1 386 ? 40.97300 -3.05800 7.62000 1.000 15.39000 397 GLY A O 1
ATOM 5783 N N . ALA A 1 387 ? 42.89000 -1.86800 7.69600 1.000 13.43000 398 ALA A N 1
ATOM 5784 C CA . ALA A 1 387 ? 42.65100 -1.35500 9.04300 1.000 12.54000 398 ALA A CA 1
ATOM 5785 C C . ALA A 1 387 ? 41.53500 -0.32000 9.08900 1.000 12.55000 398 ALA A C 1
ATOM 5786 O O . ALA A 1 387 ? 40.96600 -0.09500 10.16000 1.000 12.62000 398 ALA A O 1
ATOM 5793 N N . LEU A 1 388 ? 41.24100 0.31900 7.97700 1.000 11.14000 399 LEU A N 1
ATOM 5794 C CA . LEU A 1 388 ? 40.06900 1.17100 7.84500 1.000 11.62000 399 LEU A CA 1
ATOM 5795 C C . LEU A 1 388 ? 39.06000 0.37500 7.01900 1.000 11.88000 399 LEU A C 1
ATOM 5796 O O . LEU A 1 388 ? 39.26800 0.14100 5.82500 1.000 13.43000 399 LEU A O 1
ATOM 5812 N N . ARG A 1 389 ? 37.97000 -0.05900 7.65000 1.000 10.51000 400 ARG A N 1
ATOM 5813 C CA . ARG A 1 389 ? 37.07100 -1.03300 7.05000 1.000 11.71000 400 ARG A CA 1
ATOM 5814 C C . ARG A 1 389 ? 35.62000 -0.57700 7.12100 1.000 10.11000 400 ARG A C 1
ATOM 5815 O O . ARG A 1 389 ? 35.22200 0.14100 8.03800 1.000 11.25000 400 ARG A O 1
ATOM 5836 N N . TYR A 1 390 ? 34.82600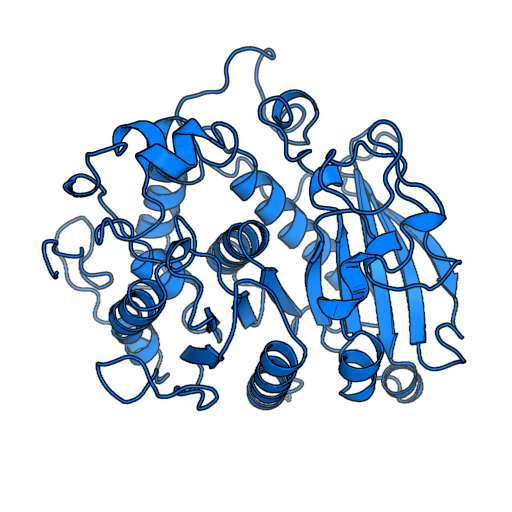 -1.01000 6.14100 1.000 11.15000 401 TYR A N 1
ATOM 5837 C CA . TYR A 1 390 ? 33.42400 -0.64200 6.01200 1.000 11.13000 401 TYR A CA 1
ATOM 5838 C C . TYR A 1 390 ? 32.62300 -1.83800 5.53100 1.000 10.70000 401 TYR A C 1
ATOM 5839 O O . TYR A 1 390 ? 33.08800 -2.60300 4.67100 1.000 12.29000 401 TYR A O 1
ATOM 5857 N N . HIS A 1 391 ? 31.42700 -2.02500 6.08000 1.000 10.39000 402 HIS A N 1
ATOM 5858 C CA . HIS A 1 391 ? 30.45900 -2.89400 5.42200 1.000 10.80000 402 HIS A CA 1
ATOM 5859 C C . HIS A 1 391 ? 29.07800 -2.28000 5.53900 1.000 11.13000 402 HIS A C 1
ATOM 5860 O O . HIS A 1 391 ? 28.82500 -1.38300 6.34400 1.000 11.21000 402 HIS A O 1
ATOM 5874 N N . ILE A 1 392 ? 28.19200 -2.75900 4.68700 1.000 11.77000 403 ILE A N 1
ATOM 5875 C CA . ILE A 1 392 ? 26.77400 -2.44800 4.75100 1.000 11.45000 403 ILE A CA 1
ATOM 5876 C C . ILE A 1 392 ? 26.03700 -3.77900 4.66300 1.000 12.78000 403 ILE A C 1
ATOM 5877 O O . ILE A 1 392 ? 26.39100 -4.62300 3.82700 1.000 13.98000 403 ILE A O 1
ATOM 5893 N N . ARG A 1 393 ? 25.13000 -4.03300 5.60000 1.000 11.67000 404 ARG A N 1
ATOM 5894 C CA . ARG A 1 393 ? 24.35400 -5.26500 5.60000 1.000 12.01000 404 ARG A CA 1
ATOM 5895 C C . ARG A 1 393 ? 22.91900 -4.99200 5.19800 1.000 12.59000 404 ARG A C 1
ATOM 5896 O O . ARG A 1 393 ? 22.44400 -3.86100 5.28500 1.000 12.26000 404 ARG A O 1
ATOM 5917 N N . PRO A 1 394 ? 22.19600 -6.01500 4.72200 1.000 12.67000 405 PRO A N 1
ATOM 5918 C CA . PRO A 1 394 ? 20.76600 -5.84200 4.45100 1.000 13.29000 405 PRO A CA 1
ATOM 5919 C C . PRO A 1 394 ? 20.02700 -5.53900 5.74100 1.000 14.00000 405 PRO A C 1
ATOM 5920 O O . PRO A 1 394 ? 20.47800 -5.86400 6.84500 1.000 15.11000 405 PRO A O 1
ATOM 5931 N N . GLY A 1 395 ? 18.87700 -4.90500 5.58100 1.000 14.11000 406 GLY A N 1
ATOM 5932 C CA . GLY A 1 395 ? 17.92100 -4.76400 6.65000 1.000 13.18000 406 GLY A CA 1
ATOM 5933 C C . GLY A 1 395 ? 17.89100 -3.40000 7.30400 1.000 13.21000 406 GLY A C 1
ATOM 5934 O O . GLY A 1 395 ? 18.57500 -2.46000 6.89000 1.000 13.68000 406 GLY A O 1
ATOM 5938 N N . PRO A 1 396 ? 17.07000 -3.28500 8.34600 1.000 13.45000 407 PRO A N 1
ATOM 5939 C CA . PRO A 1 396 ? 16.88500 -2.01200 9.04300 1.000 14.08000 407 PRO A CA 1
ATOM 5940 C C . PRO A 1 396 ? 17.96400 -1.74200 10.09100 1.000 12.66000 407 PRO A C 1
ATOM 5941 O O . PRO A 1 396 ? 18.81100 -2.57500 10.39600 1.000 12.67000 407 PRO A O 1
ATOM 5952 N N . HIS A 1 397 ? 17.91900 -0.52100 10.60900 1.000 12.25000 408 HIS A N 1
ATOM 5953 C CA . HIS A 1 397 ? 18.80500 -0.06900 11.67100 1.000 12.06000 408 HIS A CA 1
ATOM 5954 C C . HIS A 1 397 ? 18.79000 -1.04900 12.82700 1.000 12.29000 408 HIS A C 1
ATOM 5955 O O . HIS A 1 397 ? 17.73300 -1.50600 13.27200 1.000 14.43000 408 HIS A O 1
ATOM 5970 N N . GLY A 1 398 ? 19.98400 -1.39500 13.28000 1.000 12.52000 409 GLY A N 1
ATOM 5971 C CA . GLY A 1 398 ? 20.13500 -2.26900 14.41600 1.000 13.74000 409 GLY A CA 1
ATOM 5972 C C . GLY A 1 398 ? 21.56900 -2.74200 14.46500 1.000 12.95000 409 GLY A C 1
ATOM 5973 O O . GLY A 1 398 ? 22.43100 -2.24900 13.74200 1.000 12.45000 409 GLY A O 1
ATOM 5977 N N . MET A 1 399 ? 21.80900 -3.67900 15.34600 1.000 15.05000 410 MET A N 1
ATOM 5978 C CA . MET A 1 399 ? 23.12400 -4.29300 15.43500 1.000 14.21000 410 MET A CA 1
ATOM 5979 C C . MET A 1 399 ? 22.90500 -5.77900 15.57600 1.000 15.60000 410 MET A C 1
ATOM 5980 O O . MET A 1 399 ? 22.31000 -6.22600 16.56300 1.000 18.13000 410 MET A O 1
ATOM 5994 N N . THR A 1 400 ? 23.36400 -6.53100 14.59000 1.000 14.47000 411 THR A N 1
ATOM 5995 C CA . THR A 1 400 ? 22.94000 -7.90400 14.40800 1.000 15.03000 411 THR A CA 1
ATOM 5996 C C . THR A 1 400 ? 24.11500 -8.86400 14.51300 1.000 15.98000 411 THR A C 1
ATOM 5997 O O . THR A 1 400 ? 25.28400 -8.47600 14.53800 1.000 13.49000 411 THR A O 1
ATOM 6008 N N . ALA A 1 401 ? 23.77400 -10.15500 14.52500 1.000 16.99000 412 ALA A N 1
ATOM 6009 C CA . ALA A 1 401 ? 24.79600 -11.19300 14.52500 1.000 17.43000 412 ALA A CA 1
ATOM 6010 C C . ALA A 1 401 ? 25.69800 -11.06900 13.31100 1.000 14.78000 412 ALA A C 1
ATOM 6011 O O . ALA A 1 401 ? 26.89300 -11.36500 13.39200 1.000 14.29000 412 ALA A O 1
ATOM 6018 N N . GLN A 1 402 ? 25.15100 -10.62900 12.17700 1.000 14.62000 413 GLN A N 1
ATOM 6019 C CA . GLN A 1 402 ? 25.97000 -10.48000 10.98300 1.000 13.34000 413 GLN A CA 1
ATOM 6020 C C . GLN A 1 402 ? 27.00600 -9.37400 11.14700 1.000 10.56000 413 GLN A C 1
ATOM 6021 O O . GLN A 1 402 ? 28.16500 -9.53800 10.74400 1.000 12.17000 413 GLN A O 1
ATOM 6035 N N . ASP A 1 403 ? 26.60100 -8.23400 11.71300 1.000 11.35000 414 ASP A N 1
ATOM 6036 C CA . ASP A 1 403 ? 27.55500 -7.16900 12.03900 1.000 11.25000 414 ASP A CA 1
ATOM 6037 C C . ASP A 1 403 ? 28.67700 -7.69500 12.93600 1.000 10.49000 414 ASP A C 1
ATOM 6038 O O . ASP A 1 403 ? 29.86400 -7.51800 12.64600 1.000 10.53000 414 ASP A O 1
ATOM 6047 N N . TRP A 1 404 ? 28.31200 -8.41100 14.00600 1.000 10.83000 415 TRP A N 1
ATOM 6048 C CA . TRP A 1 404 ? 29.30600 -8.92700 14.94100 1.000 11.61000 415 TRP A CA 1
ATOM 6049 C C . TRP A 1 404 ? 30.22900 -9.97700 14.31000 1.000 11.64000 415 TRP A C 1
ATOM 6050 O O . TRP A 1 404 ? 31.41600 -10.00500 14.63400 1.000 10.94000 415 TRP A O 1
ATOM 6071 N N . ALA A 1 405 ? 29.71900 -10.87400 13.45000 1.000 10.50000 416 ALA A N 1
ATOM 6072 C CA . ALA A 1 405 ? 30.61400 -11.78000 12.72100 1.000 11.81000 416 ALA A CA 1
ATOM 6073 C C . ALA A 1 405 ? 31.71600 -10.99800 12.00700 1.000 11.23000 416 ALA A C 1
ATOM 6074 O O . ALA A 1 405 ? 32.89700 -11.37700 12.04100 1.000 11.09000 416 ALA A O 1
ATOM 6081 N N . PHE A 1 406 ? 31.35100 -9.90200 11.34700 1.000 10.99000 417 PHE A N 1
ATOM 6082 C CA . PHE A 1 406 ? 32.36500 -9.12500 10.65500 1.000 12.11000 417 PHE A CA 1
ATOM 6083 C C . PHE A 1 406 ? 33.29200 -8.43400 11.64300 1.000 11.68000 417 PHE A C 1
ATOM 6084 O O . PHE A 1 406 ? 34.49700 -8.35500 11.41100 1.000 11.37000 417 PHE A O 1
ATOM 6101 N N . TYR A 1 407 ? 32.75400 -7.93300 12.76000 1.000 10.97000 418 TYR A N 1
ATOM 6102 C CA . TYR A 1 407 ? 33.62300 -7.25100 13.72300 1.000 11.15000 418 TYR A CA 1
ATOM 6103 C C . TYR A 1 407 ? 34.62000 -8.21600 14.35600 1.000 12.00000 418 TYR A C 1
ATOM 6104 O O . TYR A 1 407 ? 35.76000 -7.84700 14.63500 1.000 11.84000 418 TYR A O 1
ATOM 6122 N N . LEU A 1 408 ? 34.19900 -9.46000 14.58300 1.000 11.86000 419 LEU A N 1
ATOM 6123 C CA . LEU A 1 408 ? 35.08600 -10.44100 15.19500 1.000 13.40000 419 LEU A CA 1
ATOM 6124 C C . LEU A 1 408 ? 36.20000 -10.82500 14.24500 1.000 11.97000 419 LEU A C 1
ATOM 6125 O O . LEU A 1 408 ? 37.35700 -10.92900 14.65200 1.000 12.00000 419 LEU A O 1
ATOM 6141 N N . ALA A 1 409 ? 35.89600 -10.95700 12.96200 1.000 12.33000 420 ALA A N 1
ATOM 6142 C CA . ALA A 1 409 ? 36.96500 -11.17100 11.99200 1.000 12.29000 420 ALA A CA 1
ATOM 6143 C C . ALA A 1 409 ? 37.95700 -10.00800 11.96700 1.000 13.42000 420 ALA A C 1
ATOM 6144 O O . ALA A 1 409 ? 39.17100 -10.21900 11.86400 1.000 13.73000 420 ALA A O 1
ATOM 6151 N N . PHE A 1 410 ? 37.46100 -8.77100 12.04300 1.000 13.41000 421 PHE A N 1
ATOM 6152 C CA . PHE A 1 410 ? 38.33700 -7.60800 12.01900 1.000 13.26000 421 PHE A CA 1
ATOM 6153 C C . PHE A 1 410 ? 39.23000 -7.60000 13.23900 1.000 13.86000 421 PHE A C 1
ATOM 6154 O O . PHE A 1 410 ? 40.43900 -7.35800 13.13800 1.000 13.13000 421 PHE A O 1
ATOM 6171 N N . ALA A 1 411 ? 38.65700 -7.92400 14.40000 1.000 11.30000 422 ALA A N 1
ATOM 6172 C CA . ALA A 1 411 ? 39.43200 -7.92700 15.63200 1.000 14.74000 422 ALA A CA 1
ATOM 6173 C C . ALA A 1 411 ? 40.46800 -9.02800 15.60000 1.000 14.66000 422 ALA A C 1
ATOM 6174 O O . ALA A 1 411 ? 41.57900 -8.86000 16.10700 1.000 14.93000 422 ALA A O 1
ATOM 6181 N N . ASP A 1 412 ? 40.13300 -10.16800 15.01000 1.000 13.67000 423 ASP A N 1
ATOM 6182 C CA . ASP A 1 412 ? 41.12600 -11.23000 14.94700 1.000 15.46000 423 ASP A CA 1
ATOM 6183 C C . ASP A 1 412 ? 42.35700 -10.76800 14.18500 1.000 15.63000 423 ASP A C 1
ATOM 6184 O O . ASP A 1 412 ? 43.49000 -11.12700 14.53700 1.000 15.36000 423 ASP A O 1
ATOM 6193 N N . GLU A 1 413 ? 42.16100 -10.00000 13.12000 1.000 13.21000 424 GLU A N 1
ATOM 6194 C CA . GLU A 1 413 ? 43.26400 -9.51000 12.31300 1.000 15.69000 424 GLU A CA 1
ATOM 6195 C C . GLU A 1 413 ? 44.00800 -8.37500 12.99800 1.000 15.30000 424 GLU A C 1
ATOM 6196 O O . GLU A 1 413 ? 45.23200 -8.29000 12.89100 1.000 19.10000 424 GLU A O 1
ATOM 6208 N N . TRP A 1 414 ? 43.30600 -7.50600 13.72700 1.000 16.72000 425 TRP A N 1
ATOM 6209 C CA . TRP A 1 414 ? 43.88100 -6.24700 14.19300 1.000 22.52000 425 TRP A CA 1
ATOM 6210 C C . TRP A 1 414 ? 44.00100 -6.16300 15.70800 1.000 23.45000 425 TRP A C 1
ATOM 6211 O O . TRP A 1 414 ? 44.39800 -5.11400 16.21200 1.000 32.75000 425 TRP A O 1
ATOM 6232 N N . LEU A 1 415 ? 43.71200 -7.22900 16.45400 1.000 21.82000 426 LEU A N 1
ATOM 6233 C CA . LEU A 1 415 ? 43.91400 -7.24300 17.90600 1.000 28.43000 426 LEU A CA 1
ATOM 6234 C C . LEU A 1 415 ? 44.69600 -8.46700 18.36800 1.000 30.01000 426 LEU A C 1
ATOM 6235 O O . LEU A 1 415 ? 44.38200 -9.09400 19.38200 1.000 24.58000 426 LEU A O 1
ATOM 6251 N N . LYS A 1 416 ? 45.75500 -8.81400 17.66100 1.000 26.92000 427 LYS A N 1
ATOM 6252 C CA . LYS A 1 416 ? 46.56500 -9.94600 18.07700 1.000 31.57000 427 LYS A CA 1
ATOM 6253 C C . LYS A 1 416 ? 47.41700 -9.51900 19.25800 1.000 30.40000 427 LYS A C 1
ATOM 6254 O O . LYS A 1 416 ? 47.84800 -8.38200 19.33700 1.000 26.59000 427 LYS A O 1
ATOM 6273 N N . SER A 1 417 ? 47.64000 -10.43100 20.18500 1.000 26.45000 428 SER A N 1
ATOM 6274 C CA . SER A 1 417 ? 48.46000 -10.12300 21.34900 1.000 25.40000 428 SER A CA 1
ATOM 6275 C C . SER A 1 417 ? 49.83300 -9.66900 20.88400 1.000 30.64000 428 SER A C 1
ATOM 6276 O O . SER A 1 417 ? 50.43500 -10.26800 19.98900 1.000 24.63000 428 SER A O 1
ATOM 6284 N N . ALA A 1 418 ? 50.33000 -8.59700 21.48700 1.000 28.35000 429 ALA A N 1
ATOM 6285 C CA . ALA A 1 418 ? 51.60500 -8.04200 21.06000 1.000 32.96000 429 ALA A CA 1
ATOM 6286 C C . ALA A 1 418 ? 52.73700 -8.95900 21.50300 1.000 31.71000 429 ALA A C 1
ATOM 6287 O O . ALA A 1 418 ? 52.72100 -9.49900 22.61300 1.000 36.39000 429 ALA A O 1
ATOM 6294 N N . LEU A 1 419 ? 53.69100 -9.17400 20.61200 1.000 22.85000 430 LEU A N 1
ATOM 6295 C CA . LEU A 1 419 ? 54.91200 -9.89800 20.89800 1.000 22.59000 430 LEU A CA 1
ATOM 6296 C C . LEU A 1 419 ? 56.07900 -8.93000 20.80500 1.000 27.55000 430 LEU A C 1
ATOM 6297 O O . LEU A 1 419 ? 55.95000 -7.84200 20.23700 1.000 21.65000 430 LEU A O 1
ATOM 6313 N N . PRO A 1 420 ? 57.23100 -9.27400 21.36200 1.000 24.79000 431 PRO A N 1
ATOM 6314 C CA . PRO A 1 420 ? 58.37000 -8.34900 21.28200 1.000 29.66000 431 PRO A CA 1
ATOM 6315 C C . PRO A 1 420 ? 58.68600 -8.01200 19.83100 1.000 32.49000 431 PRO A C 1
ATOM 6316 O O . PRO A 1 420 ? 58.65400 -8.87900 18.95000 1.000 26.34000 431 PRO A O 1
ATOM 6327 N N . ALA A 1 421 ? 58.96900 -6.73500 19.58700 1.000 25.71000 432 ALA A N 1
ATOM 6328 C CA . ALA A 1 421 ? 59.27800 -6.26100 18.24300 1.000 37.88000 432 ALA A CA 1
ATOM 6329 C C . ALA A 1 421 ? 60.78600 -6.25200 18.04100 1.000 49.62000 432 ALA A C 1
ATOM 6330 O O . ALA A 1 421 ? 61.53600 -5.73600 18.86800 1.000 39.71000 432 ALA A O 1
#

Radius of gyration: 19.99 Å; Cα contacts (8 Å, |Δi|>4): 956; chains: 1; bounding box: 52×51×54 Å